Protein AF-A0A940Z340-F1 (afdb_monomer)

Structure (mmCIF, N/CA/C/O backbone):
data_AF-A0A940Z340-F1
#
_entry.id   AF-A0A940Z340-F1
#
loop_
_atom_site.group_PDB
_atom_site.id
_atom_site.type_symbol
_atom_site.label_atom_id
_atom_site.label_alt_id
_atom_site.label_comp_id
_atom_site.label_asym_id
_atom_site.label_entity_id
_atom_site.label_seq_id
_atom_site.pdbx_PDB_ins_code
_atom_site.Cartn_x
_atom_site.Cartn_y
_atom_site.Cartn_z
_atom_site.occupancy
_atom_site.B_iso_or_equiv
_atom_site.auth_seq_id
_atom_site.auth_comp_id
_atom_site.auth_asym_id
_atom_site.auth_atom_id
_atom_site.pdbx_PDB_model_num
ATOM 1 N N . MET A 1 1 ? 5.591 -22.509 18.327 1.00 35.75 1 MET A N 1
ATOM 2 C CA . MET A 1 1 ? 5.868 -21.073 18.083 1.00 35.75 1 MET A CA 1
ATOM 3 C C . MET A 1 1 ? 7.370 -20.723 18.021 1.00 35.75 1 MET A C 1
ATOM 5 O O . MET A 1 1 ? 7.683 -19.551 17.900 1.00 35.75 1 MET A O 1
ATOM 9 N N . LEU A 1 2 ? 8.302 -21.699 18.016 1.00 24.23 2 LEU A N 1
ATOM 10 C CA . LEU A 1 2 ? 9.761 -21.451 17.969 1.00 24.23 2 LEU A CA 1
ATOM 11 C C . LEU A 1 2 ? 10.526 -22.317 16.936 1.00 24.23 2 LEU A C 1
ATOM 13 O O . LEU A 1 2 ? 11.731 -22.485 17.052 1.00 24.23 2 LEU A O 1
ATOM 17 N N . ILE A 1 3 ? 9.847 -22.908 15.943 1.00 24.27 3 ILE A N 1
ATOM 18 C CA . ILE A 1 3 ? 10.468 -23.908 15.041 1.00 24.27 3 ILE A CA 1
ATOM 19 C C . ILE A 1 3 ? 10.824 -23.338 13.650 1.00 24.27 3 ILE A C 1
ATOM 21 O O . ILE A 1 3 ? 11.546 -23.974 12.895 1.00 24.27 3 ILE A O 1
ATOM 25 N N . LEU A 1 4 ? 10.422 -22.107 13.311 1.00 25.41 4 LEU A N 1
ATOM 26 C CA . LEU A 1 4 ? 10.636 -21.546 11.962 1.00 25.41 4 LEU A CA 1
ATOM 27 C C . LEU A 1 4 ? 11.796 -20.542 11.819 1.00 25.41 4 LEU A C 1
ATOM 29 O O . LEU A 1 4 ? 12.017 -20.046 10.720 1.00 25.41 4 LEU A O 1
ATOM 33 N N . PHE A 1 5 ? 12.574 -20.272 12.873 1.00 27.42 5 PHE A N 1
ATOM 34 C CA . PHE A 1 5 ? 13.688 -19.304 12.815 1.00 27.42 5 PHE A CA 1
ATOM 35 C C . PHE A 1 5 ? 15.098 -19.913 12.932 1.00 27.42 5 PHE A C 1
ATOM 37 O O . PHE A 1 5 ? 16.082 -19.179 12.920 1.00 27.42 5 PHE A O 1
ATOM 44 N N . THR A 1 6 ? 15.244 -21.239 12.980 1.00 26.64 6 THR A N 1
ATOM 45 C CA . THR A 1 6 ? 16.551 -21.910 13.147 1.00 26.64 6 THR A CA 1
ATOM 46 C C . THR A 1 6 ? 17.358 -22.113 11.858 1.00 26.64 6 THR A C 1
ATOM 48 O O . THR A 1 6 ? 18.414 -22.739 11.900 1.00 26.64 6 THR A O 1
ATOM 51 N N . SER A 1 7 ? 16.953 -21.541 10.720 1.00 27.89 7 SER A N 1
ATOM 52 C CA . SER A 1 7 ? 17.739 -21.614 9.479 1.00 27.89 7 SER A CA 1
ATOM 53 C C . SER A 1 7 ? 17.978 -20.238 8.858 1.00 27.89 7 SER A C 1
ATOM 55 O O . SER A 1 7 ? 17.396 -19.878 7.841 1.00 27.89 7 SER A O 1
ATOM 57 N N . LEU A 1 8 ? 18.870 -19.462 9.474 1.00 27.69 8 LEU A N 1
ATOM 58 C CA . LEU A 1 8 ? 19.601 -18.385 8.803 1.00 27.69 8 LEU A CA 1
ATOM 59 C C . LEU A 1 8 ? 21.067 -18.449 9.241 1.00 27.69 8 LEU A C 1
ATOM 61 O O . LEU A 1 8 ? 21.537 -17.728 10.118 1.00 27.69 8 LEU A O 1
ATOM 65 N N . ARG A 1 9 ? 21.804 -19.366 8.610 1.00 32.56 9 ARG A N 1
ATOM 66 C CA . ARG A 1 9 ? 23.258 -19.258 8.489 1.00 32.56 9 ARG A CA 1
ATOM 67 C C . ARG A 1 9 ? 23.523 -18.147 7.466 1.00 32.56 9 ARG A C 1
ATOM 69 O O . ARG A 1 9 ? 23.067 -18.258 6.332 1.00 32.56 9 ARG A O 1
ATOM 76 N N . THR A 1 10 ? 24.223 -17.072 7.833 1.00 30.17 10 THR A N 1
ATOM 77 C CA . THR A 1 10 ? 25.655 -16.838 7.527 1.00 30.17 10 THR A CA 1
ATOM 78 C C . THR A 1 10 ? 26.056 -15.343 7.624 1.00 30.17 10 THR A C 1
ATOM 80 O O . THR A 1 10 ? 25.316 -14.466 7.201 1.00 30.17 10 THR A O 1
ATOM 83 N N . PHE A 1 11 ? 27.283 -15.119 8.125 1.00 27.34 11 PHE A N 1
ATOM 84 C CA . PHE A 1 11 ? 28.215 -13.980 7.983 1.00 27.34 11 PHE A CA 1
ATOM 85 C C . PHE A 1 11 ? 27.909 -12.589 8.578 1.00 27.34 11 PHE A C 1
ATOM 87 O O . PHE A 1 11 ? 27.320 -11.721 7.948 1.00 27.34 11 PHE A O 1
ATOM 94 N N . LEU A 1 12 ? 28.569 -12.311 9.709 1.00 25.78 12 LEU A N 1
ATOM 95 C CA . LEU A 1 12 ? 29.185 -11.011 9.998 1.00 25.78 12 LEU A CA 1
ATOM 96 C C . LEU A 1 12 ? 30.611 -11.274 10.491 1.00 25.78 12 LEU A C 1
ATOM 98 O O . LEU A 1 12 ? 30.834 -11.654 11.635 1.00 25.78 12 LEU A O 1
ATOM 102 N N . ASN A 1 13 ? 31.572 -11.130 9.582 1.00 26.86 13 ASN A N 1
ATOM 103 C CA . ASN A 1 13 ? 32.997 -11.161 9.880 1.00 26.86 13 ASN A CA 1
ATOM 104 C C . ASN A 1 13 ? 33.527 -9.758 9.570 1.00 26.86 13 ASN A C 1
ATOM 106 O O . ASN A 1 13 ? 33.877 -9.459 8.432 1.00 26.86 13 ASN A O 1
ATOM 110 N N . ILE A 1 14 ? 33.508 -8.868 10.563 1.00 28.09 14 ILE A N 1
ATOM 111 C CA . ILE A 1 14 ? 34.156 -7.557 10.471 1.00 28.09 14 ILE A CA 1
ATOM 112 C C . ILE A 1 14 ? 35.157 -7.476 11.620 1.00 28.09 14 ILE A C 1
ATOM 114 O O . ILE A 1 14 ? 34.801 -7.249 12.773 1.00 28.09 14 ILE A O 1
ATOM 118 N N . ARG A 1 15 ? 36.433 -7.696 11.288 1.00 28.17 15 ARG A N 1
ATOM 119 C CA . ARG A 1 15 ? 37.571 -7.304 12.123 1.00 28.17 15 ARG A CA 1
ATOM 120 C C . ARG A 1 15 ? 37.857 -5.826 11.857 1.00 28.17 15 ARG A C 1
ATOM 122 O O . ARG A 1 15 ? 38.230 -5.475 10.744 1.00 28.17 15 ARG A O 1
ATOM 129 N N . GLY A 1 16 ? 37.736 -4.984 12.879 1.00 26.97 16 GLY A N 1
ATOM 130 C CA . GLY A 1 16 ? 38.162 -3.584 12.852 1.00 26.97 16 GLY A CA 1
ATOM 131 C C . GLY A 1 16 ? 38.555 -3.124 14.256 1.00 26.97 16 GLY A C 1
ATOM 132 O O . GLY A 1 16 ? 37.766 -3.244 15.185 1.00 26.97 16 GLY A O 1
ATOM 133 N N . ARG A 1 17 ? 39.807 -2.677 14.409 1.00 25.91 17 ARG A N 1
ATOM 134 C CA . ARG A 1 17 ? 40.448 -2.210 15.655 1.00 25.91 17 ARG A CA 1
ATOM 135 C C . ARG A 1 17 ? 39.767 -0.951 16.234 1.00 25.91 17 ARG A C 1
ATOM 137 O O . ARG A 1 17 ? 39.195 -0.187 15.461 1.00 25.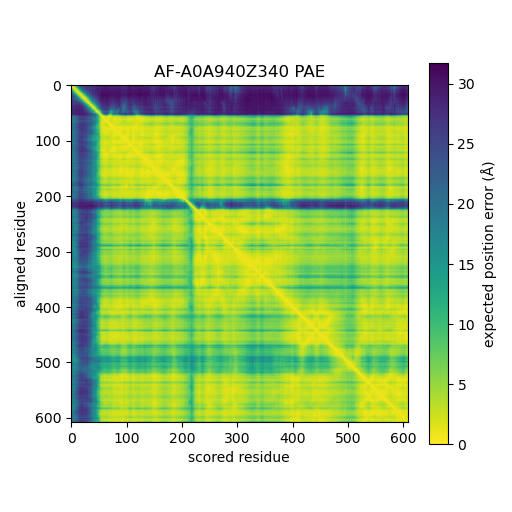91 17 ARG A O 1
ATOM 144 N N . PRO A 1 18 ? 39.876 -0.680 17.551 1.00 29.22 18 PRO A N 1
ATOM 145 C CA . PRO A 1 18 ? 39.253 0.487 18.163 1.00 29.22 18 PRO A CA 1
ATOM 146 C C . PRO A 1 18 ? 40.084 1.750 17.898 1.00 29.22 18 PRO A C 1
ATOM 148 O O . PRO A 1 18 ? 41.259 1.811 18.254 1.00 29.22 18 PRO A O 1
ATOM 151 N N . ALA A 1 19 ? 39.464 2.770 17.305 1.00 28.45 19 ALA A N 1
ATOM 152 C CA . ALA A 1 19 ? 39.954 4.143 17.345 1.00 28.45 19 ALA A CA 1
ATOM 153 C C . ALA A 1 19 ? 39.063 4.926 18.314 1.00 28.45 19 ALA A C 1
ATOM 155 O O . ALA A 1 19 ? 37.859 5.061 18.096 1.00 28.45 19 ALA A O 1
ATOM 156 N N . GLY A 1 20 ? 39.652 5.385 19.418 1.00 27.27 20 GLY A N 1
ATOM 157 C CA . GLY A 1 20 ? 38.981 6.233 20.393 1.00 27.27 20 GLY A CA 1
ATOM 158 C C . GLY A 1 20 ? 38.712 7.614 19.807 1.00 27.27 20 GLY A C 1
ATOM 159 O O . GLY A 1 20 ? 39.642 8.312 19.412 1.00 27.27 20 GLY A O 1
ATOM 160 N N . ILE A 1 21 ? 37.443 8.013 19.781 1.00 27.02 21 ILE A N 1
ATOM 161 C CA . ILE A 1 21 ? 37.022 9.395 19.554 1.00 27.02 21 ILE A CA 1
ATOM 162 C C . ILE A 1 21 ? 36.032 9.727 20.668 1.00 27.02 21 ILE A C 1
ATOM 164 O O . ILE A 1 21 ? 34.953 9.143 20.759 1.00 27.02 21 ILE A O 1
ATOM 168 N N . GLY A 1 22 ? 36.448 10.622 21.563 1.00 24.09 22 GLY A N 1
ATOM 169 C CA . GLY A 1 22 ? 35.632 11.105 22.669 1.00 24.09 22 GLY A CA 1
ATOM 170 C C . GLY A 1 22 ? 34.496 11.989 22.165 1.00 24.09 22 GLY A C 1
ATOM 171 O O . GLY A 1 22 ? 34.738 13.029 21.557 1.00 24.09 22 GLY A O 1
ATOM 172 N N . PHE A 1 23 ? 33.258 11.597 22.456 1.00 24.70 23 PHE A N 1
ATOM 173 C CA . PHE A 1 23 ? 32.094 12.465 22.315 1.00 24.70 23 PHE A CA 1
ATOM 174 C C . PHE A 1 23 ? 31.890 13.252 23.613 1.00 24.70 23 PHE A C 1
ATOM 176 O O . PHE A 1 23 ? 31.587 12.681 24.659 1.00 24.70 23 PHE A O 1
ATOM 183 N N . LYS A 1 24 ? 32.038 14.580 23.542 1.00 23.80 24 LYS A N 1
ATOM 184 C CA . LYS A 1 24 ? 31.494 15.501 24.545 1.00 23.80 24 LYS A CA 1
ATOM 185 C C . LYS A 1 24 ? 29.979 15.562 24.351 1.00 23.80 24 LYS A C 1
ATOM 187 O O . LYS A 1 24 ? 29.507 16.099 23.355 1.00 23.80 24 LYS A O 1
ATOM 192 N N . THR A 1 25 ? 29.218 15.020 25.293 1.00 25.89 25 THR A N 1
ATOM 193 C CA . THR A 1 25 ? 27.763 15.183 25.353 1.00 25.89 25 THR A CA 1
ATOM 194 C C . THR A 1 25 ? 27.422 16.511 26.025 1.00 25.89 25 THR A C 1
ATOM 196 O O . THR A 1 25 ? 27.518 16.635 27.244 1.00 25.89 25 THR A O 1
ATOM 199 N N . SER A 1 26 ? 27.005 17.507 25.245 1.00 23.28 26 SER A N 1
ATOM 200 C CA . SER A 1 26 ? 26.216 18.631 25.751 1.00 23.28 26 SER A CA 1
ATOM 201 C C . SER A 1 26 ? 24.743 18.220 25.740 1.00 23.28 26 SER A C 1
ATOM 203 O O . SER A 1 26 ? 24.106 18.193 24.688 1.00 23.28 26 SER A O 1
ATOM 205 N N . VAL A 1 27 ? 24.204 17.862 26.905 1.00 24.73 27 VAL A N 1
ATOM 206 C CA . VAL A 1 27 ? 22.767 17.621 27.081 1.00 24.73 27 VAL A CA 1
ATOM 207 C C . VAL A 1 27 ? 22.095 18.988 27.194 1.00 24.73 27 VAL A C 1
ATOM 209 O O . VAL A 1 27 ? 22.255 19.679 28.196 1.00 24.73 27 VAL A O 1
ATOM 212 N N . HIS A 1 28 ? 21.380 19.412 26.155 1.00 24.70 28 HIS A N 1
ATOM 213 C CA . HIS A 1 28 ? 20.361 20.449 26.298 1.00 24.70 28 HIS A CA 1
ATOM 214 C C . HIS A 1 28 ? 19.077 19.769 26.765 1.00 24.70 28 HIS A C 1
ATOM 216 O O . HIS A 1 28 ? 18.547 18.885 26.093 1.00 24.70 28 HIS A O 1
ATOM 222 N N . ALA A 1 29 ? 18.623 20.153 27.956 1.00 25.48 29 ALA A N 1
ATOM 223 C CA . ALA A 1 29 ? 17.377 19.699 28.545 1.00 25.48 29 ALA A CA 1
ATOM 224 C C . ALA A 1 29 ? 16.196 20.176 27.682 1.00 25.48 29 ALA A C 1
ATOM 226 O O . ALA A 1 29 ? 15.778 21.331 27.752 1.00 25.48 29 ALA A O 1
ATOM 227 N N . GLY A 1 30 ? 15.674 19.281 26.843 1.00 25.06 30 GLY A N 1
ATOM 228 C CA . GLY A 1 30 ? 14.374 19.454 26.206 1.00 25.06 30 GLY A CA 1
ATOM 229 C C . GLY A 1 30 ? 13.270 19.407 27.262 1.00 25.06 30 GLY A C 1
ATOM 230 O O . GLY A 1 30 ? 13.275 18.542 28.137 1.00 25.06 30 GLY A O 1
ATOM 231 N N . HIS A 1 31 ? 12.343 20.360 27.190 1.00 24.08 31 HIS A N 1
ATOM 232 C CA . HIS A 1 31 ? 11.154 20.417 28.036 1.00 24.08 31 HIS A CA 1
ATOM 233 C C . HIS A 1 31 ? 10.349 19.105 27.953 1.00 24.08 31 HIS A C 1
ATOM 235 O O . HIS A 1 31 ? 10.069 18.635 26.847 1.00 24.08 31 HIS A O 1
ATOM 241 N N . PRO A 1 32 ? 9.928 18.516 29.086 1.00 25.19 32 PRO A N 1
ATOM 242 C CA . PRO A 1 32 ? 9.087 17.330 29.076 1.00 25.19 32 PRO A CA 1
ATOM 243 C C . PRO A 1 32 ? 7.655 17.706 28.674 1.00 25.19 32 PRO A C 1
ATOM 245 O O . PRO A 1 32 ? 6.884 18.215 29.482 1.00 25.19 32 PRO A O 1
ATOM 248 N N . ILE A 1 33 ? 7.266 17.395 27.436 1.00 27.67 33 ILE A N 1
ATOM 249 C CA . ILE A 1 33 ? 5.852 17.271 27.050 1.00 27.67 33 ILE A CA 1
ATOM 250 C C . ILE A 1 33 ? 5.375 15.883 27.502 1.00 27.67 33 ILE A C 1
ATOM 252 O O . ILE A 1 33 ? 5.091 15.003 26.697 1.00 27.67 33 ILE A O 1
ATOM 256 N N . PHE A 1 34 ? 5.341 15.654 28.813 1.00 25.88 34 PHE A N 1
ATOM 257 C CA . PHE A 1 34 ? 4.578 14.553 29.395 1.00 25.88 34 PHE A CA 1
ATOM 258 C C . PHE A 1 34 ? 3.317 15.158 30.000 1.00 25.88 34 PHE A C 1
ATOM 260 O O . PHE A 1 34 ? 3.247 15.462 31.189 1.00 25.88 34 PHE A O 1
ATOM 267 N N . GLY A 1 35 ? 2.322 15.380 29.139 1.00 26.67 35 GLY A N 1
ATOM 268 C CA . GLY A 1 35 ? 0.949 15.542 29.599 1.00 26.67 35 GLY A CA 1
ATOM 269 C C . GLY A 1 35 ? 0.533 14.275 30.345 1.00 26.67 35 GLY A C 1
ATOM 270 O O . GLY A 1 35 ? 0.871 13.168 29.920 1.00 26.67 35 GLY A O 1
ATOM 271 N N . LYS A 1 36 ? -0.150 14.449 31.480 1.00 25.27 36 LYS A N 1
ATOM 272 C CA . LYS A 1 36 ? -0.776 13.374 32.263 1.00 25.27 36 LYS A CA 1
ATOM 273 C C . LYS A 1 36 ? -1.439 12.349 31.335 1.00 25.27 36 LYS A C 1
ATOM 275 O O . LYS A 1 36 ? -2.100 12.743 30.375 1.00 25.27 36 LYS A O 1
ATOM 280 N N . SER A 1 37 ? -1.301 11.055 31.637 1.00 26.89 37 SER A N 1
ATOM 281 C CA . SER A 1 37 ? -2.132 10.034 31.000 1.00 26.89 37 SER A CA 1
ATOM 282 C C . SER A 1 37 ? -3.592 10.350 31.315 1.00 26.89 37 SER A C 1
ATOM 284 O O . SER A 1 37 ? -4.034 10.184 32.452 1.00 26.89 37 SER A O 1
ATOM 286 N N . LEU A 1 38 ? -4.315 10.860 30.326 1.00 26.27 38 LEU A N 1
ATOM 287 C CA . LEU A 1 38 ? -5.767 10.928 30.374 1.00 26.27 38 LEU A CA 1
ATOM 288 C C . LEU A 1 38 ? -6.269 9.481 30.429 1.00 26.27 38 LEU A C 1
ATOM 290 O O . LEU A 1 38 ? -5.801 8.642 29.656 1.00 26.27 38 LEU A O 1
ATOM 294 N N . GLY A 1 39 ? -7.148 9.178 31.383 1.00 25.17 39 GLY A N 1
ATOM 295 C CA . GLY A 1 39 ? -7.778 7.863 31.471 1.00 25.17 39 GLY A CA 1
ATOM 296 C C . GLY A 1 39 ? -8.595 7.577 30.210 1.00 25.17 39 GLY A C 1
ATOM 297 O O . GLY A 1 39 ? -9.113 8.501 29.579 1.00 25.17 39 GLY A O 1
ATOM 298 N N . ASP A 1 40 ? -8.726 6.300 29.845 1.00 31.92 40 ASP A N 1
ATOM 299 C CA . ASP A 1 40 ? -9.453 5.862 28.642 1.00 31.92 40 ASP A CA 1
ATOM 300 C C . ASP A 1 40 ? -10.913 6.363 28.582 1.00 31.92 40 ASP A C 1
ATOM 302 O O . ASP A 1 40 ? -11.477 6.470 27.488 1.00 31.92 40 ASP A O 1
ATOM 306 N N . ASP A 1 41 ? -11.497 6.737 29.726 1.00 29.64 41 ASP A N 1
ATOM 307 C CA . ASP A 1 41 ? -12.854 7.282 29.834 1.00 29.64 41 ASP A CA 1
ATOM 308 C C . ASP A 1 41 ? -12.948 8.794 29.547 1.00 29.64 41 ASP A C 1
ATOM 310 O O . ASP A 1 41 ? -13.956 9.241 29.009 1.00 29.64 41 ASP A O 1
ATOM 314 N N . GLU A 1 42 ? -11.896 9.590 29.781 1.00 27.53 42 GLU A N 1
ATOM 315 C CA . GLU A 1 42 ? -11.900 11.038 29.470 1.00 27.53 42 GLU A CA 1
ATOM 316 C C . GLU A 1 42 ? -11.642 11.328 27.977 1.00 27.53 42 GLU A C 1
ATOM 318 O O . GLU A 1 42 ? -11.940 12.412 27.478 1.00 27.53 42 GLU A O 1
ATOM 323 N N . ILE A 1 43 ? -11.125 10.345 27.230 1.00 34.28 43 ILE A N 1
ATOM 324 C CA . ILE A 1 43 ? -10.874 10.432 25.779 1.00 34.28 43 ILE A CA 1
ATOM 325 C C . ILE A 1 43 ? -12.138 10.088 24.967 1.00 34.28 43 ILE A C 1
ATOM 327 O O . ILE A 1 43 ? -12.233 10.401 23.774 1.00 34.28 43 ILE A O 1
ATOM 331 N N . ARG A 1 44 ? -13.132 9.451 25.593 1.00 35.34 44 ARG A N 1
ATOM 332 C CA . ARG A 1 44 ? -14.413 9.118 24.970 1.00 35.34 44 ARG A CA 1
ATOM 333 C C . ARG A 1 44 ? -15.404 10.234 25.259 1.00 35.34 44 ARG A C 1
ATOM 335 O O . ARG A 1 44 ? -16.232 10.119 26.153 1.00 35.34 44 ARG A O 1
ATOM 342 N N . GLY A 1 45 ? -15.371 11.286 24.445 1.00 26.44 45 GLY A N 1
ATOM 343 C CA . GLY A 1 45 ? -16.533 12.157 24.294 1.00 26.44 45 GLY A CA 1
ATOM 344 C C . GLY A 1 45 ? -17.712 11.322 23.791 1.00 26.44 45 GLY A C 1
ATOM 345 O O . GLY A 1 45 ? -17.898 11.183 22.586 1.00 26.44 45 GLY A O 1
ATOM 346 N N . HIS A 1 46 ? -18.466 10.706 24.704 1.00 32.19 46 HIS A N 1
ATOM 347 C CA . HIS A 1 46 ? -19.756 10.094 24.418 1.00 32.19 46 HIS A CA 1
ATOM 348 C C . HIS A 1 46 ? -20.710 11.226 24.043 1.00 32.19 46 HIS A C 1
ATOM 350 O O . HIS A 1 46 ? -21.413 11.778 24.886 1.00 32.19 46 HIS A O 1
ATOM 356 N N . ARG A 1 47 ? -20.720 11.596 22.761 1.00 37.06 47 ARG A N 1
ATOM 357 C CA . ARG A 1 47 ? -21.910 12.207 22.185 1.00 37.06 47 ARG A CA 1
ATOM 358 C C . ARG A 1 47 ? -22.903 11.054 22.011 1.00 37.06 47 ARG A C 1
ATOM 360 O O . ARG A 1 47 ? -22.531 10.064 21.378 1.00 37.06 47 ARG A O 1
ATOM 367 N N . PRO A 1 48 ? -24.096 11.106 22.625 1.00 36.00 48 PRO A N 1
ATOM 368 C CA . PRO A 1 48 ? -25.088 10.056 22.436 1.00 36.00 48 PRO A CA 1
ATOM 369 C C . PRO A 1 48 ? -25.368 9.874 20.932 1.00 36.00 48 PRO A C 1
ATOM 371 O O . PRO A 1 48 ? -25.313 10.861 20.193 1.00 36.00 48 PRO A O 1
ATOM 374 N N . PRO A 1 49 ? -25.626 8.639 20.464 1.00 41.09 49 PRO A N 1
ATOM 375 C CA . PRO A 1 49 ? -25.999 8.394 19.075 1.00 41.09 49 PRO A CA 1
ATOM 376 C C . PRO A 1 49 ? -27.228 9.244 18.735 1.00 41.09 49 PRO A C 1
ATOM 378 O O . PRO A 1 49 ? -28.233 9.202 19.444 1.00 41.09 49 PRO A O 1
ATOM 381 N N . VAL A 1 50 ? -27.107 10.061 17.690 1.00 43.72 50 VAL A N 1
ATOM 382 C CA . VAL A 1 50 ? -28.172 10.959 17.232 1.00 43.72 50 VAL A CA 1
ATOM 383 C C . VAL A 1 50 ? -29.274 10.105 16.574 1.00 43.72 50 VAL A C 1
ATOM 385 O O . VAL A 1 50 ? -28.945 9.336 15.667 1.00 43.72 50 VAL A O 1
ATOM 388 N N . PRO A 1 51 ? -30.540 10.167 17.040 1.00 41.94 51 PRO A N 1
ATOM 389 C CA . PRO A 1 51 ? -31.668 9.447 16.435 1.00 41.94 51 PRO A CA 1
ATOM 390 C C . PRO A 1 51 ? -32.047 9.960 15.031 1.00 41.94 51 PRO A C 1
ATOM 392 O O . PRO A 1 51 ? -31.642 11.047 14.646 1.00 41.94 51 PRO A O 1
ATOM 395 N N . ASP A 1 52 ? -32.865 9.167 14.327 1.00 44.34 52 ASP A N 1
ATOM 396 C CA . ASP A 1 52 ? -33.337 9.181 12.919 1.00 44.34 52 ASP A CA 1
ATOM 397 C C . ASP A 1 52 ? -33.649 10.504 12.162 1.00 44.34 52 ASP A C 1
ATOM 399 O O . ASP A 1 52 ? -33.951 10.448 10.966 1.00 44.34 52 ASP A O 1
ATOM 403 N N . GLU A 1 53 ? -33.572 11.690 12.762 1.00 49.84 53 GLU A N 1
ATOM 404 C CA . GLU A 1 53 ? -33.806 12.963 12.061 1.00 49.84 53 GLU A CA 1
ATOM 405 C C . GLU A 1 53 ? -32.475 13.555 11.552 1.00 49.84 53 GLU A C 1
ATOM 407 O O . GLU A 1 53 ? -31.472 13.532 12.252 1.00 49.84 53 GLU A O 1
ATOM 412 N N . GLU A 1 54 ? -32.468 14.109 10.332 1.00 65.00 54 GLU A N 1
ATOM 413 C CA . GLU A 1 54 ? -31.338 14.806 9.675 1.00 65.00 54 GLU A CA 1
ATOM 414 C C . GLU A 1 54 ? -30.353 13.958 8.842 1.00 65.00 54 GLU A C 1
ATOM 416 O O . GLU A 1 54 ? -29.140 14.027 9.010 1.00 65.00 54 GLU A O 1
ATOM 421 N N . VAL A 1 55 ? -30.826 13.253 7.809 1.00 74.94 55 VAL A N 1
ATOM 422 C CA . VAL A 1 55 ? -30.019 13.174 6.573 1.00 74.94 55 VAL A CA 1
ATOM 423 C C . VAL A 1 55 ? -30.428 14.360 5.709 1.00 74.94 55 VAL A C 1
ATOM 425 O O . VAL A 1 55 ? -31.571 14.423 5.254 1.00 74.94 55 VAL A O 1
ATOM 428 N N . SER A 1 56 ? -29.525 15.312 5.498 1.00 85.38 56 SER A N 1
ATOM 429 C CA . SER A 1 56 ? -29.806 16.530 4.739 1.00 85.38 56 SER A CA 1
ATOM 430 C C . SER A 1 56 ? -29.077 16.528 3.399 1.00 85.38 56 SER A C 1
ATOM 432 O O . SER A 1 56 ? -28.125 15.776 3.173 1.00 85.38 56 SER A O 1
ATOM 434 N N . MET A 1 57 ? -29.571 17.346 2.470 1.00 92.00 57 MET A N 1
ATOM 435 C CA . MET A 1 57 ? -28.847 17.643 1.240 1.00 92.00 57 MET A CA 1
ATOM 436 C C . MET A 1 57 ? -27.774 18.685 1.545 1.00 92.00 57 MET A C 1
ATOM 438 O O . MET A 1 57 ? -28.090 19.804 1.947 1.00 92.00 57 MET A O 1
ATOM 442 N N . ILE A 1 58 ? -26.516 18.317 1.330 1.00 93.00 58 ILE A N 1
ATOM 443 C CA . ILE A 1 58 ? -25.342 19.140 1.606 1.00 93.00 58 ILE A CA 1
ATOM 444 C C . ILE A 1 58 ? -24.674 19.498 0.283 1.00 93.00 58 ILE A C 1
ATOM 446 O O . ILE A 1 58 ? -24.356 18.626 -0.528 1.00 93.00 58 ILE A O 1
ATOM 450 N N . LEU A 1 59 ? -24.463 20.797 0.075 1.00 95.94 59 LEU A N 1
ATOM 451 C CA . LEU A 1 59 ? -23.802 21.342 -1.107 1.00 95.94 59 LEU A CA 1
ATOM 452 C C . LEU A 1 59 ? -22.326 21.602 -0.809 1.00 95.94 59 LEU A C 1
ATOM 454 O O . LEU A 1 59 ? -21.995 22.440 0.032 1.00 95.94 59 LEU A O 1
ATOM 458 N N . LEU A 1 60 ? -21.439 20.911 -1.519 1.00 97.56 60 LEU A N 1
ATOM 459 C CA . LEU A 1 60 ? -19.991 21.037 -1.349 1.00 97.56 60 LEU A CA 1
ATOM 460 C C . LEU A 1 60 ? -19.328 21.523 -2.634 1.00 97.56 60 LEU A C 1
ATOM 462 O O . LEU A 1 60 ? -19.691 21.083 -3.722 1.00 97.56 60 LEU A O 1
ATOM 466 N N . GLU A 1 61 ? -18.313 22.376 -2.511 1.00 98.19 61 GLU A N 1
ATOM 467 C CA . GLU A 1 61 ? -17.387 22.699 -3.598 1.00 98.19 61 GLU A CA 1
ATOM 468 C C . GLU A 1 61 ? -16.040 22.026 -3.313 1.00 98.19 61 GLU A C 1
ATOM 470 O O . GLU A 1 61 ? -15.297 22.457 -2.433 1.00 98.19 61 GLU A O 1
ATOM 475 N N . VAL A 1 62 ? -15.730 20.952 -4.042 1.00 98.62 62 VAL A N 1
ATOM 476 C CA . VAL A 1 62 ? -14.504 20.161 -3.866 1.00 98.62 62 VAL A CA 1
ATOM 477 C C . VAL A 1 62 ? -13.728 20.127 -5.177 1.00 98.62 62 VAL A C 1
ATOM 479 O O . VAL A 1 62 ? -14.259 19.714 -6.209 1.00 98.62 62 VAL A O 1
ATOM 482 N N . ASN A 1 63 ? -12.463 20.550 -5.151 1.00 98.06 63 ASN A N 1
ATOM 483 C CA . ASN A 1 63 ? -11.577 20.605 -6.321 1.00 98.06 63 ASN A CA 1
ATOM 484 C C . ASN A 1 63 ? -12.205 21.374 -7.504 1.00 98.06 63 ASN A C 1
ATOM 486 O O . ASN A 1 63 ? -12.125 20.945 -8.655 1.00 98.06 63 ASN A O 1
ATOM 490 N N . GLY A 1 64 ? -12.902 22.479 -7.208 1.00 97.12 64 GLY A N 1
ATOM 491 C CA . GLY A 1 64 ? -13.598 23.316 -8.195 1.00 97.12 64 GLY A CA 1
ATOM 492 C C . GLY A 1 64 ? -14.885 22.713 -8.776 1.00 97.12 64 GLY A C 1
ATOM 493 O O . GLY A 1 64 ? -15.492 23.315 -9.660 1.00 97.12 64 GLY A O 1
ATOM 494 N N . LYS A 1 65 ? -15.324 21.540 -8.300 1.00 97.94 65 LYS A N 1
ATOM 495 C CA . LYS A 1 65 ? -16.586 20.899 -8.696 1.00 97.94 65 LYS A CA 1
ATOM 496 C C . LYS A 1 65 ? -17.615 21.007 -7.576 1.00 97.94 65 LYS A C 1
ATOM 498 O O . LYS A 1 65 ? -17.282 20.831 -6.407 1.00 97.94 65 LYS A O 1
ATOM 503 N N . LYS A 1 66 ? -18.872 21.263 -7.942 1.00 97.69 66 LYS A N 1
ATOM 504 C CA . LYS A 1 66 ? -20.000 21.266 -7.004 1.00 97.69 66 LYS A CA 1
ATOM 505 C C . LYS A 1 66 ? -20.592 19.866 -6.889 1.00 97.69 66 LYS A C 1
ATOM 507 O O . LYS A 1 66 ? -20.807 19.212 -7.907 1.00 97.69 66 LYS A O 1
ATOM 512 N N . TYR A 1 67 ? -20.866 19.440 -5.665 1.00 97.12 67 TYR A N 1
ATOM 513 C CA . TYR A 1 67 ? -21.471 18.155 -5.346 1.00 97.12 67 TYR A CA 1
ATOM 514 C C . TYR A 1 67 ? -22.708 18.352 -4.482 1.00 97.12 67 TYR A C 1
ATOM 516 O O . TYR A 1 67 ? -22.709 19.160 -3.554 1.00 97.12 67 TYR A O 1
ATOM 524 N N . GLU A 1 68 ? -23.727 17.555 -4.776 1.00 95.62 68 GLU A N 1
ATOM 525 C CA . GLU A 1 68 ? -24.908 17.363 -3.946 1.00 95.62 68 GLU A CA 1
ATOM 526 C C . GLU A 1 68 ? -24.767 16.029 -3.220 1.00 95.62 68 GLU A C 1
ATOM 528 O O . GLU A 1 68 ? -24.711 14.972 -3.850 1.00 95.62 68 GLU A O 1
ATOM 533 N N . VAL A 1 69 ? -24.671 16.074 -1.893 1.00 92.50 69 VAL A N 1
ATOM 534 C CA . VAL A 1 69 ? -24.470 14.884 -1.065 1.00 92.50 69 VAL A CA 1
ATOM 535 C C . VAL A 1 69 ? -25.612 14.768 -0.073 1.00 92.50 69 VAL A C 1
ATOM 537 O O . VAL A 1 69 ? -25.840 15.671 0.724 1.00 92.50 69 VAL A O 1
ATOM 540 N N . LYS A 1 70 ? -26.311 13.633 -0.090 1.00 90.38 70 LYS A N 1
ATOM 541 C CA . LYS A 1 70 ? -27.291 13.291 0.939 1.00 90.38 70 LYS A CA 1
ATOM 542 C C . LYS A 1 70 ? -26.580 12.560 2.078 1.00 90.38 70 LYS A C 1
ATOM 544 O O . LYS A 1 70 ? -26.275 11.381 1.926 1.00 90.38 70 LYS A O 1
ATOM 549 N N . ALA A 1 71 ? -26.290 13.251 3.178 1.00 89.00 71 ALA A N 1
ATOM 550 C CA . ALA A 1 71 ? -25.542 12.699 4.311 1.00 89.00 71 ALA A CA 1
ATOM 551 C C . ALA A 1 71 ? -26.026 13.269 5.654 1.00 89.00 71 ALA A C 1
ATOM 553 O O . ALA A 1 71 ? -26.706 14.292 5.701 1.00 89.00 71 ALA A O 1
ATOM 554 N N . ASN A 1 72 ? -25.675 12.599 6.753 1.00 88.12 72 ASN A N 1
ATOM 555 C CA . ASN A 1 72 ? -25.868 13.141 8.098 1.00 88.12 72 ASN A CA 1
ATOM 556 C C . ASN A 1 72 ? -24.955 14.380 8.291 1.00 88.12 72 ASN A C 1
ATOM 558 O O . ASN A 1 72 ? -23.756 14.245 8.065 1.00 88.12 72 ASN A O 1
ATOM 562 N N . PRO A 1 73 ? -25.451 15.558 8.721 1.00 91.06 73 PRO A N 1
ATOM 563 C CA . PRO A 1 73 ? -24.662 16.782 8.924 1.00 91.06 73 PRO A CA 1
ATOM 564 C C . PRO A 1 73 ? -23.389 16.619 9.766 1.00 91.06 73 PRO A C 1
ATOM 566 O O . PRO A 1 73 ? -22.407 17.331 9.541 1.00 91.06 73 PRO A O 1
ATOM 569 N N . ASP A 1 74 ? -23.404 15.689 10.722 1.00 90.69 74 ASP A N 1
ATOM 570 C CA . ASP A 1 74 ? -22.311 15.424 11.656 1.00 90.69 74 ASP A CA 1
ATOM 571 C C . ASP A 1 74 ? -21.263 14.440 11.111 1.00 90.69 74 ASP A C 1
ATOM 573 O O . ASP A 1 74 ? -20.216 14.260 11.743 1.00 90.69 74 ASP A O 1
ATOM 577 N N . VAL A 1 75 ? -21.487 13.807 9.947 1.00 93.00 75 VAL A N 1
ATOM 578 C CA . VAL A 1 75 ? -20.466 12.925 9.365 1.00 93.00 75 VAL A CA 1
ATOM 579 C C . VAL A 1 75 ? -19.179 13.724 9.122 1.00 93.00 75 VAL A C 1
ATOM 581 O O . VAL A 1 75 ? -19.226 14.814 8.544 1.00 93.00 75 VAL A O 1
ATOM 584 N N . PRO A 1 76 ? -18.004 13.221 9.539 1.00 97.06 76 PRO A N 1
ATOM 585 C CA . PRO A 1 76 ? -16.755 13.897 9.237 1.00 97.06 76 PRO A CA 1
ATOM 586 C C . PRO A 1 76 ? -16.546 14.034 7.728 1.00 97.06 76 PRO A C 1
ATOM 588 O O . PRO A 1 76 ? -16.711 13.064 6.983 1.00 97.06 76 PRO A O 1
ATOM 591 N N . LEU A 1 77 ? -16.088 15.209 7.290 1.00 98.50 77 LEU A N 1
ATOM 592 C CA . LEU A 1 77 ? -15.795 15.534 5.893 1.00 98.50 77 LEU A CA 1
ATOM 593 C C . LEU A 1 77 ? -14.928 14.457 5.228 1.00 98.50 77 LEU A C 1
ATOM 595 O O . LEU A 1 77 ? -15.153 14.117 4.070 1.00 98.50 77 LEU A O 1
ATOM 599 N N . LEU A 1 78 ? -13.982 13.871 5.970 1.00 98.50 78 LEU A N 1
ATOM 600 C CA . LEU A 1 78 ? -13.160 12.752 5.503 1.00 98.50 78 LEU A CA 1
ATOM 601 C C . LEU A 1 78 ? -13.985 11.619 4.870 1.00 98.50 78 LEU A C 1
ATOM 603 O O . LEU A 1 78 ? -13.617 11.113 3.812 1.00 98.50 78 LEU A O 1
ATOM 607 N N . TRP A 1 79 ? -15.066 11.194 5.522 1.00 96.81 79 TRP A N 1
ATOM 608 C CA . TRP A 1 79 ? -15.868 10.061 5.059 1.00 96.81 79 TRP A CA 1
ATOM 609 C C . TRP A 1 79 ? -16.752 10.444 3.877 1.00 96.81 79 TRP A C 1
ATOM 611 O O . TRP A 1 79 ? -16.905 9.643 2.962 1.00 96.81 79 TRP A O 1
ATOM 621 N N . VAL A 1 80 ? -17.215 11.695 3.805 1.00 97.19 80 VAL A N 1
ATOM 622 C CA . VAL A 1 80 ? -17.919 12.209 2.618 1.00 97.19 80 VAL A CA 1
ATOM 623 C C . VAL A 1 80 ? -17.004 12.226 1.399 1.00 97.19 80 VAL A C 1
ATOM 625 O O . VAL A 1 80 ? -17.358 11.675 0.358 1.00 97.19 80 VAL A O 1
ATOM 628 N N . LEU A 1 81 ? -15.789 12.766 1.532 1.00 98.31 81 LEU A N 1
ATOM 629 C CA . LEU A 1 81 ? -14.807 12.770 0.444 1.00 98.31 81 LEU A CA 1
ATOM 630 C C . LEU A 1 81 ? -14.540 11.347 -0.072 1.00 98.31 81 LEU A C 1
ATOM 632 O O . LEU A 1 81 ? -14.583 11.100 -1.275 1.00 98.31 81 LEU A O 1
ATOM 636 N N . ARG A 1 82 ? -14.324 10.395 0.840 1.00 96.88 82 ARG A N 1
ATOM 637 C CA . ARG A 1 82 ? -13.909 9.032 0.489 1.00 96.88 82 ARG A CA 1
ATOM 638 C C . ARG A 1 82 ? -15.055 8.139 0.021 1.00 96.88 82 ARG A C 1
ATOM 640 O O . ARG A 1 82 ? -14.934 7.483 -1.008 1.00 96.88 82 ARG A O 1
ATOM 647 N N . GLU A 1 83 ? -16.140 8.060 0.784 1.00 93.81 83 GLU A N 1
ATOM 648 C CA . GLU A 1 83 ? -17.193 7.057 0.579 1.00 93.81 83 GLU A CA 1
ATOM 649 C C . GLU A 1 83 ? -18.321 7.556 -0.328 1.00 93.81 83 GLU A C 1
ATOM 651 O O . GLU A 1 83 ? -18.909 6.737 -1.042 1.00 93.81 83 GLU A O 1
ATOM 656 N N . TYR A 1 84 ? -18.563 8.872 -0.373 1.00 93.38 84 TYR A N 1
ATOM 657 C CA . TYR A 1 84 ? -19.617 9.481 -1.190 1.00 93.38 84 TYR A CA 1
ATOM 658 C C . TYR A 1 84 ? -19.057 10.009 -2.514 1.00 93.38 84 TYR A C 1
ATOM 660 O O . TYR A 1 84 ? -19.624 9.723 -3.566 1.00 93.38 84 TYR A O 1
ATOM 668 N N . LEU A 1 85 ? -17.925 10.726 -2.484 1.00 95.94 85 LEU A N 1
ATOM 669 C CA . LEU A 1 85 ? -17.336 11.335 -3.688 1.00 95.94 85 LEU A CA 1
ATOM 670 C C . LEU A 1 85 ? -16.271 10.466 -4.376 1.00 95.94 85 LEU A C 1
ATOM 672 O O . LEU A 1 85 ? -15.883 10.761 -5.504 1.00 95.94 85 LEU A O 1
ATOM 676 N N . GLY A 1 86 ? -15.784 9.410 -3.717 1.00 94.75 86 GLY A N 1
ATOM 677 C CA . GLY A 1 86 ? -14.733 8.539 -4.259 1.00 94.75 86 GLY A CA 1
ATOM 678 C C . GLY A 1 86 ? -13.338 9.176 -4.300 1.00 94.75 86 GLY A C 1
ATOM 679 O O . GLY A 1 86 ? -12.443 8.638 -4.946 1.00 94.75 86 GLY A O 1
ATOM 680 N N . LEU A 1 87 ? -13.132 10.300 -3.607 1.00 97.75 87 LEU A N 1
ATOM 681 C CA . LEU A 1 87 ? -11.844 10.985 -3.479 1.00 97.75 87 LEU A CA 1
ATOM 682 C C . LEU A 1 87 ? -11.049 10.352 -2.332 1.00 97.75 87 LEU A C 1
ATOM 684 O O . LEU A 1 87 ? -11.116 10.765 -1.170 1.00 97.75 87 LEU A O 1
ATOM 688 N N . THR A 1 88 ? -10.355 9.260 -2.648 1.00 97.62 88 THR A N 1
ATOM 689 C CA . THR A 1 88 ? -9.674 8.415 -1.660 1.00 97.62 88 THR A CA 1
ATOM 690 C C . THR A 1 88 ? -8.247 8.845 -1.337 1.00 97.62 88 THR A C 1
ATOM 692 O O . THR A 1 88 ? -7.607 8.211 -0.497 1.00 97.62 88 THR A O 1
ATOM 695 N N . GLY A 1 89 ? -7.711 9.885 -1.974 1.00 97.69 89 GLY A N 1
ATOM 696 C CA . GLY A 1 89 ? -6.358 10.385 -1.742 1.00 97.69 89 GLY A CA 1
ATOM 697 C C . GLY A 1 89 ? -6.162 10.908 -0.317 1.00 97.69 89 GLY A C 1
ATOM 698 O O . GLY A 1 89 ? -5.136 10.633 0.304 1.00 97.69 89 GLY A O 1
ATOM 699 N N . THR A 1 90 ? -7.172 11.568 0.253 1.00 98.25 90 THR A N 1
ATOM 700 C CA . THR A 1 90 ? -7.211 11.918 1.681 1.00 98.25 90 THR A CA 1
ATOM 701 C C . THR A 1 90 ? -7.426 10.655 2.526 1.00 98.25 90 THR A C 1
ATOM 703 O O . THR A 1 90 ? -8.380 9.903 2.306 1.00 98.25 90 THR A O 1
ATOM 706 N N . LYS A 1 91 ? -6.547 10.386 3.503 1.00 98.06 91 LYS A N 1
ATOM 707 C CA . LYS A 1 91 ? -6.489 9.080 4.185 1.00 98.06 91 LYS A CA 1
ATOM 708 C C . LYS A 1 91 ? -7.018 9.106 5.625 1.00 98.06 91 LYS A C 1
ATOM 710 O O . LYS A 1 91 ? -6.805 10.057 6.377 1.00 98.06 91 LYS A O 1
ATOM 715 N N . TYR A 1 92 ? -7.651 8.007 6.042 1.00 97.75 92 TYR A N 1
ATOM 716 C CA . TYR A 1 92 ? -7.991 7.741 7.445 1.00 97.75 92 TYR A CA 1
ATOM 717 C C . TYR A 1 92 ? -6.816 7.062 8.160 1.00 97.75 92 TYR A C 1
ATOM 719 O O . TYR A 1 92 ? -6.368 6.008 7.725 1.00 97.75 92 TYR A O 1
ATOM 727 N N . GLY A 1 93 ? -6.320 7.644 9.254 1.00 96.50 93 GLY A N 1
ATOM 728 C CA . GLY A 1 93 ? -5.253 7.043 10.069 1.00 96.50 93 GLY A CA 1
ATOM 729 C C . GLY A 1 93 ? -5.674 6.835 11.520 1.00 96.50 93 GLY A C 1
ATOM 730 O O . GLY A 1 93 ? -5.865 5.712 11.962 1.00 96.50 93 GLY A O 1
ATOM 731 N N . CYS A 1 94 ? -5.836 7.932 12.267 1.00 96.12 94 CYS A N 1
ATOM 732 C CA . CYS A 1 94 ? -6.204 7.881 13.690 1.00 96.12 94 CYS A CA 1
ATOM 733 C C . CYS A 1 94 ? -7.653 8.288 13.994 1.00 96.12 94 CYS A C 1
ATOM 735 O O . CYS A 1 94 ? -8.148 7.981 15.071 1.00 96.12 94 CYS A O 1
ATOM 737 N N . GLY A 1 95 ? -8.310 9.044 13.105 1.00 94.81 95 GLY A N 1
ATOM 738 C CA . GLY A 1 95 ? -9.646 9.599 13.359 1.00 94.81 95 GLY A CA 1
ATOM 739 C C . GLY A 1 95 ? -9.737 10.590 14.527 1.00 94.81 95 GLY A C 1
ATOM 740 O O . GLY A 1 95 ? -10.834 10.820 15.013 1.00 94.81 95 GLY A O 1
ATOM 741 N N . LYS A 1 96 ? -8.605 11.133 14.999 1.00 95.12 96 LYS A N 1
ATOM 742 C CA . LYS A 1 96 ? -8.502 12.024 16.173 1.00 95.12 96 LYS A CA 1
ATOM 743 C C . LYS A 1 96 ? -7.643 13.270 15.909 1.00 95.12 96 LYS A C 1
ATOM 745 O O . LYS A 1 96 ? -7.067 13.834 16.828 1.00 95.12 96 LYS A O 1
ATOM 750 N N . SER A 1 97 ? -7.443 13.639 14.642 1.00 95.69 97 SER A N 1
ATOM 751 C CA . SER A 1 97 ? -6.554 14.736 14.203 1.00 95.69 97 SER A CA 1
ATOM 752 C C . SER A 1 97 ? -5.061 14.624 14.560 1.00 95.69 97 SER A C 1
ATOM 754 O O . SER A 1 97 ? -4.290 15.496 14.175 1.00 95.69 97 SER A O 1
ATOM 756 N N . LEU A 1 98 ? -4.613 13.536 15.193 1.00 95.88 98 LEU A N 1
ATOM 757 C CA . LEU A 1 98 ? -3.222 13.371 15.641 1.00 95.88 98 LEU A CA 1
ATOM 758 C C . LEU A 1 98 ? -2.226 13.084 14.510 1.00 95.88 98 LEU A C 1
ATOM 760 O O . LEU A 1 98 ? -1.066 13.464 14.589 1.00 95.88 98 LEU A O 1
ATOM 764 N N . CYS A 1 99 ? -2.648 12.350 13.477 1.00 97.31 99 CYS A N 1
ATOM 765 C CA . CYS A 1 99 ? -1.714 11.804 12.487 1.00 97.31 99 CYS A CA 1
ATOM 766 C C . CYS A 1 99 ? -1.529 12.659 11.228 1.00 97.31 99 CYS A C 1
ATOM 768 O O . CYS A 1 99 ? -0.631 12.368 10.445 1.00 97.31 99 CYS A O 1
ATOM 770 N N . GLY A 1 100 ? -2.430 13.611 10.967 1.00 98.00 100 GLY A N 1
ATOM 771 C CA . GLY A 1 100 ? -2.401 14.474 9.778 1.00 98.00 100 GLY A CA 1
ATOM 772 C C . GLY A 1 100 ? -2.667 13.814 8.410 1.00 98.00 100 GLY A C 1
ATOM 773 O O . GLY A 1 100 ? -2.905 14.509 7.432 1.00 98.00 100 GLY A O 1
ATOM 774 N N . ALA A 1 101 ? -2.775 12.485 8.309 1.00 98.19 101 ALA A N 1
ATOM 775 C CA . ALA A 1 101 ? -3.045 11.805 7.028 1.00 98.19 101 ALA A CA 1
ATOM 776 C C . ALA A 1 101 ? -4.351 12.248 6.313 1.00 98.19 101 ALA A C 1
ATOM 778 O O . ALA A 1 101 ? -4.492 12.070 5.104 1.00 98.19 101 ALA A O 1
ATOM 779 N N . CYS A 1 102 ? -5.288 12.847 7.058 1.00 98.62 102 CYS A N 1
ATOM 780 C CA . CYS A 1 102 ? -6.582 13.333 6.573 1.00 98.62 102 CYS A CA 1
ATOM 781 C C . CYS A 1 102 ? -6.590 14.810 6.134 1.00 98.62 102 CYS A C 1
ATOM 783 O O . CYS A 1 102 ? -7.662 15.396 5.981 1.00 98.62 102 CYS A O 1
ATOM 785 N N . THR A 1 103 ? -5.428 15.445 6.010 1.00 98.75 103 THR A N 1
ATOM 786 C CA . THR A 1 103 ? -5.356 16.884 5.730 1.00 98.75 103 THR A CA 1
ATOM 787 C C . THR A 1 103 ? -5.909 17.228 4.353 1.00 98.75 103 THR A C 1
ATOM 789 O O . THR A 1 103 ? -5.617 16.549 3.370 1.00 98.75 103 THR A O 1
ATOM 792 N N . VAL A 1 104 ? -6.703 18.293 4.307 1.00 98.81 104 VAL A N 1
ATOM 793 C CA . VAL A 1 104 ? -7.246 18.938 3.103 1.00 98.81 104 VAL A CA 1
ATOM 794 C C . VAL A 1 104 ? -7.102 20.448 3.258 1.00 98.81 104 VAL A C 1
ATOM 796 O O . VAL A 1 104 ? -6.852 20.917 4.368 1.00 98.81 104 VAL A O 1
ATOM 799 N N . HIS A 1 105 ? -7.280 21.220 2.190 1.00 98.75 105 HIS A N 1
ATOM 800 C CA . HIS A 1 105 ? -7.450 22.666 2.325 1.00 98.75 105 HIS A CA 1
ATOM 801 C C . HIS A 1 105 ? -8.925 23.032 2.383 1.00 98.75 105 HIS A C 1
ATOM 803 O O . HIS A 1 105 ? -9.708 22.541 1.577 1.00 98.75 105 HIS A O 1
ATOM 809 N N . ILE A 1 106 ? -9.288 23.918 3.304 1.00 98.44 106 ILE A N 1
ATOM 810 C CA . ILE A 1 106 ? -10.603 24.551 3.389 1.00 98.44 106 ILE A CA 1
ATOM 811 C C . ILE A 1 106 ? -10.370 26.060 3.384 1.00 98.44 106 ILE A C 1
ATOM 813 O O . ILE A 1 106 ? -9.692 26.586 4.266 1.00 98.44 106 ILE A O 1
ATOM 817 N N . ASP A 1 107 ? -10.865 26.746 2.355 1.00 96.56 107 ASP A N 1
ATOM 818 C CA . ASP A 1 107 ? -10.629 28.176 2.108 1.00 96.56 107 ASP A CA 1
ATOM 819 C C . ASP A 1 107 ? -9.134 28.561 2.174 1.00 96.56 107 ASP A C 1
ATOM 821 O O . ASP A 1 107 ? -8.749 29.582 2.745 1.00 96.56 107 ASP A O 1
ATOM 825 N N . GLY A 1 108 ? -8.274 27.705 1.608 1.00 94.00 108 GLY A N 1
ATOM 826 C CA . GLY A 1 108 ? -6.815 27.893 1.571 1.00 94.00 108 GLY A CA 1
ATOM 827 C C . GLY A 1 108 ? -6.082 27.571 2.881 1.00 94.00 108 GLY A C 1
ATOM 828 O O . GLY A 1 108 ? -4.881 27.804 2.993 1.00 94.00 108 GLY A O 1
ATOM 829 N N . LYS A 1 109 ? -6.768 27.045 3.904 1.00 95.81 109 LYS A N 1
ATOM 830 C CA . LYS A 1 109 ? -6.142 26.613 5.165 1.00 95.81 109 LYS A CA 1
ATOM 831 C C . LYS A 1 109 ? -6.068 25.099 5.238 1.00 95.81 109 LYS A C 1
ATOM 833 O O . LYS A 1 109 ? -7.057 24.431 4.960 1.00 95.81 109 LYS A O 1
ATOM 838 N N . ALA A 1 110 ? -4.918 24.563 5.639 1.00 97.38 110 ALA A N 1
ATOM 839 C CA . ALA A 1 110 ? -4.775 23.136 5.881 1.00 97.38 110 ALA A CA 1
ATOM 840 C C . ALA A 1 110 ? -5.493 22.720 7.170 1.00 97.38 110 ALA A C 1
ATOM 842 O O . ALA A 1 110 ? -5.234 23.260 8.242 1.00 97.38 110 ALA A O 1
ATOM 843 N N . GLU A 1 111 ? -6.412 21.768 7.040 1.00 98.06 111 GLU A N 1
ATOM 844 C CA . GLU A 1 111 ? -7.389 21.403 8.062 1.00 98.06 111 GLU A CA 1
ATOM 845 C C . GLU A 1 111 ? -7.550 19.879 8.152 1.00 98.06 111 GLU A C 1
ATOM 847 O O . GLU A 1 111 ? -7.379 19.142 7.174 1.00 98.06 111 GLU A O 1
ATOM 852 N N . ARG A 1 112 ? -7.896 19.371 9.342 1.00 98.12 112 ARG A N 1
ATOM 853 C CA . ARG A 1 112 ? -8.018 17.926 9.603 1.00 98.12 112 ARG A CA 1
ATOM 854 C C . ARG A 1 112 ? -9.445 17.436 9.338 1.00 98.12 112 ARG A C 1
ATOM 856 O O . ARG A 1 112 ? -10.282 17.403 10.238 1.00 98.12 112 ARG A O 1
ATOM 863 N N . SER A 1 113 ? -9.704 16.972 8.114 1.00 98.50 113 SER A N 1
ATOM 864 C CA . SER A 1 113 ? -11.049 16.553 7.666 1.00 98.50 113 SER A CA 1
ATOM 865 C C . SER A 1 113 ? -11.711 15.460 8.519 1.00 98.50 113 SER A C 1
ATOM 867 O O . SER A 1 113 ? -12.933 15.332 8.513 1.00 98.50 113 SER A O 1
ATOM 869 N N . CYS A 1 114 ? -10.938 14.672 9.279 1.00 97.44 114 CYS A N 1
ATOM 870 C CA . CYS A 1 114 ? -11.481 13.606 10.125 1.00 97.44 114 CYS A CA 1
ATOM 871 C C . CYS A 1 114 ? -12.243 14.094 11.366 1.00 97.44 114 CYS A C 1
ATOM 873 O O . CYS A 1 114 ? -12.880 13.272 12.018 1.00 97.44 114 CYS A O 1
ATOM 875 N N . GLN A 1 115 ? -12.160 15.383 11.712 1.00 95.94 115 GLN A N 1
ATOM 876 C CA . GLN A 1 115 ? -12.855 15.982 12.862 1.00 95.94 115 GLN A CA 1
ATOM 877 C C . GLN A 1 115 ? -13.780 17.139 12.473 1.00 95.94 115 GLN A C 1
ATOM 879 O O . GLN A 1 115 ? -14.343 17.783 13.350 1.00 95.94 115 GLN A O 1
ATOM 884 N N . ILE A 1 116 ? -13.930 17.425 11.180 1.00 97.38 116 ILE A N 1
ATOM 885 C CA . ILE A 1 116 ? -14.778 18.516 10.697 1.00 97.38 116 ILE A CA 1
ATOM 886 C C . ILE A 1 116 ? -16.096 17.904 10.233 1.00 97.38 116 ILE A C 1
ATOM 888 O O . ILE A 1 116 ? -16.069 17.198 9.226 1.00 97.38 116 ILE A O 1
ATOM 892 N N . PRO A 1 117 ? -17.225 18.153 10.921 1.00 96.62 117 PRO A N 1
ATOM 893 C CA . PRO A 1 117 ? -18.547 17.824 10.401 1.00 96.62 117 PRO A CA 1
ATOM 894 C C . PRO A 1 117 ? -18.731 18.393 8.999 1.00 96.62 117 PRO A C 1
ATOM 896 O O . PRO A 1 117 ? -18.346 19.534 8.733 1.00 96.62 117 PRO A O 1
ATOM 899 N N . VAL A 1 118 ? -19.315 17.619 8.092 1.00 95.69 118 VAL A N 1
ATOM 900 C CA . VAL A 1 118 ? -19.519 18.050 6.706 1.00 95.69 118 VAL A CA 1
ATOM 901 C C . VAL A 1 118 ? -20.417 19.295 6.620 1.00 95.69 118 VAL A C 1
ATOM 903 O O . VAL A 1 118 ? -20.191 20.148 5.763 1.00 95.69 118 VAL A O 1
ATOM 906 N N . SER A 1 119 ? -21.352 19.472 7.557 1.00 95.25 119 SER A N 1
ATOM 907 C CA . SER A 1 119 ? -22.166 20.688 7.688 1.00 95.25 119 SER A CA 1
ATOM 908 C C . SER A 1 119 ? -21.324 21.956 7.857 1.00 95.25 119 SER A C 1
ATOM 910 O O . SER A 1 119 ? -21.610 22.981 7.243 1.00 95.25 119 SER A O 1
ATOM 912 N N . ASN A 1 120 ? -20.213 21.873 8.593 1.00 96.25 120 ASN A N 1
ATOM 913 C CA . ASN A 1 120 ? -19.278 22.986 8.792 1.00 96.25 120 ASN A CA 1
ATOM 914 C C . ASN A 1 120 ? -18.396 23.268 7.563 1.00 96.25 120 ASN A C 1
ATOM 916 O O . ASN A 1 120 ? -17.691 24.284 7.529 1.00 96.25 120 ASN A O 1
ATOM 920 N N . ALA A 1 121 ? -18.387 22.361 6.584 1.00 96.06 121 ALA A N 1
ATOM 921 C CA . ALA A 1 121 ? -17.664 22.501 5.325 1.00 96.06 121 ALA A CA 1
ATOM 922 C C . ALA A 1 121 ? -18.553 23.046 4.190 1.00 96.06 121 ALA A C 1
ATOM 924 O O . ALA A 1 121 ? -18.035 23.439 3.144 1.00 96.06 121 ALA A O 1
ATOM 925 N N . GLN A 1 122 ? -19.874 23.106 4.390 1.00 94.44 122 GLN A N 1
ATOM 926 C CA . GLN A 1 122 ? -20.814 23.649 3.414 1.00 94.44 122 GLN A CA 1
ATOM 927 C C . GLN A 1 122 ? -20.509 25.121 3.097 1.00 94.44 122 GLN A C 1
ATOM 929 O O . GLN A 1 122 ? -20.229 25.927 3.984 1.00 94.44 122 GLN A O 1
ATOM 934 N N . GLY A 1 123 ? -20.558 25.467 1.808 1.00 93.25 123 GLY A N 1
ATOM 935 C CA . GLY A 1 123 ? -20.269 26.820 1.315 1.00 93.25 123 GLY A CA 1
ATOM 936 C C . GLY A 1 123 ? -18.785 27.212 1.309 1.00 93.25 123 GLY A C 1
ATOM 937 O O . GLY A 1 123 ? -18.466 28.317 0.876 1.00 93.25 123 GLY A O 1
ATOM 938 N N . LYS A 1 124 ? -17.884 26.329 1.753 1.00 97.69 124 LYS A N 1
ATOM 939 C CA . LYS A 1 124 ? -16.432 26.550 1.729 1.00 97.69 124 LYS A CA 1
ATOM 940 C C . LYS A 1 124 ? -15.799 25.908 0.502 1.00 97.69 124 LYS A C 1
ATOM 942 O O . LYS A 1 124 ? -16.312 24.916 -0.019 1.00 97.69 124 LYS A O 1
ATOM 947 N N . ARG A 1 125 ? -14.650 26.433 0.072 1.00 98.19 125 ARG A N 1
ATOM 948 C CA . ARG A 1 125 ? -13.853 25.820 -1.000 1.00 98.19 125 ARG A CA 1
ATOM 949 C C . ARG A 1 125 ? -12.932 24.758 -0.428 1.00 98.19 125 ARG A C 1
ATOM 951 O O . ARG A 1 125 ? -12.045 25.074 0.364 1.00 98.19 125 ARG A O 1
ATOM 958 N N . ILE A 1 126 ? -13.116 23.516 -0.857 1.00 98.81 126 ILE A N 1
ATOM 959 C CA . ILE A 1 126 ? -12.336 22.371 -0.391 1.00 98.81 126 ILE A CA 1
ATOM 960 C C . ILE A 1 126 ? -11.382 21.928 -1.502 1.00 98.81 126 ILE A C 1
ATOM 962 O O . ILE A 1 126 ? -11.802 21.720 -2.641 1.00 98.81 126 ILE A O 1
ATOM 966 N N . ILE A 1 127 ? -10.103 21.751 -1.176 1.00 98.75 127 ILE A N 1
ATOM 967 C CA . ILE A 1 127 ? -9.104 21.169 -2.083 1.00 98.75 127 ILE A CA 1
ATOM 968 C C . ILE A 1 127 ? -8.501 19.936 -1.413 1.00 98.75 127 ILE A C 1
ATOM 970 O O . ILE A 1 127 ? -8.024 19.999 -0.279 1.00 98.75 127 ILE A O 1
ATOM 974 N N . THR A 1 128 ? -8.537 18.802 -2.106 1.00 98.75 128 THR A N 1
ATOM 975 C CA . THR A 1 128 ? -7.888 17.547 -1.700 1.00 98.75 128 THR A CA 1
ATOM 976 C C . THR A 1 128 ? -6.577 17.351 -2.467 1.00 98.75 128 THR A C 1
ATOM 978 O O . THR A 1 128 ? -6.218 18.164 -3.319 1.00 98.75 128 THR A O 1
ATOM 981 N N . ILE A 1 129 ? -5.848 16.261 -2.201 1.00 98.50 129 ILE A N 1
ATOM 982 C CA . ILE A 1 129 ? -4.596 15.960 -2.918 1.00 98.50 129 ILE A CA 1
ATOM 983 C C . ILE A 1 129 ? -4.807 15.798 -4.434 1.00 98.50 129 ILE A C 1
ATOM 985 O O . ILE A 1 129 ? -3.950 16.187 -5.228 1.00 98.50 129 ILE A O 1
ATOM 989 N N . GLU A 1 130 ? -5.973 15.292 -4.833 1.00 98.06 130 GLU A N 1
ATOM 990 C CA . GLU A 1 130 ? -6.408 15.154 -6.224 1.00 98.06 130 GLU A CA 1
ATOM 991 C C . GLU A 1 130 ? -6.666 16.516 -6.891 1.00 98.06 130 GLU A C 1
ATOM 993 O O . GLU A 1 130 ? -6.613 16.625 -8.112 1.00 98.06 130 GLU A O 1
ATOM 998 N N . GLY A 1 131 ? -6.940 17.562 -6.102 1.00 97.81 131 GLY A N 1
ATOM 999 C CA . GLY A 1 131 ? -7.114 18.932 -6.587 1.00 97.81 131 GLY A CA 1
ATOM 1000 C C . GLY A 1 131 ? -5.804 19.690 -6.801 1.00 97.81 131 GLY A C 1
ATOM 1001 O O . GLY A 1 131 ? -5.802 20.714 -7.481 1.00 97.81 131 GLY A O 1
ATOM 1002 N N . ILE A 1 132 ? -4.686 19.198 -6.255 1.00 97.50 132 ILE A N 1
ATOM 1003 C CA . ILE A 1 132 ? -3.360 19.778 -6.489 1.00 97.50 132 ILE A CA 1
ATOM 1004 C C . ILE A 1 132 ? -2.857 19.324 -7.871 1.00 97.50 132 ILE A C 1
ATOM 1006 O O . ILE A 1 132 ? -2.738 18.115 -8.087 1.00 97.50 132 ILE A O 1
ATOM 1010 N N . PRO A 1 133 ? -2.507 20.232 -8.802 1.00 93.94 133 PRO A N 1
ATOM 1011 C CA . PRO A 1 133 ? -2.043 19.850 -10.137 1.00 93.94 133 PRO A CA 1
ATOM 1012 C C . PRO A 1 133 ? -0.811 18.933 -10.118 1.00 93.94 133 PRO A C 1
ATOM 1014 O O . PRO A 1 133 ? 0.099 19.116 -9.311 1.00 93.94 133 PRO A O 1
ATOM 1017 N N . GLU A 1 134 ? -0.726 17.971 -11.039 1.00 89.88 134 GLU A N 1
ATOM 1018 C CA . GLU A 1 134 ? 0.428 17.055 -11.141 1.00 89.88 134 GLU A CA 1
ATOM 1019 C C . GLU A 1 134 ? 1.746 17.761 -11.494 1.00 89.88 134 GLU A C 1
ATOM 1021 O O . GLU A 1 134 ? 2.841 17.249 -11.238 1.00 89.88 134 GLU A O 1
ATOM 1026 N N . ASP A 1 135 ? 1.668 18.947 -12.097 1.00 89.06 135 ASP A N 1
ATOM 1027 C CA . ASP A 1 135 ? 2.803 19.825 -12.358 1.00 89.06 135 ASP A CA 1
ATOM 1028 C C . ASP A 1 135 ? 3.148 20.779 -11.208 1.00 89.06 135 ASP A C 1
ATOM 1030 O O . ASP A 1 135 ? 4.161 21.476 -11.293 1.00 89.06 135 ASP A O 1
ATOM 1034 N N . HIS A 1 136 ? 2.404 20.730 -10.097 1.00 93.94 136 HIS A N 1
ATOM 1035 C CA . HIS A 1 136 ? 2.665 21.550 -8.922 1.00 93.94 136 HIS A CA 1
ATOM 1036 C C . HIS A 1 136 ? 4.088 21.303 -8.370 1.00 93.94 136 HIS A C 1
ATOM 1038 O O . HIS A 1 136 ? 4.471 20.143 -8.153 1.00 93.94 136 HIS A O 1
ATOM 1044 N N . PRO A 1 137 ? 4.878 22.358 -8.072 1.00 94.44 137 PRO A N 1
ATOM 1045 C CA . PRO A 1 137 ? 6.270 22.229 -7.627 1.00 94.44 137 PRO A CA 1
ATOM 1046 C C . PRO A 1 137 ? 6.468 21.305 -6.421 1.00 94.44 137 PRO A C 1
ATOM 1048 O O . PRO A 1 137 ? 7.431 20.544 -6.390 1.00 94.44 137 PRO A O 1
ATOM 1051 N N . VAL A 1 138 ? 5.530 21.299 -5.467 1.00 96.38 138 VAL A N 1
ATOM 1052 C CA . VAL A 1 138 ? 5.559 20.385 -4.308 1.00 96.38 138 VAL A CA 1
ATOM 1053 C C . VAL A 1 138 ? 5.482 18.916 -4.737 1.00 96.38 138 VAL A C 1
ATOM 1055 O O . VAL A 1 138 ? 6.351 18.137 -4.350 1.00 96.38 138 VAL A O 1
ATOM 1058 N N . LYS A 1 139 ? 4.518 18.523 -5.588 1.00 94.88 139 LYS A N 1
ATOM 1059 C CA . LYS A 1 139 ? 4.419 17.140 -6.095 1.00 94.88 139 LYS A CA 1
ATOM 1060 C C . LYS A 1 139 ? 5.680 16.750 -6.871 1.00 94.88 139 LYS A C 1
ATOM 1062 O O . LYS A 1 139 ? 6.239 15.674 -6.657 1.00 94.88 139 LYS A O 1
ATOM 1067 N N . LYS A 1 140 ? 6.200 17.655 -7.710 1.00 92.88 140 LYS A N 1
ATOM 1068 C CA . LYS A 1 140 ? 7.456 17.433 -8.449 1.00 92.88 140 LYS A CA 1
ATOM 1069 C C . LYS A 1 140 ? 8.654 17.235 -7.537 1.00 92.88 140 LYS A C 1
ATOM 1071 O O . LYS A 1 140 ? 9.448 16.333 -7.788 1.00 92.88 140 LYS A O 1
ATOM 1076 N N . ALA A 1 141 ? 8.784 18.048 -6.495 1.00 94.88 141 ALA A N 1
ATOM 1077 C CA . ALA A 1 141 ? 9.875 17.931 -5.544 1.00 94.88 141 ALA A CA 1
ATOM 1078 C C . ALA A 1 141 ? 9.793 16.622 -4.752 1.00 94.88 141 ALA A C 1
ATOM 1080 O O . ALA A 1 141 ? 10.806 15.943 -4.603 1.00 94.88 141 ALA A O 1
ATOM 1081 N N . TRP A 1 142 ? 8.590 16.228 -4.320 1.00 95.81 142 TRP A N 1
ATOM 1082 C CA . TRP A 1 142 ? 8.341 14.937 -3.672 1.00 95.81 142 TRP A CA 1
ATOM 1083 C C . TRP A 1 142 ? 8.784 13.764 -4.546 1.00 95.81 142 TRP A C 1
ATOM 1085 O O . TRP A 1 142 ? 9.477 12.863 -4.065 1.00 95.81 142 TRP A O 1
ATOM 1095 N N . ASN A 1 143 ? 8.422 13.812 -5.831 1.00 92.31 143 ASN A N 1
ATOM 1096 C CA . ASN A 1 143 ? 8.785 12.792 -6.808 1.00 92.31 143 ASN A CA 1
ATOM 1097 C C . ASN A 1 143 ? 10.296 12.782 -7.081 1.00 92.31 143 ASN A C 1
ATOM 1099 O O . ASN A 1 143 ? 10.910 11.722 -7.128 1.00 92.31 143 ASN A O 1
ATOM 1103 N N . ALA A 1 144 ? 10.919 13.956 -7.197 1.00 90.19 144 ALA A N 1
ATOM 1104 C CA . ALA A 1 144 ? 12.346 14.088 -7.481 1.00 90.19 144 ALA A CA 1
ATOM 1105 C C . ALA A 1 144 ? 13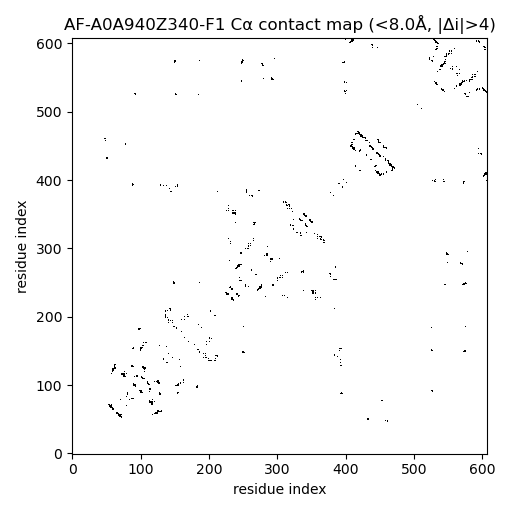.253 13.553 -6.360 1.00 90.19 144 ALA A C 1
ATOM 1107 O O . ALA A 1 144 ? 14.392 13.173 -6.630 1.00 90.19 144 ALA A O 1
ATOM 1108 N N . VAL A 1 145 ? 12.778 13.531 -5.111 1.00 93.19 145 VAL A N 1
ATOM 1109 C CA . VAL A 1 145 ? 13.562 13.040 -3.963 1.00 93.19 145 VAL A CA 1
ATOM 1110 C C . VAL A 1 145 ? 13.091 11.687 -3.427 1.00 93.19 145 VAL A C 1
ATOM 1112 O O . VAL A 1 145 ? 13.588 11.259 -2.382 1.00 93.19 145 VAL A O 1
ATOM 1115 N N . ASP A 1 146 ? 12.136 11.034 -4.101 1.00 92.94 146 ASP A N 1
ATOM 1116 C CA . ASP A 1 146 ? 11.488 9.796 -3.645 1.00 92.94 146 ASP A CA 1
ATOM 1117 C C . ASP A 1 146 ? 11.102 9.872 -2.156 1.00 92.94 146 ASP A C 1
ATOM 1119 O O . ASP A 1 146 ? 11.496 9.045 -1.317 1.00 92.94 146 ASP A O 1
ATOM 1123 N N . ALA A 1 147 ? 10.376 10.939 -1.802 1.00 95.56 147 ALA A N 1
ATOM 1124 C CA . ALA A 1 147 ? 9.943 11.177 -0.429 1.00 95.56 147 ALA A CA 1
ATOM 1125 C C . ALA A 1 147 ? 9.056 10.046 0.133 1.00 95.56 147 ALA A C 1
ATOM 1127 O O . ALA A 1 147 ? 9.270 9.665 1.293 1.00 95.56 147 ALA A O 1
ATOM 1128 N N . PRO A 1 148 ? 8.108 9.463 -0.632 1.00 95.94 148 PRO A N 1
ATOM 1129 C CA . PRO A 1 148 ? 7.306 8.340 -0.162 1.00 95.94 148 PRO A CA 1
ATOM 1130 C C . PRO A 1 148 ? 8.114 7.061 0.105 1.00 95.94 148 PRO A C 1
ATOM 1132 O O . PRO A 1 148 ? 8.922 6.614 -0.704 1.00 95.94 148 PRO A O 1
ATOM 1135 N N . GLN A 1 149 ? 7.809 6.412 1.231 1.00 95.94 149 GLN A N 1
ATOM 1136 C CA . GLN A 1 149 ? 8.028 4.976 1.424 1.00 95.94 149 GLN A CA 1
ATOM 1137 C C . GLN A 1 149 ? 6.700 4.233 1.210 1.00 95.94 149 GLN A C 1
ATOM 1139 O O . GLN A 1 149 ? 6.330 3.968 0.069 1.00 95.94 149 GLN A O 1
ATOM 1144 N N . CYS A 1 150 ? 5.936 3.921 2.269 1.00 97.00 150 CYS A N 1
ATOM 1145 C CA . CYS A 1 150 ? 4.625 3.275 2.107 1.00 97.00 150 CYS A CA 1
ATOM 1146 C C . CYS A 1 150 ? 3.622 4.171 1.363 1.00 97.00 150 CYS A C 1
ATOM 1148 O O . CYS A 1 150 ? 2.711 3.664 0.726 1.00 97.00 150 CYS A O 1
ATOM 1150 N N . GLY A 1 151 ? 3.805 5.496 1.418 1.00 97.06 151 GLY A N 1
ATOM 1151 C CA . GLY A 1 151 ? 2.984 6.486 0.713 1.00 97.06 151 GLY A CA 1
ATOM 1152 C C . GLY A 1 151 ? 1.770 6.990 1.488 1.00 97.06 151 GLY A C 1
ATOM 1153 O O . GLY A 1 151 ? 1.318 8.096 1.238 1.00 97.06 151 GLY A O 1
ATOM 1154 N N . TYR A 1 152 ? 1.294 6.255 2.492 1.00 98.31 152 TYR A N 1
ATOM 1155 C CA . TYR A 1 152 ? -0.010 6.523 3.109 1.00 98.31 152 TYR A CA 1
ATOM 1156 C C . TYR A 1 152 ? -0.154 7.912 3.755 1.00 98.31 152 TYR A C 1
ATOM 1158 O O . TYR A 1 152 ? -1.201 8.540 3.660 1.00 98.31 152 TYR A O 1
ATOM 1166 N N . CYS A 1 153 ? 0.895 8.423 4.407 1.00 97.81 153 CYS A N 1
ATOM 1167 C CA . CYS A 1 153 ? 0.862 9.749 5.037 1.00 97.81 153 CYS A CA 1
ATOM 1168 C C . CYS A 1 153 ? 1.171 10.903 4.069 1.00 97.81 153 CYS A C 1
ATOM 1170 O O . CYS A 1 153 ? 1.069 12.062 4.457 1.00 97.81 153 CYS A O 1
ATOM 1172 N N . GLN A 1 154 ? 1.624 10.606 2.847 1.00 97.88 154 GLN A N 1
ATOM 1173 C CA . GLN A 1 154 ? 2.211 11.602 1.947 1.00 97.88 154 GLN A CA 1
ATOM 1174 C C . GLN A 1 154 ? 1.197 12.616 1.411 1.00 97.88 154 GLN A C 1
ATOM 1176 O O . GLN A 1 154 ? 1.562 13.788 1.375 1.00 97.88 154 GLN A O 1
ATOM 1181 N N . PRO A 1 155 ? -0.064 12.251 1.101 1.00 98.38 155 PRO A N 1
ATOM 1182 C CA . PRO A 1 155 ? -1.090 13.236 0.768 1.00 98.38 155 PRO A CA 1
ATOM 1183 C C . PRO A 1 155 ? -1.210 14.347 1.816 1.00 98.38 155 PRO A C 1
ATOM 1185 O O . PRO A 1 155 ? -1.079 15.517 1.477 1.00 98.38 155 PRO A O 1
ATOM 1188 N N . GLY A 1 156 ? -1.345 13.999 3.102 1.00 98.31 156 GLY A N 1
ATOM 1189 C CA . GLY A 1 156 ? -1.459 14.995 4.174 1.00 98.31 156 GLY A CA 1
ATOM 1190 C C . GLY A 1 156 ? -0.217 15.883 4.327 1.00 98.31 156 GLY A C 1
ATOM 1191 O O . GLY A 1 156 ? -0.345 17.092 4.507 1.00 98.31 156 GLY A O 1
ATOM 1192 N N . GLN A 1 157 ? 0.975 15.299 4.162 1.00 98.19 157 GLN A N 1
ATOM 1193 C CA . GLN A 1 157 ? 2.249 16.030 4.167 1.00 98.19 157 GLN A CA 1
ATOM 1194 C C . GLN A 1 157 ? 2.346 17.032 3.009 1.00 98.19 157 GLN A C 1
ATOM 1196 O O . GLN A 1 157 ? 2.796 18.157 3.205 1.00 98.19 157 GLN A O 1
ATOM 1201 N N . ILE A 1 158 ? 1.911 16.635 1.808 1.00 98.44 158 ILE A N 1
ATOM 1202 C CA . ILE A 1 158 ? 1.883 17.508 0.630 1.00 98.44 158 ILE A CA 1
ATOM 1203 C C . ILE A 1 158 ? 0.901 18.657 0.856 1.00 98.44 158 ILE A C 1
ATOM 1205 O O . ILE A 1 158 ? 1.255 19.799 0.583 1.00 98.44 158 ILE A O 1
ATOM 1209 N N . MET A 1 159 ? -0.292 18.390 1.397 1.00 98.62 159 MET A N 1
ATOM 1210 C CA . MET A 1 159 ? -1.268 19.448 1.679 1.00 98.62 159 MET A CA 1
ATOM 1211 C C . MET A 1 159 ? -0.716 20.484 2.671 1.00 98.62 159 MET A C 1
ATOM 1213 O O . MET A 1 159 ? -0.803 21.681 2.398 1.00 98.62 159 MET A O 1
ATOM 1217 N N . ASP A 1 160 ? -0.089 20.061 3.775 1.00 98.19 160 ASP A N 1
ATOM 1218 C CA . ASP A 1 160 ? 0.537 21.003 4.719 1.00 98.19 160 ASP A CA 1
ATOM 1219 C C . ASP A 1 160 ? 1.714 21.763 4.069 1.00 98.19 160 ASP A C 1
ATOM 1221 O O . ASP A 1 160 ? 1.855 22.970 4.265 1.00 98.19 160 ASP A O 1
ATOM 1225 N N . ALA A 1 161 ? 2.516 21.105 3.223 1.00 98.19 161 ALA A N 1
ATOM 1226 C CA . ALA A 1 161 ? 3.615 21.747 2.496 1.00 98.19 161 ALA A CA 1
ATOM 1227 C C . ALA A 1 161 ? 3.144 22.802 1.481 1.00 98.19 161 ALA A C 1
ATOM 1229 O O . ALA A 1 161 ? 3.758 23.863 1.379 1.00 98.19 161 ALA A O 1
ATOM 1230 N N . VAL A 1 162 ? 2.061 22.538 0.744 1.00 98.06 162 VAL A N 1
ATOM 1231 C CA . VAL A 1 162 ? 1.466 23.523 -0.176 1.00 98.06 162 VAL A CA 1
ATOM 1232 C C . VAL A 1 162 ? 0.986 24.744 0.610 1.00 98.06 162 VAL A C 1
ATOM 1234 O O . VAL A 1 162 ? 1.381 25.861 0.289 1.00 98.06 162 VAL A O 1
ATOM 1237 N N . ALA A 1 163 ? 0.235 24.537 1.698 1.00 97.31 163 ALA A N 1
ATOM 1238 C CA . ALA A 1 163 ? -0.264 25.634 2.530 1.00 97.31 163 ALA A CA 1
ATOM 1239 C C . ALA A 1 163 ? 0.862 26.444 3.202 1.00 97.31 163 ALA A C 1
ATOM 1241 O O . ALA A 1 163 ? 0.717 27.649 3.416 1.00 97.31 163 ALA A O 1
ATOM 1242 N N . LEU A 1 164 ? 1.983 25.798 3.547 1.00 97.62 164 LEU A N 1
ATOM 1243 C CA . LEU A 1 164 ? 3.179 26.483 4.035 1.00 97.62 164 LEU A CA 1
ATOM 1244 C C . LEU A 1 164 ? 3.770 27.387 2.951 1.00 97.62 164 LEU A C 1
ATOM 1246 O O . LEU A 1 164 ? 3.979 28.567 3.212 1.00 97.62 164 LEU A O 1
ATOM 1250 N N . LEU A 1 165 ? 4.038 26.853 1.756 1.00 97.44 165 LEU A N 1
ATOM 1251 C CA . LEU A 1 165 ? 4.747 27.586 0.701 1.00 97.44 165 LEU A CA 1
ATOM 1252 C C . LEU A 1 165 ? 3.924 28.719 0.084 1.00 97.44 165 LEU A C 1
ATOM 1254 O O . LEU A 1 165 ? 4.500 29.698 -0.382 1.00 97.44 165 LEU A O 1
ATOM 1258 N N . GLU A 1 166 ? 2.595 28.630 0.131 1.00 95.56 166 GLU A N 1
ATOM 1259 C CA . GLU A 1 166 ? 1.715 29.753 -0.211 1.00 95.56 166 GLU A CA 1
ATOM 1260 C C . GLU A 1 166 ? 1.879 30.939 0.752 1.00 95.56 166 GLU A C 1
ATOM 1262 O O . GLU A 1 166 ? 1.780 32.092 0.337 1.00 95.56 166 GLU A O 1
ATOM 1267 N N . LYS A 1 167 ? 2.149 30.674 2.037 1.00 95.69 167 LYS A N 1
ATOM 1268 C CA . LYS A 1 167 ? 2.312 31.711 3.073 1.00 95.69 167 LYS A CA 1
ATOM 1269 C C . LYS A 1 167 ? 3.756 32.172 3.235 1.00 95.69 167 LYS A C 1
ATOM 1271 O O . LYS A 1 167 ? 4.001 33.343 3.507 1.00 95.69 167 LYS A O 1
ATOM 1276 N N . ASN A 1 168 ? 4.699 31.247 3.115 1.00 97.19 168 ASN A N 1
ATOM 1277 C CA . ASN A 1 168 ? 6.124 31.471 3.278 1.00 97.19 168 ASN A CA 1
ATOM 1278 C C . ASN A 1 168 ? 6.873 30.785 2.123 1.00 97.19 168 ASN A C 1
ATOM 1280 O O . ASN A 1 168 ? 7.218 29.607 2.235 1.00 97.19 168 ASN A O 1
ATOM 1284 N N . PRO A 1 169 ? 7.142 31.502 1.017 1.00 95.62 169 PRO A N 1
ATOM 1285 C CA . PRO A 1 169 ? 7.789 30.930 -0.163 1.00 95.62 169 PRO A CA 1
ATOM 1286 C C . PRO A 1 169 ? 9.280 30.610 0.038 1.00 95.62 169 PRO A C 1
ATOM 1288 O O . PRO A 1 169 ? 9.892 30.029 -0.853 1.00 95.62 169 PRO A O 1
ATOM 1291 N N . ASN A 1 170 ? 9.879 30.981 1.176 1.00 97.00 170 ASN A N 1
ATOM 1292 C CA . ASN A 1 170 ? 11.273 30.685 1.515 1.00 97.00 170 ASN A CA 1
ATOM 1293 C C . ASN A 1 170 ? 11.389 30.223 2.982 1.00 97.00 170 ASN A C 1
ATOM 1295 O O . ASN A 1 170 ? 11.954 30.942 3.813 1.00 97.00 170 ASN A O 1
ATOM 1299 N N . PRO A 1 171 ? 10.812 29.058 3.328 1.00 97.88 171 PRO A N 1
ATOM 1300 C CA . PRO A 1 171 ? 10.716 28.622 4.711 1.00 97.88 171 PRO A CA 1
ATOM 1301 C C . PRO A 1 171 ? 12.068 28.162 5.255 1.00 97.88 171 PRO A C 1
ATOM 1303 O O . PRO A 1 171 ? 12.854 27.505 4.574 1.00 97.88 171 PRO A O 1
ATOM 1306 N N . THR A 1 172 ? 12.321 28.462 6.524 1.00 98.06 172 THR A N 1
ATOM 1307 C CA . THR A 1 172 ? 13.425 27.867 7.276 1.00 98.06 172 THR A CA 1
ATOM 1308 C C . THR A 1 172 ? 13.085 26.445 7.715 1.00 98.06 172 THR A C 1
ATOM 1310 O O . THR A 1 172 ? 11.939 25.995 7.670 1.00 98.06 172 THR A O 1
ATOM 1313 N N . ASP A 1 173 ? 14.084 25.731 8.223 1.00 97.56 173 ASP A N 1
ATOM 1314 C CA . ASP A 1 173 ? 13.880 24.415 8.822 1.00 97.56 173 ASP A CA 1
ATOM 1315 C C . ASP A 1 173 ? 12.908 24.426 10.011 1.00 97.56 173 ASP A C 1
ATOM 1317 O O . ASP A 1 173 ? 12.150 23.469 10.177 1.00 97.56 173 ASP A O 1
ATOM 1321 N N . ALA A 1 174 ? 12.894 25.507 10.794 1.00 97.50 174 ALA A N 1
ATOM 1322 C CA . ALA A 1 174 ? 11.963 25.681 11.903 1.00 97.50 174 ALA A CA 1
ATOM 1323 C C . ALA A 1 174 ? 10.529 25.939 11.411 1.00 97.50 174 ALA A C 1
ATOM 1325 O O . ALA A 1 174 ? 9.586 25.390 11.980 1.00 97.50 174 ALA A O 1
ATOM 1326 N N . ASP A 1 175 ? 10.364 26.711 10.330 1.00 97.75 175 ASP A N 1
ATOM 1327 C CA . ASP A 1 175 ? 9.052 26.940 9.707 1.00 97.75 175 ASP A CA 1
ATOM 1328 C C . ASP A 1 175 ? 8.463 25.630 9.175 1.00 97.75 175 ASP A C 1
ATOM 1330 O O . ASP A 1 175 ? 7.284 25.336 9.384 1.00 97.75 175 ASP A O 1
ATOM 1334 N N . ILE A 1 176 ? 9.304 24.814 8.528 1.00 97.69 176 ILE A N 1
ATOM 1335 C CA . ILE A 1 176 ? 8.923 23.484 8.048 1.00 97.69 176 ILE A CA 1
ATOM 1336 C C . ILE A 1 176 ? 8.474 22.613 9.222 1.00 97.69 176 ILE A C 1
ATOM 1338 O O . ILE A 1 176 ? 7.373 22.066 9.184 1.00 97.69 176 ILE A O 1
ATOM 1342 N N . ASP A 1 177 ? 9.283 22.507 10.277 1.00 94.44 177 ASP A N 1
ATOM 1343 C CA . ASP A 1 177 ? 8.945 21.682 11.441 1.00 94.44 177 ASP A CA 1
ATOM 1344 C C . ASP A 1 177 ? 7.647 22.141 12.115 1.00 94.44 177 ASP A C 1
ATOM 1346 O O . ASP A 1 177 ? 6.804 21.311 12.463 1.00 94.44 177 ASP A O 1
ATOM 1350 N N . GLY A 1 178 ? 7.430 23.452 12.229 1.00 94.12 178 GLY A N 1
ATOM 1351 C CA . GLY A 1 178 ? 6.184 24.013 12.744 1.00 94.12 178 GLY A CA 1
ATOM 1352 C C . GLY A 1 178 ? 4.962 23.635 11.901 1.00 94.12 178 GLY A C 1
ATOM 1353 O O . GLY A 1 178 ? 3.927 23.276 12.457 1.00 94.12 178 GLY A O 1
ATOM 1354 N N . ALA A 1 179 ? 5.081 23.660 10.572 1.00 93.19 179 ALA A N 1
ATOM 1355 C CA . ALA A 1 179 ? 3.962 23.405 9.668 1.00 93.19 179 ALA A CA 1
ATOM 1356 C C . ALA A 1 179 ? 3.639 21.915 9.475 1.00 93.19 179 ALA A C 1
ATOM 1358 O O . ALA A 1 179 ? 2.468 21.558 9.368 1.00 93.19 179 ALA A O 1
ATOM 1359 N N . VAL A 1 180 ? 4.650 21.037 9.425 1.00 91.38 180 VAL A N 1
ATOM 1360 C CA . VAL A 1 180 ? 4.440 19.617 9.080 1.00 91.38 180 VAL A CA 1
ATOM 1361 C C . VAL A 1 180 ? 4.524 18.648 10.260 1.00 91.38 180 VAL A C 1
ATOM 1363 O O . VAL A 1 180 ? 4.177 17.477 10.098 1.00 91.38 180 VAL A O 1
ATOM 1366 N N . SER A 1 181 ? 4.925 19.092 11.458 1.00 87.62 181 SER A N 1
ATOM 1367 C CA . SER A 1 181 ? 5.004 18.230 12.658 1.00 87.62 181 SER A CA 1
ATOM 1368 C C . SER A 1 181 ? 3.672 17.576 13.039 1.00 87.62 181 SER A C 1
ATOM 1370 O O . SER A 1 181 ? 3.661 16.484 13.608 1.00 87.62 181 SER A O 1
ATOM 1372 N N . GLY A 1 182 ? 2.544 18.187 12.663 1.00 89.62 182 GLY A N 1
ATOM 1373 C CA . GLY A 1 182 ? 1.208 17.614 12.819 1.00 89.62 182 GLY A CA 1
ATOM 1374 C C . GLY A 1 182 ? 0.890 16.444 11.873 1.00 89.62 182 GLY A C 1
ATOM 1375 O O . GLY A 1 182 ? -0.232 15.933 11.921 1.00 89.62 182 GLY A O 1
ATOM 1376 N N . ASN A 1 183 ? 1.815 16.037 10.994 1.00 95.38 183 ASN A N 1
ATOM 1377 C CA . ASN A 1 183 ? 1.705 14.837 10.166 1.00 95.38 183 ASN A CA 1
ATOM 1378 C C . ASN A 1 183 ? 2.716 13.774 10.601 1.00 95.38 183 ASN A C 1
ATOM 1380 O O . ASN A 1 183 ? 3.930 13.925 10.448 1.00 95.38 183 ASN A O 1
ATOM 1384 N N . LEU A 1 184 ? 2.205 12.625 11.029 1.00 97.19 184 LEU A N 1
ATOM 1385 C CA . LEU A 1 184 ? 3.033 11.489 11.410 1.00 97.19 184 LEU A CA 1
ATOM 1386 C C . LEU A 1 184 ? 3.425 10.660 10.181 1.00 97.19 184 LEU A C 1
ATOM 1388 O O . LEU A 1 184 ? 2.613 10.369 9.305 1.00 97.19 184 LEU A O 1
ATOM 1392 N N . CYS A 1 185 ? 4.682 10.223 10.148 1.00 97.12 185 CYS A N 1
ATOM 1393 C CA . CYS A 1 185 ? 5.218 9.277 9.178 1.00 97.12 185 CYS A CA 1
ATOM 1394 C C . CYS A 1 185 ? 5.895 8.116 9.913 1.00 97.12 185 CYS A C 1
ATOM 1396 O O . CYS A 1 185 ? 7.025 8.238 10.392 1.00 97.12 185 CYS A O 1
ATOM 1398 N N . ARG A 1 186 ? 5.231 6.953 9.972 1.00 97.12 186 ARG A N 1
ATOM 1399 C CA . ARG A 1 186 ? 5.801 5.765 10.636 1.00 97.12 186 ARG A CA 1
ATOM 1400 C C . ARG A 1 186 ? 7.025 5.191 9.914 1.00 97.12 186 ARG A C 1
ATOM 1402 O O . ARG A 1 186 ? 7.874 4.578 10.545 1.00 97.12 186 ARG A O 1
ATOM 1409 N N . CYS A 1 187 ? 7.143 5.434 8.610 1.00 96.62 187 CYS A N 1
ATOM 1410 C CA . CYS A 1 187 ? 8.322 5.084 7.815 1.00 96.62 187 CYS A CA 1
ATOM 1411 C C . CYS A 1 187 ? 9.536 6.000 8.071 1.00 96.62 187 CYS A C 1
ATOM 1413 O O . CYS A 1 187 ? 10.635 5.686 7.622 1.00 96.62 187 CYS A O 1
ATOM 1415 N N . GLY A 1 188 ? 9.353 7.139 8.751 1.00 95.12 188 GLY A N 1
ATOM 1416 C CA . GLY A 1 188 ? 10.447 8.035 9.133 1.00 95.12 188 GLY A CA 1
ATOM 1417 C C . GLY A 1 188 ? 11.049 8.865 7.992 1.00 95.12 188 GLY A C 1
ATOM 1418 O O . GLY A 1 188 ? 12.219 9.229 8.054 1.00 95.12 188 GLY A O 1
ATOM 1419 N N . THR A 1 189 ? 10.288 9.196 6.943 1.00 95.62 189 THR A N 1
ATOM 1420 C CA . THR A 1 189 ? 10.807 9.904 5.749 1.00 95.62 189 THR A CA 1
ATOM 1421 C C . THR A 1 189 ? 10.950 11.426 5.906 1.00 95.62 189 THR A C 1
ATOM 1423 O O . THR A 1 189 ? 11.092 12.135 4.909 1.00 95.62 189 THR A O 1
ATOM 1426 N N . TYR A 1 190 ? 10.949 11.946 7.137 1.00 96.44 190 TYR A N 1
ATOM 1427 C CA . TYR A 1 190 ? 10.903 13.384 7.438 1.00 96.44 190 TYR A CA 1
ATOM 1428 C C . TYR A 1 190 ? 12.021 14.196 6.772 1.00 96.44 190 TYR A C 1
ATOM 1430 O O . TYR A 1 190 ? 11.768 15.270 6.239 1.00 96.44 190 TYR A O 1
ATOM 1438 N N . GLN A 1 191 ? 13.245 13.661 6.707 1.00 96.25 191 GLN A N 1
ATOM 1439 C CA . GLN A 1 191 ? 14.361 14.362 6.056 1.00 96.25 191 GLN A CA 1
ATOM 1440 C C . GLN A 1 191 ? 14.173 14.497 4.536 1.00 96.25 191 GLN A C 1
ATOM 1442 O O . GLN A 1 191 ? 14.564 15.503 3.947 1.00 96.25 191 GLN A O 1
ATOM 1447 N N . ARG A 1 192 ? 13.523 13.519 3.885 1.00 95.81 192 ARG A N 1
ATOM 1448 C CA . ARG A 1 192 ? 13.177 13.623 2.457 1.00 95.81 192 ARG A CA 1
ATOM 1449 C C . ARG A 1 192 ? 12.049 14.625 2.233 1.00 95.81 192 ARG A C 1
ATOM 1451 O O . ARG A 1 192 ? 12.111 15.377 1.272 1.00 95.81 192 ARG A O 1
ATOM 1458 N N . ILE A 1 193 ? 11.069 14.664 3.139 1.00 97.25 193 ILE A N 1
ATOM 1459 C CA . ILE A 1 193 ? 9.975 15.648 3.130 1.00 97.25 193 ILE A CA 1
ATOM 1460 C C . ILE A 1 193 ? 10.537 17.070 3.252 1.00 97.25 193 ILE A C 1
ATOM 1462 O O . ILE A 1 193 ? 10.275 17.900 2.388 1.00 97.25 193 ILE A O 1
ATOM 1466 N N . ARG A 1 194 ? 11.397 17.331 4.244 1.00 97.38 194 ARG A N 1
ATOM 1467 C CA . ARG A 1 194 ? 12.081 18.625 4.416 1.00 97.38 194 ARG A CA 1
ATOM 1468 C C . ARG A 1 194 ? 12.845 19.034 3.155 1.00 97.38 194 ARG A C 1
ATOM 1470 O O . ARG A 1 194 ? 12.680 20.144 2.660 1.00 97.38 194 ARG A O 1
ATOM 1477 N N . ARG A 1 195 ? 13.632 18.111 2.586 1.00 96.75 195 ARG A N 1
ATOM 1478 C CA . ARG A 1 195 ? 14.358 18.342 1.328 1.00 96.75 195 ARG A CA 1
ATOM 1479 C C . ARG A 1 195 ? 13.416 18.677 0.167 1.00 96.75 195 ARG A C 1
ATOM 1481 O O . ARG A 1 195 ? 13.746 19.544 -0.636 1.00 96.75 195 ARG A O 1
ATOM 1488 N N . ALA A 1 196 ? 12.276 17.998 0.063 1.00 96.81 196 ALA A N 1
ATOM 1489 C CA . ALA A 1 196 ? 11.293 18.260 -0.981 1.00 96.81 196 ALA A CA 1
ATOM 1490 C C . ALA A 1 196 ? 10.661 19.654 -0.837 1.00 96.81 196 ALA A C 1
ATOM 1492 O O . ALA A 1 196 ? 10.492 20.341 -1.838 1.00 96.81 196 ALA A O 1
ATOM 1493 N N . ILE A 1 197 ? 10.373 20.105 0.387 1.00 97.88 197 ILE A N 1
ATOM 1494 C CA . ILE A 1 197 ? 9.828 21.450 0.631 1.00 97.88 197 ILE A CA 1
ATOM 1495 C C . ILE A 1 197 ? 10.827 22.528 0.200 1.00 97.88 197 ILE A C 1
ATOM 1497 O O . ILE A 1 197 ? 10.459 23.415 -0.566 1.00 97.88 197 ILE A O 1
ATOM 1501 N N . HIS A 1 198 ? 12.098 22.406 0.600 1.00 97.62 198 HIS A N 1
ATOM 1502 C CA . HIS A 1 198 ? 13.159 23.325 0.158 1.00 97.62 198 HIS A CA 1
ATOM 1503 C C . HIS A 1 198 ? 13.320 23.341 -1.365 1.00 97.62 198 HIS A C 1
ATOM 1505 O O . HIS A 1 198 ? 13.412 24.404 -1.974 1.00 97.62 198 HIS A O 1
ATOM 1511 N N . LEU A 1 199 ? 13.301 22.166 -2.000 1.00 94.81 199 LEU A N 1
ATOM 1512 C CA . LEU A 1 199 ? 13.405 22.055 -3.455 1.00 94.81 199 LEU A CA 1
ATOM 1513 C C . LEU A 1 199 ? 12.201 22.692 -4.173 1.00 94.81 199 LEU A C 1
ATOM 1515 O O . LEU A 1 199 ? 12.373 23.336 -5.208 1.00 94.81 199 LEU A O 1
ATOM 1519 N N . ALA A 1 200 ? 10.990 22.531 -3.636 1.00 95.81 200 ALA A N 1
ATOM 1520 C CA . ALA A 1 200 ? 9.788 23.161 -4.173 1.00 95.81 200 ALA A CA 1
ATOM 1521 C C . ALA A 1 200 ? 9.836 24.691 -4.032 1.00 95.81 200 ALA A C 1
ATOM 1523 O O . ALA A 1 200 ? 9.557 25.389 -5.006 1.00 95.81 200 ALA A O 1
ATOM 1524 N N . ALA A 1 201 ? 10.253 25.200 -2.867 1.00 96.62 201 ALA A N 1
ATOM 1525 C CA . ALA A 1 201 ? 10.450 26.628 -2.613 1.00 96.62 201 ALA A CA 1
ATOM 1526 C C . ALA A 1 201 ? 11.440 27.249 -3.614 1.00 96.62 201 ALA A C 1
ATOM 1528 O O . ALA A 1 201 ? 11.144 28.255 -4.262 1.00 96.62 201 ALA A O 1
ATOM 1529 N N . GLU A 1 202 ? 12.588 26.596 -3.824 1.00 93.50 202 GLU A N 1
ATOM 1530 C CA . GLU A 1 202 ? 13.594 27.042 -4.791 1.00 93.50 202 GLU A CA 1
ATOM 1531 C C . GLU A 1 202 ? 13.048 27.063 -6.229 1.00 93.50 202 GLU A C 1
ATOM 1533 O O . GLU A 1 202 ? 13.293 28.013 -6.981 1.00 93.50 202 GLU A O 1
ATOM 1538 N N . ALA A 1 203 ? 12.304 26.026 -6.622 1.00 89.69 203 ALA A N 1
ATOM 1539 C CA . ALA A 1 203 ? 11.707 25.925 -7.949 1.00 89.69 203 ALA A CA 1
ATOM 1540 C C . ALA A 1 203 ? 10.671 27.029 -8.206 1.00 89.69 203 ALA A C 1
ATOM 1542 O O . ALA A 1 203 ? 10.704 27.662 -9.265 1.00 89.69 203 ALA A O 1
ATOM 1543 N N . MET A 1 204 ? 9.808 27.297 -7.219 1.00 91.62 204 MET A N 1
ATOM 1544 C CA . MET A 1 204 ? 8.816 28.375 -7.254 1.00 91.62 204 MET A CA 1
ATOM 1545 C C . MET A 1 204 ? 9.486 29.748 -7.371 1.00 91.62 204 MET A C 1
ATOM 1547 O O . MET A 1 204 ? 9.109 30.534 -8.237 1.00 91.62 204 MET A O 1
ATOM 1551 N N . ALA A 1 205 ? 10.530 30.016 -6.579 1.00 88.75 205 ALA A N 1
ATOM 1552 C CA . ALA A 1 205 ? 11.244 31.294 -6.599 1.00 88.75 205 ALA A CA 1
ATOM 1553 C C . ALA A 1 205 ? 11.976 31.562 -7.925 1.00 88.75 205 ALA A C 1
ATOM 1555 O O . ALA A 1 205 ? 12.050 32.700 -8.383 1.00 88.75 205 ALA A O 1
ATOM 1556 N N . LYS A 1 206 ? 12.536 30.520 -8.553 1.00 83.38 206 LYS A N 1
ATOM 1557 C CA . LYS A 1 206 ? 13.333 30.653 -9.786 1.00 83.38 206 LYS A CA 1
ATOM 1558 C C . LYS A 1 206 ? 12.511 30.509 -11.070 1.00 83.38 206 LYS A C 1
ATOM 1560 O O . LYS A 1 206 ? 13.100 30.576 -12.148 1.00 83.38 206 LYS A O 1
ATOM 1565 N N . GLY A 1 207 ? 11.202 30.246 -10.979 1.00 74.31 207 GLY A N 1
ATOM 1566 C CA . GLY A 1 207 ? 10.366 29.901 -12.138 1.00 74.31 207 GLY A CA 1
ATOM 1567 C C . GLY A 1 207 ? 10.889 28.678 -12.903 1.00 74.31 207 GLY A C 1
ATOM 1568 O O . GLY A 1 207 ? 10.695 28.564 -14.112 1.00 74.31 207 GLY A O 1
ATOM 1569 N N . LYS A 1 208 ? 11.629 27.792 -12.220 1.00 69.62 208 LYS A N 1
ATOM 1570 C CA . LYS A 1 208 ? 12.291 26.639 -12.834 1.00 69.62 208 LYS A CA 1
ATOM 1571 C C . LYS A 1 208 ? 11.432 25.405 -12.659 1.00 69.62 208 LYS A C 1
ATOM 1573 O O . LYS A 1 208 ? 11.016 25.069 -11.555 1.00 69.62 208 LYS A O 1
ATOM 1578 N N . GLN A 1 209 ? 11.246 24.672 -13.746 1.00 65.31 209 GLN A N 1
ATOM 1579 C CA . GLN A 1 209 ? 10.645 23.353 -13.673 1.00 65.31 209 GLN A CA 1
ATOM 1580 C C . GLN A 1 209 ? 11.648 22.377 -13.044 1.00 65.31 209 GLN A C 1
ATOM 1582 O O . GLN A 1 209 ? 12.789 22.262 -13.497 1.00 65.31 209 GLN A O 1
ATOM 1587 N N . ILE A 1 210 ? 11.232 21.655 -12.003 1.00 63.59 210 ILE A N 1
ATOM 1588 C CA . ILE A 1 210 ? 12.009 20.529 -11.475 1.00 63.59 210 ILE A CA 1
ATOM 1589 C C . ILE A 1 210 ? 11.966 19.419 -12.533 1.00 63.59 210 ILE A C 1
ATOM 1591 O O . ILE A 1 210 ? 10.914 18.821 -12.770 1.00 63.59 210 ILE A O 1
ATOM 1595 N N . VAL A 1 211 ? 13.104 19.149 -13.180 1.00 53.97 211 VAL A N 1
ATOM 1596 C CA . VAL A 1 211 ? 13.246 18.087 -14.188 1.00 53.97 211 VAL A CA 1
ATOM 1597 C C . VAL A 1 211 ? 14.385 17.154 -13.781 1.00 53.97 211 VAL A C 1
ATOM 1599 O O . VAL A 1 211 ? 15.554 17.520 -13.847 1.00 53.97 211 VAL A O 1
ATOM 1602 N N . GLY A 1 212 ? 14.036 15.938 -13.349 1.00 51.78 212 GLY A N 1
ATOM 1603 C CA . GLY A 1 212 ? 15.016 14.947 -12.883 1.00 51.78 212 GLY A CA 1
ATOM 1604 C C . GLY A 1 212 ? 14.452 13.620 -12.362 1.00 51.78 212 GLY A C 1
ATOM 1605 O O . GLY A 1 212 ? 15.122 12.955 -11.586 1.00 51.78 212 GLY A O 1
ATOM 1606 N N . GLY A 1 213 ? 13.245 13.234 -12.788 1.00 53.75 213 GLY A N 1
ATOM 1607 C CA . GLY A 1 213 ? 12.604 11.935 -12.531 1.00 53.75 213 GLY A CA 1
ATOM 1608 C C . GLY A 1 213 ? 11.381 11.819 -13.444 1.00 53.75 213 GLY A C 1
ATOM 1609 O O . GLY A 1 213 ? 10.318 12.329 -13.106 1.00 53.75 213 GLY A O 1
ATOM 1610 N N . ARG A 1 214 ? 11.580 11.329 -14.678 1.00 46.66 214 ARG A N 1
ATOM 1611 C CA . ARG A 1 214 ? 10.679 11.552 -15.830 1.00 46.66 214 ARG A CA 1
ATOM 1612 C C . ARG A 1 214 ? 9.222 11.155 -15.559 1.00 46.66 214 ARG A C 1
ATOM 1614 O O . ARG A 1 214 ? 8.939 10.043 -15.138 1.00 46.66 214 ARG A O 1
ATOM 1621 N N . ILE A 1 215 ? 8.313 12.044 -15.958 1.00 41.00 215 ILE A N 1
ATOM 1622 C CA . ILE A 1 215 ? 6.915 11.723 -16.252 1.00 41.00 215 ILE A CA 1
ATOM 1623 C C . ILE A 1 215 ? 6.832 11.338 -17.725 1.00 41.00 215 ILE A C 1
ATOM 1625 O O . ILE A 1 215 ? 7.145 12.157 -18.591 1.00 41.00 215 ILE A O 1
ATOM 1629 N N . LEU A 1 216 ? 6.377 10.124 -18.019 1.00 36.78 216 LEU A N 1
ATOM 1630 C CA . LEU A 1 216 ? 5.669 9.889 -19.269 1.00 36.78 216 LEU A CA 1
ATOM 1631 C C . LEU A 1 216 ? 4.206 10.232 -18.996 1.00 36.78 216 LEU A C 1
ATOM 1633 O O . LEU A 1 216 ? 3.586 9.623 -18.127 1.00 36.78 216 LEU A O 1
ATOM 1637 N N . LYS A 1 217 ? 3.638 11.185 -19.744 1.00 32.69 217 LYS A N 1
ATOM 1638 C CA . LYS A 1 217 ? 2.204 11.102 -20.025 1.00 32.69 217 LYS A CA 1
ATOM 1639 C C . LYS A 1 217 ? 2.059 9.803 -20.804 1.00 32.69 217 LYS A C 1
ATOM 1641 O O . LYS A 1 217 ? 2.409 9.757 -21.982 1.00 32.69 217 LYS A O 1
ATOM 1646 N N . GLY A 1 218 ? 1.625 8.737 -20.141 1.00 32.41 218 GLY A N 1
ATOM 1647 C CA . GLY A 1 218 ? 0.982 7.672 -20.883 1.00 32.41 218 GLY A CA 1
ATOM 1648 C C . GLY A 1 218 ? -0.153 8.339 -21.646 1.00 32.41 218 GLY A C 1
ATOM 1649 O O . GLY A 1 218 ? -0.955 9.054 -21.044 1.00 32.41 218 GLY A O 1
ATOM 1650 N N . ALA A 1 219 ? -0.209 8.146 -22.963 1.00 34.28 219 ALA A N 1
ATOM 1651 C CA . ALA A 1 219 ? -1.515 8.144 -23.599 1.00 34.28 219 ALA A CA 1
ATOM 1652 C C . ALA A 1 219 ? -2.423 7.267 -22.722 1.00 34.28 219 ALA A C 1
ATOM 1654 O O . ALA A 1 219 ? -1.931 6.270 -22.171 1.00 34.28 219 ALA A O 1
ATOM 1655 N N . GLU A 1 220 ? -3.687 7.663 -22.540 1.00 39.34 220 GLU A N 1
ATOM 1656 C CA . GLU A 1 220 ? -4.663 6.805 -21.863 1.00 39.34 220 GLU A CA 1
ATOM 1657 C C . GLU A 1 220 ? -4.438 5.366 -22.328 1.00 39.34 220 GLU A C 1
ATOM 1659 O O . GLU A 1 220 ? -4.255 5.172 -23.538 1.00 39.34 220 GLU A O 1
ATOM 1664 N N . PRO A 1 221 ? -4.335 4.387 -21.410 1.00 47.00 221 PRO A N 1
ATOM 1665 C CA . PRO A 1 221 ? -4.074 3.014 -21.786 1.00 47.00 221 PRO A CA 1
ATOM 1666 C C . PRO A 1 221 ? -5.192 2.566 -22.720 1.00 47.00 221 PRO A C 1
ATOM 1668 O O . PRO A 1 221 ? -6.262 2.152 -22.288 1.00 47.00 221 PRO A O 1
ATOM 1671 N N . GLN A 1 222 ? -4.928 2.652 -24.019 1.00 48.53 222 GLN A N 1
ATOM 1672 C CA . GLN A 1 222 ? -5.709 1.947 -25.004 1.00 48.53 222 GLN A CA 1
ATOM 1673 C C . GLN A 1 222 ? -5.541 0.467 -24.657 1.00 48.53 222 GLN A C 1
ATOM 1675 O O . GLN A 1 222 ? -4.421 0.059 -24.313 1.00 48.53 222 GLN A O 1
ATOM 1680 N N . PRO A 1 223 ? -6.617 -0.330 -24.665 1.00 59.69 223 PRO A N 1
ATOM 1681 C CA . PRO A 1 223 ? -6.526 -1.758 -24.418 1.00 59.69 223 PRO A CA 1
ATOM 1682 C C . PRO A 1 223 ? -5.652 -2.386 -25.507 1.00 59.69 223 PRO A C 1
ATOM 1684 O O . PRO A 1 223 ? -6.107 -2.711 -26.599 1.00 59.69 223 PRO A O 1
ATOM 1687 N N . VAL A 1 224 ? -4.361 -2.505 -25.212 1.00 76.56 224 VAL A N 1
ATOM 1688 C CA . VAL A 1 224 ? -3.382 -3.187 -26.047 1.00 76.56 224 VAL A CA 1
ATOM 1689 C C . VAL A 1 224 ? -3.224 -4.613 -25.529 1.00 76.56 224 VAL A C 1
ATOM 1691 O O . VAL A 1 224 ? -3.174 -4.818 -24.311 1.00 76.56 224 VAL A O 1
ATOM 1694 N N . PRO A 1 225 ? -3.146 -5.619 -26.412 1.00 86.94 225 PRO A N 1
ATOM 1695 C CA . PRO A 1 225 ? -2.846 -6.979 -25.995 1.00 86.94 225 PRO A CA 1
ATOM 1696 C C . PRO A 1 225 ? -1.492 -7.046 -25.276 1.00 86.94 225 PRO A C 1
ATOM 1698 O O . PRO A 1 225 ? -0.488 -6.538 -25.779 1.00 86.94 225 PRO A O 1
ATOM 1701 N N . PHE A 1 226 ? -1.468 -7.690 -24.107 1.00 91.12 226 PHE A N 1
ATOM 1702 C CA . PHE A 1 226 ? -0.246 -8.052 -23.390 1.00 91.12 226 PHE A CA 1
ATOM 1703 C C . PHE A 1 226 ? 0.013 -9.546 -23.537 1.00 91.12 226 PHE A C 1
ATOM 1705 O O . PHE A 1 226 ? -0.864 -10.365 -23.267 1.00 91.12 226 PHE A O 1
ATOM 1712 N N . PHE A 1 227 ? 1.245 -9.899 -23.888 1.00 95.69 227 PHE A N 1
ATOM 1713 C CA . PHE A 1 227 ? 1.676 -11.279 -24.045 1.00 95.69 227 PHE A CA 1
ATOM 1714 C C . PHE A 1 227 ? 2.607 -11.679 -22.901 1.00 95.69 227 PHE A C 1
ATOM 1716 O O . PHE A 1 227 ? 3.595 -10.997 -22.616 1.00 95.69 227 PHE A O 1
ATOM 1723 N N . ALA A 1 228 ? 2.292 -12.783 -22.224 1.00 95.12 228 ALA A N 1
ATOM 1724 C CA . ALA A 1 228 ? 3.126 -13.310 -21.151 1.00 95.12 228 ALA A CA 1
ATOM 1725 C C . ALA A 1 228 ? 4.401 -13.938 -21.730 1.00 95.12 228 ALA A C 1
ATOM 1727 O O . ALA A 1 228 ? 4.331 -14.838 -22.559 1.00 95.12 228 ALA A O 1
ATOM 1728 N N . MET A 1 229 ? 5.568 -13.472 -21.281 1.00 95.94 229 MET A N 1
ATOM 1729 C CA . MET A 1 229 ? 6.853 -14.100 -21.617 1.00 95.94 229 MET A CA 1
ATOM 1730 C C . MET A 1 229 ? 7.158 -15.247 -20.652 1.00 95.94 229 MET A C 1
ATOM 1732 O O . MET A 1 229 ? 7.742 -16.261 -21.017 1.00 95.94 229 MET A O 1
ATOM 1736 N N . ASN A 1 230 ? 6.791 -15.046 -19.388 1.00 95.25 230 ASN A N 1
ATOM 1737 C CA . ASN A 1 230 ? 6.874 -15.990 -18.279 1.00 95.25 230 ASN A CA 1
ATOM 1738 C C . ASN A 1 230 ? 6.007 -15.441 -17.117 1.00 95.25 230 ASN A C 1
ATOM 1740 O O . ASN A 1 230 ? 5.477 -14.332 -17.237 1.00 95.25 230 ASN A O 1
ATOM 1744 N N . PRO A 1 231 ? 5.861 -16.151 -15.980 1.00 95.00 231 PRO A N 1
ATOM 1745 C CA . PRO A 1 231 ? 5.017 -15.686 -14.873 1.00 95.00 231 PRO A CA 1
ATOM 1746 C C . PRO A 1 231 ? 5.376 -14.314 -14.274 1.00 95.00 231 PRO A C 1
ATOM 1748 O O . PRO A 1 231 ? 4.539 -13.712 -13.605 1.00 95.00 231 PRO A O 1
ATOM 1751 N N . TYR A 1 232 ? 6.593 -13.807 -14.496 1.00 96.25 232 TYR A N 1
ATOM 1752 C CA . TYR A 1 232 ? 7.090 -12.560 -13.903 1.00 96.25 232 TYR A CA 1
ATOM 1753 C C . TYR A 1 232 ? 7.078 -11.361 -14.855 1.00 96.25 232 TYR A C 1
ATOM 1755 O O . TYR A 1 232 ? 7.400 -10.249 -14.437 1.00 96.25 232 TYR A O 1
ATOM 1763 N N . LEU A 1 233 ? 6.741 -11.568 -16.129 1.00 95.31 233 LEU A N 1
ATOM 1764 C CA . LEU A 1 233 ? 6.939 -10.569 -17.174 1.00 95.31 233 LEU A CA 1
ATOM 1765 C C . LEU A 1 233 ? 5.920 -10.728 -18.305 1.00 95.31 233 LEU A C 1
ATOM 1767 O O . LEU A 1 233 ? 5.831 -11.785 -18.935 1.00 95.31 233 LEU A O 1
ATOM 1771 N N . ARG A 1 234 ? 5.221 -9.635 -18.622 1.00 96.38 234 ARG A N 1
ATOM 1772 C CA . ARG A 1 234 ? 4.373 -9.500 -19.815 1.00 96.38 234 ARG A CA 1
ATOM 1773 C C . ARG A 1 234 ? 4.810 -8.289 -20.642 1.00 96.38 234 ARG A C 1
ATOM 1775 O O . ARG A 1 234 ? 5.289 -7.303 -20.082 1.00 96.38 234 ARG A O 1
ATOM 1782 N N . ILE A 1 235 ? 4.636 -8.355 -21.959 1.00 96.38 235 ILE A N 1
ATOM 1783 C CA . ILE A 1 235 ? 4.989 -7.274 -22.891 1.00 96.38 235 ILE A CA 1
ATOM 1784 C C . ILE A 1 235 ? 3.767 -6.924 -23.741 1.00 96.38 235 ILE A C 1
ATOM 1786 O O . ILE A 1 235 ? 3.144 -7.814 -24.317 1.00 96.38 235 ILE A O 1
ATOM 1790 N N . GLY A 1 236 ? 3.413 -5.640 -23.783 1.00 93.94 236 GLY A N 1
ATOM 1791 C CA . GLY A 1 236 ? 2.331 -5.108 -24.612 1.00 93.94 236 GLY A CA 1
ATOM 1792 C C . GLY A 1 236 ? 2.771 -4.879 -26.055 1.00 93.94 236 GLY A C 1
ATOM 1793 O O . GLY A 1 236 ? 3.956 -4.665 -26.313 1.00 93.94 236 GLY A O 1
ATOM 1794 N N . THR A 1 237 ? 1.829 -4.858 -27.001 1.00 93.56 237 THR A N 1
ATOM 1795 C CA . THR A 1 237 ? 2.119 -4.511 -28.412 1.00 93.56 237 THR A CA 1
ATOM 1796 C C . THR A 1 237 ? 2.642 -3.083 -28.598 1.00 93.56 237 THR A C 1
ATOM 1798 O O . THR A 1 237 ? 3.272 -2.781 -29.604 1.00 93.56 237 THR A O 1
ATOM 1801 N N . ASP A 1 238 ? 2.461 -2.209 -27.608 1.00 89.19 238 ASP A N 1
ATOM 1802 C CA . ASP A 1 238 ? 3.056 -0.868 -27.544 1.00 89.19 238 ASP A CA 1
ATOM 1803 C C . ASP A 1 238 ? 4.489 -0.854 -26.965 1.00 89.19 238 ASP A C 1
ATOM 1805 O O . ASP A 1 238 ? 5.114 0.200 -26.805 1.00 89.19 238 ASP A O 1
ATOM 1809 N N . GLY A 1 239 ? 5.028 -2.028 -26.629 1.00 91.06 239 GLY A N 1
ATOM 1810 C CA . GLY A 1 239 ? 6.356 -2.208 -26.057 1.00 91.06 239 GLY A CA 1
ATOM 1811 C C . GLY A 1 239 ? 6.469 -1.853 -24.573 1.00 91.06 239 GLY A C 1
ATOM 1812 O O . GLY A 1 239 ? 7.596 -1.821 -24.066 1.00 91.06 239 GLY A O 1
ATOM 1813 N N . ARG A 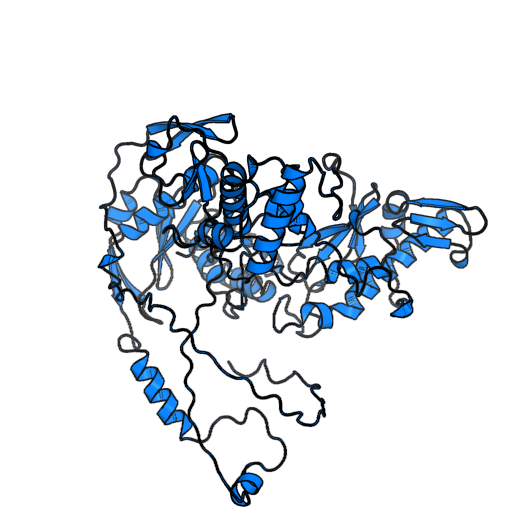1 240 ? 5.358 -1.586 -23.865 1.00 91.94 240 ARG A N 1
ATOM 1814 C CA . ARG A 1 240 ? 5.371 -1.506 -22.396 1.00 91.94 240 ARG A CA 1
ATOM 1815 C C . ARG A 1 240 ? 5.629 -2.879 -21.795 1.00 91.94 240 ARG A C 1
ATOM 1817 O O . ARG A 1 240 ? 5.169 -3.904 -22.295 1.00 91.94 240 ARG A O 1
ATOM 1824 N N . VAL A 1 241 ? 6.356 -2.880 -20.688 1.00 94.12 241 VAL A N 1
ATOM 1825 C CA . VAL A 1 241 ? 6.736 -4.078 -19.950 1.00 94.12 241 VAL A CA 1
ATOM 1826 C C . VAL A 1 241 ? 6.057 -4.046 -18.592 1.00 94.12 241 VAL A C 1
ATOM 1828 O O . VAL A 1 241 ? 6.264 -3.109 -17.834 1.00 94.12 241 VAL A O 1
ATOM 1831 N N . VAL A 1 242 ? 5.273 -5.068 -18.258 1.00 94.75 242 VAL A N 1
ATOM 1832 C CA . VAL A 1 242 ? 4.687 -5.217 -16.920 1.00 94.75 242 VAL A CA 1
ATOM 1833 C C . VAL A 1 242 ? 5.442 -6.307 -16.176 1.00 94.75 242 VAL A C 1
ATOM 1835 O O . VAL A 1 242 ? 5.520 -7.447 -16.643 1.00 94.75 242 VAL A O 1
ATOM 1838 N N . ILE A 1 243 ? 6.001 -5.946 -15.022 1.00 96.25 243 ILE A N 1
ATOM 1839 C CA . ILE A 1 243 ? 6.715 -6.864 -14.137 1.00 96.25 243 ILE A CA 1
ATOM 1840 C C . ILE A 1 243 ? 5.791 -7.266 -12.995 1.00 96.25 243 ILE A C 1
ATOM 1842 O O . ILE A 1 243 ? 5.264 -6.420 -12.272 1.00 96.25 243 ILE A O 1
ATOM 1846 N N . ILE A 1 244 ? 5.627 -8.574 -12.827 1.00 96.44 244 ILE A N 1
ATOM 1847 C CA . ILE A 1 244 ? 4.790 -9.150 -11.780 1.00 96.44 244 ILE A CA 1
ATOM 1848 C C . ILE A 1 244 ? 5.646 -9.352 -10.532 1.00 96.44 244 ILE A C 1
ATOM 1850 O O . ILE A 1 244 ? 6.638 -10.083 -10.560 1.00 96.44 244 ILE A O 1
ATOM 1854 N N . VAL A 1 245 ? 5.286 -8.696 -9.430 1.00 96.50 245 VAL A N 1
ATOM 1855 C CA . VAL A 1 245 ? 6.075 -8.698 -8.194 1.00 96.50 245 VAL A CA 1
ATOM 1856 C C . VAL A 1 245 ? 5.383 -9.531 -7.121 1.00 96.50 245 VAL A C 1
ATOM 1858 O O . VAL A 1 245 ? 4.287 -9.215 -6.668 1.00 96.50 245 VAL A O 1
ATOM 1861 N N . ASN A 1 246 ? 6.049 -10.591 -6.660 1.00 95.56 246 ASN A N 1
ATOM 1862 C CA . ASN A 1 246 ? 5.526 -11.525 -5.655 1.00 95.56 246 ASN A CA 1
ATOM 1863 C C . ASN A 1 246 ? 5.758 -11.095 -4.195 1.00 95.56 246 ASN A C 1
ATOM 1865 O O . ASN A 1 246 ? 5.566 -11.896 -3.278 1.00 95.56 246 ASN A O 1
ATOM 1869 N N . LYS A 1 247 ? 6.202 -9.856 -3.968 1.00 96.31 247 LYS A N 1
ATOM 1870 C CA . LYS A 1 247 ? 6.429 -9.268 -2.640 1.00 96.31 247 LYS A CA 1
ATOM 1871 C C . LYS A 1 247 ? 5.536 -8.051 -2.453 1.00 96.31 247 LYS A C 1
ATOM 1873 O O . LYS A 1 247 ? 5.269 -7.335 -3.407 1.00 96.31 247 LYS A O 1
ATOM 1878 N N . SER A 1 248 ? 5.145 -7.771 -1.221 1.00 95.81 248 SER A N 1
ATOM 1879 C CA . SER A 1 248 ? 4.247 -6.661 -0.899 1.00 95.81 248 SER A CA 1
ATOM 1880 C C . SER A 1 248 ? 5.027 -5.374 -0.671 1.00 95.81 248 SER A C 1
ATOM 1882 O O . SER A 1 248 ? 5.916 -5.342 0.180 1.00 95.81 248 SER A O 1
ATOM 1884 N N . GLU A 1 249 ? 4.693 -4.297 -1.377 1.00 94.38 249 GLU A N 1
ATOM 1885 C CA . GLU A 1 249 ? 5.318 -2.988 -1.175 1.00 94.38 249 GLU A CA 1
ATOM 1886 C C . GLU A 1 249 ? 4.747 -2.276 0.055 1.00 94.38 249 GLU A C 1
ATOM 1888 O O . GLU A 1 249 ? 3.574 -1.913 0.102 1.00 94.38 249 GLU A O 1
ATOM 1893 N N . MET A 1 250 ? 5.603 -2.049 1.052 1.00 93.56 250 MET A N 1
ATOM 1894 C CA . MET A 1 250 ? 5.248 -1.389 2.312 1.00 93.56 250 MET A CA 1
ATOM 1895 C C . MET A 1 250 ? 6.218 -0.270 2.697 1.00 93.56 250 MET A C 1
ATOM 1897 O O . MET A 1 250 ? 6.206 0.199 3.835 1.00 93.56 250 MET A O 1
ATOM 1901 N N . GLY A 1 251 ? 7.047 0.173 1.748 1.00 90.94 251 GLY A N 1
ATOM 1902 C CA . GLY A 1 251 ? 8.013 1.254 1.904 1.00 90.94 251 GLY A CA 1
ATOM 1903 C C . GLY A 1 251 ? 9.467 0.876 1.649 1.00 90.94 251 GLY A C 1
ATOM 1904 O O . GLY A 1 251 ? 10.310 1.754 1.489 1.00 90.94 251 GLY A O 1
ATOM 1905 N N . GLN A 1 252 ? 9.769 -0.412 1.550 1.00 91.00 252 GLN A N 1
ATOM 1906 C CA . GLN A 1 252 ? 11.116 -0.940 1.357 1.00 91.00 252 GLN A CA 1
ATOM 1907 C C . GLN A 1 252 ? 11.599 -0.905 -0.104 1.00 91.00 252 GLN A C 1
ATOM 1909 O O . GLN A 1 252 ? 12.768 -1.184 -0.349 1.00 91.00 252 GLN A O 1
ATOM 1914 N N . GLY A 1 253 ? 10.734 -0.586 -1.077 1.00 93.25 253 GLY A N 1
ATOM 1915 C CA . GLY A 1 253 ? 11.137 -0.460 -2.485 1.00 93.25 253 GLY A CA 1
ATOM 1916 C C . GLY A 1 253 ? 11.317 -1.778 -3.228 1.00 93.25 253 GLY A C 1
ATOM 1917 O O . GLY A 1 253 ? 12.156 -1.867 -4.125 1.00 93.25 253 GLY A O 1
ATOM 1918 N N . VAL A 1 254 ? 10.536 -2.807 -2.891 1.00 94.94 254 VAL A N 1
ATOM 1919 C CA . VAL A 1 254 ? 10.478 -4.048 -3.690 1.00 94.94 254 VAL A CA 1
ATOM 1920 C C . VAL A 1 254 ? 9.860 -3.803 -5.060 1.00 94.94 254 VAL A C 1
ATOM 1922 O O . VAL A 1 254 ? 10.295 -4.418 -6.026 1.00 94.94 254 VAL A O 1
ATOM 1925 N N . TYR A 1 255 ? 8.949 -2.834 -5.175 1.00 95.06 255 TYR A N 1
ATOM 1926 C CA . TYR A 1 255 ? 8.394 -2.357 -6.449 1.00 95.06 255 TYR A CA 1
ATOM 1927 C C . TYR A 1 255 ? 9.394 -1.502 -7.247 1.00 95.06 255 TYR A C 1
ATOM 1929 O O . TYR A 1 255 ? 9.067 -0.867 -8.232 1.00 95.06 255 TYR A O 1
ATOM 1937 N N . THR A 1 256 ? 10.657 -1.449 -6.847 1.00 94.38 256 THR A N 1
ATOM 1938 C CA . THR A 1 256 ? 11.726 -0.808 -7.626 1.00 94.38 256 THR A CA 1
ATOM 1939 C C . THR A 1 256 ? 12.873 -1.791 -7.780 1.00 94.38 256 THR A C 1
ATOM 1941 O O . THR A 1 256 ? 13.226 -2.177 -8.888 1.00 94.38 256 THR A O 1
ATOM 1944 N N . SER A 1 257 ? 13.385 -2.303 -6.663 1.00 96.44 257 SER A N 1
ATOM 1945 C CA . SER A 1 257 ? 14.527 -3.219 -6.653 1.00 96.44 257 SER A CA 1
ATOM 1946 C C . SER A 1 257 ? 14.285 -4.533 -7.401 1.00 96.44 257 SER A C 1
ATOM 1948 O O . SER A 1 257 ? 15.187 -4.985 -8.098 1.00 96.44 257 SER A O 1
ATOM 1950 N N . LEU A 1 258 ? 13.093 -5.138 -7.317 1.00 97.75 258 LEU A N 1
ATOM 1951 C CA . LEU A 1 258 ? 12.796 -6.381 -8.040 1.00 97.75 258 LEU A CA 1
ATOM 1952 C C . LEU A 1 258 ? 12.606 -6.142 -9.548 1.00 97.75 258 LEU A C 1
ATOM 1954 O O . LEU A 1 258 ? 13.229 -6.859 -10.334 1.00 97.75 258 LEU A O 1
ATOM 1958 N N . PRO A 1 259 ? 11.870 -5.098 -9.983 1.00 97.56 259 PRO A N 1
ATOM 1959 C CA . PRO A 1 259 ? 11.871 -4.676 -11.378 1.00 97.56 259 PRO A CA 1
ATOM 1960 C C . PRO A 1 259 ? 13.256 -4.396 -11.970 1.00 97.56 259 PRO A C 1
ATOM 1962 O O . PRO A 1 259 ? 13.498 -4.764 -13.116 1.00 97.56 259 PRO A O 1
ATOM 1965 N N . MET A 1 260 ? 14.192 -3.816 -11.207 1.00 98.00 260 MET A N 1
ATOM 1966 C CA . MET A 1 260 ? 15.567 -3.579 -11.681 1.00 98.00 260 MET A CA 1
ATOM 1967 C C . MET A 1 260 ? 16.280 -4.874 -12.089 1.00 98.00 260 MET A C 1
ATOM 1969 O O . MET A 1 260 ? 17.037 -4.860 -13.057 1.00 98.00 260 MET A O 1
ATOM 1973 N N . LEU A 1 261 ? 16.023 -5.991 -11.397 1.00 98.38 261 LEU A N 1
ATOM 1974 C CA . LEU A 1 261 ? 16.616 -7.294 -11.720 1.00 98.38 261 LEU A CA 1
ATOM 1975 C C . LEU A 1 261 ? 16.170 -7.800 -13.094 1.00 98.38 261 LEU A C 1
ATOM 1977 O O . LEU A 1 261 ? 16.993 -8.257 -13.886 1.00 98.38 261 LEU A O 1
ATOM 1981 N N . VAL A 1 262 ? 14.870 -7.693 -13.377 1.00 98.31 262 VAL A N 1
ATOM 1982 C CA . VAL A 1 262 ? 14.304 -8.080 -14.674 1.00 98.31 262 VAL A CA 1
ATOM 1983 C C . VAL A 1 262 ? 14.756 -7.098 -15.748 1.00 98.31 262 VAL A C 1
ATOM 1985 O O . VAL A 1 262 ? 15.199 -7.529 -16.804 1.00 98.31 262 VAL A O 1
ATOM 1988 N N . ALA A 1 263 ? 14.684 -5.791 -15.483 1.00 97.56 263 ALA A N 1
ATOM 1989 C CA . ALA A 1 263 ? 14.994 -4.738 -16.446 1.00 97.56 263 ALA A CA 1
ATOM 1990 C C . ALA A 1 263 ? 16.440 -4.789 -16.946 1.00 97.56 263 ALA A C 1
ATOM 1992 O O . ALA A 1 263 ? 16.689 -4.637 -18.143 1.00 97.56 263 ALA A O 1
ATOM 1993 N N . GLU A 1 264 ? 17.380 -5.036 -16.029 1.00 98.06 264 GLU A N 1
ATOM 1994 C CA . GLU A 1 264 ? 18.795 -5.196 -16.345 1.00 98.06 264 GLU A CA 1
ATOM 1995 C C . GLU A 1 264 ? 19.006 -6.300 -17.373 1.00 98.06 264 GLU A C 1
ATOM 1997 O O . GLU A 1 264 ? 19.661 -6.098 -18.394 1.00 98.06 264 GLU A O 1
ATOM 2002 N N . GLU A 1 265 ? 18.423 -7.468 -17.125 1.00 98.44 265 GLU A N 1
ATOM 2003 C CA . GLU A 1 265 ? 18.569 -8.606 -18.019 1.00 98.44 265 GLU A CA 1
ATOM 2004 C C . GLU A 1 265 ? 17.695 -8.479 -19.266 1.00 98.44 265 GLU A C 1
ATOM 2006 O O . GLU A 1 265 ? 18.062 -8.960 -20.329 1.00 98.44 265 GLU A O 1
ATOM 2011 N N . LEU A 1 266 ? 16.566 -7.791 -19.196 1.00 98.31 266 LEU A N 1
ATOM 2012 C CA . LEU A 1 266 ? 15.674 -7.625 -20.334 1.00 98.31 266 LEU A CA 1
ATOM 2013 C C . LEU A 1 266 ? 16.168 -6.565 -21.333 1.00 98.31 266 LEU A C 1
ATOM 2015 O O . LEU A 1 266 ? 15.670 -6.534 -22.452 1.00 98.31 266 LEU A O 1
ATOM 2019 N N . GLU A 1 267 ? 17.137 -5.714 -20.975 1.00 97.94 267 GLU A N 1
ATOM 2020 C CA . GLU A 1 267 ? 17.601 -4.591 -21.814 1.00 97.94 267 GLU A CA 1
ATOM 2021 C C . GLU A 1 267 ? 16.458 -3.629 -22.190 1.00 97.94 267 GLU A C 1
ATOM 2023 O O . GLU A 1 267 ? 16.312 -3.216 -23.341 1.00 97.94 267 GLU A O 1
ATOM 2028 N N . VAL A 1 268 ? 15.615 -3.274 -21.215 1.00 95.56 268 VAL A N 1
ATOM 2029 C CA . VAL A 1 268 ? 14.486 -2.345 -21.398 1.00 95.56 268 VAL A CA 1
ATOM 2030 C C . VAL A 1 268 ? 14.762 -0.986 -20.752 1.00 95.56 268 VAL A C 1
ATOM 2032 O O . VAL A 1 268 ? 15.457 -0.888 -19.743 1.00 95.56 268 VAL A O 1
ATOM 2035 N N . ASP A 1 269 ? 14.214 0.078 -21.342 1.00 91.31 269 ASP A N 1
ATOM 2036 C CA . ASP A 1 269 ? 14.202 1.398 -20.708 1.00 91.31 269 ASP A CA 1
ATOM 2037 C C . ASP A 1 269 ? 13.347 1.360 -19.430 1.00 91.31 269 ASP A C 1
ATOM 2039 O O . ASP A 1 269 ? 12.204 0.901 -19.455 1.00 91.31 269 ASP A O 1
ATOM 2043 N N . TRP A 1 270 ? 13.900 1.872 -18.329 1.00 90.00 270 TRP A N 1
ATOM 2044 C CA . TRP A 1 270 ? 13.263 1.928 -17.012 1.00 90.00 270 TRP A CA 1
ATOM 2045 C C . TRP A 1 270 ? 11.849 2.510 -17.063 1.00 90.00 270 TRP A C 1
ATOM 2047 O O . TRP A 1 270 ? 10.943 2.015 -16.402 1.00 90.00 270 TRP A O 1
ATOM 2057 N N . TRP A 1 271 ? 11.635 3.524 -17.901 1.00 87.62 271 TRP A N 1
ATOM 2058 C CA . TRP A 1 271 ? 10.361 4.243 -17.969 1.00 87.62 271 TRP A CA 1
ATOM 2059 C C . TRP A 1 271 ? 9.287 3.535 -18.800 1.00 87.62 271 TRP A C 1
ATOM 2061 O O . TRP A 1 271 ? 8.159 4.010 -18.862 1.00 87.62 271 TRP A O 1
ATOM 2071 N N . LYS A 1 272 ? 9.606 2.399 -19.430 1.00 89.25 272 LYS A N 1
ATOM 2072 C CA . LYS A 1 272 ? 8.610 1.529 -20.077 1.00 89.25 272 LYS A CA 1
ATOM 2073 C C . LYS A 1 272 ? 8.058 0.457 -19.135 1.00 89.25 272 LYS A C 1
ATOM 2075 O O . LYS A 1 272 ? 7.267 -0.375 -19.578 1.00 89.25 272 LYS A O 1
ATOM 2080 N N . ILE A 1 273 ? 8.490 0.452 -17.875 1.00 91.06 273 ILE A N 1
ATOM 2081 C CA . ILE A 1 273 ? 8.129 -0.565 -16.892 1.00 91.06 273 ILE A CA 1
ATOM 2082 C C . ILE A 1 273 ? 6.897 -0.128 -16.098 1.00 91.06 273 ILE A C 1
ATOM 2084 O O . ILE A 1 273 ? 6.881 0.944 -15.500 1.00 91.06 273 ILE A O 1
ATOM 2088 N N . GLY A 1 274 ? 5.899 -1.003 -16.053 1.00 90.38 274 GLY A N 1
ATOM 2089 C CA . GLY A 1 274 ? 4.815 -1.010 -15.077 1.00 90.38 274 GLY A CA 1
ATOM 2090 C C . GLY A 1 274 ? 4.949 -2.191 -14.116 1.00 90.38 274 GLY A C 1
ATOM 2091 O O . GLY A 1 274 ? 5.720 -3.127 -14.354 1.00 90.38 274 GLY A O 1
ATOM 2092 N N . ILE A 1 275 ? 4.194 -2.150 -13.021 1.00 91.69 275 ILE A N 1
ATOM 2093 C CA . ILE A 1 275 ? 4.237 -3.163 -11.964 1.00 91.69 275 ILE A CA 1
ATOM 2094 C C . ILE A 1 275 ? 2.832 -3.658 -11.682 1.00 91.69 275 ILE A C 1
ATOM 2096 O O . ILE A 1 275 ? 1.887 -2.877 -11.628 1.00 91.69 275 ILE A O 1
ATOM 2100 N N . GLU A 1 276 ? 2.722 -4.957 -11.448 1.00 91.94 276 GLU A N 1
ATOM 2101 C CA . GLU A 1 276 ? 1.507 -5.594 -10.960 1.00 91.94 276 GLU A CA 1
ATOM 2102 C C . GLU A 1 276 ? 1.878 -6.494 -9.779 1.00 91.94 276 GLU A C 1
ATOM 2104 O O . GLU A 1 276 ? 2.907 -7.177 -9.795 1.00 91.94 276 GLU A O 1
ATOM 2109 N N . ALA A 1 277 ? 1.056 -6.497 -8.732 1.00 93.44 277 ALA A N 1
ATOM 2110 C CA . ALA A 1 277 ? 1.219 -7.457 -7.650 1.00 93.44 277 ALA A CA 1
ATOM 2111 C C . ALA A 1 277 ? 0.906 -8.866 -8.170 1.00 93.44 277 ALA A C 1
ATOM 2113 O O . ALA A 1 277 ? -0.088 -9.070 -8.866 1.00 93.44 277 ALA A O 1
ATOM 2114 N N . ALA A 1 278 ? 1.730 -9.849 -7.815 1.00 94.94 278 ALA A N 1
ATOM 2115 C CA . ALA A 1 278 ? 1.461 -11.225 -8.201 1.00 94.94 278 ALA A CA 1
ATOM 2116 C C . ALA A 1 278 ? 0.164 -11.745 -7.558 1.00 94.94 278 ALA A C 1
ATOM 2118 O O . ALA A 1 278 ? -0.074 -11.471 -6.372 1.00 94.94 278 ALA A O 1
ATOM 2119 N N . PRO A 1 279 ? -0.639 -12.553 -8.276 1.00 94.31 279 PRO A N 1
ATOM 2120 C CA . PRO A 1 279 ? -1.675 -13.345 -7.633 1.00 94.31 279 PRO A CA 1
ATOM 2121 C C . PRO A 1 279 ? -1.043 -14.380 -6.686 1.00 94.31 279 PRO A C 1
ATOM 2123 O O . PRO A 1 279 ? 0.180 -14.531 -6.608 1.00 94.31 279 PRO A O 1
ATOM 2126 N N . VAL A 1 280 ? -1.881 -15.087 -5.928 1.00 95.31 280 VAL A N 1
ATOM 2127 C CA . VAL A 1 280 ? -1.409 -16.143 -5.024 1.00 95.31 280 VAL A CA 1
ATOM 2128 C C . VAL A 1 280 ? -1.278 -17.449 -5.792 1.00 95.31 280 VAL A C 1
ATOM 2130 O O . VAL A 1 280 ? -2.293 -18.017 -6.193 1.00 95.31 280 VAL A O 1
ATOM 2133 N N . GLY A 1 281 ? -0.055 -17.945 -5.969 1.00 94.12 281 GLY A N 1
ATOM 2134 C CA . GLY A 1 281 ? 0.188 -19.130 -6.793 1.00 94.12 281 GLY A CA 1
ATOM 2135 C C . GLY A 1 281 ? 1.545 -19.792 -6.546 1.00 94.12 281 GLY A C 1
ATOM 2136 O O . GLY A 1 281 ? 2.461 -19.143 -6.028 1.00 94.12 281 GLY A O 1
ATOM 2137 N N . PRO A 1 282 ? 1.689 -21.089 -6.881 1.00 94.25 282 PRO A N 1
ATOM 2138 C CA . PRO A 1 282 ? 2.932 -21.837 -6.692 1.00 94.25 282 PRO A CA 1
ATOM 2139 C C . PRO A 1 282 ? 4.135 -21.231 -7.421 1.00 94.25 282 PRO A C 1
ATOM 2141 O O . PRO A 1 282 ? 5.259 -21.273 -6.923 1.00 94.25 282 PRO A O 1
ATOM 2144 N N . GLU A 1 283 ? 3.901 -20.600 -8.566 1.00 93.75 283 GLU A N 1
ATOM 2145 C CA . GLU A 1 283 ? 4.893 -19.861 -9.335 1.00 93.75 283 GLU A CA 1
ATOM 2146 C C . GLU A 1 283 ? 5.490 -18.683 -8.550 1.00 93.75 283 GLU A C 1
ATOM 2148 O O . GLU A 1 283 ? 6.634 -18.312 -8.791 1.00 93.75 283 GLU A O 1
ATOM 2153 N N . TYR A 1 284 ? 4.768 -18.144 -7.563 1.00 96.19 284 TYR A N 1
ATOM 2154 C CA . TYR A 1 284 ? 5.145 -16.956 -6.794 1.00 96.19 284 TYR A CA 1
ATOM 2155 C C . TYR A 1 284 ? 5.629 -17.255 -5.374 1.00 96.19 284 TYR A C 1
ATOM 2157 O O . TYR A 1 284 ? 5.981 -16.325 -4.634 1.00 96.19 284 TYR A O 1
ATOM 2165 N N . TYR A 1 285 ? 5.723 -18.532 -5.004 1.00 95.88 285 TYR A N 1
ATOM 2166 C CA . TYR A 1 285 ? 6.283 -18.952 -3.727 1.00 95.88 285 TYR A CA 1
ATOM 2167 C C . TYR A 1 285 ? 7.677 -18.374 -3.488 1.00 95.88 285 TYR A C 1
ATOM 2169 O O . TYR A 1 285 ? 8.485 -18.181 -4.402 1.00 95.88 285 TYR A O 1
ATOM 2177 N N . HIS A 1 286 ? 7.951 -18.054 -2.230 1.00 94.25 286 HIS A N 1
ATOM 2178 C CA . HIS A 1 286 ? 9.208 -17.489 -1.783 1.00 94.25 286 HIS A CA 1
ATOM 2179 C C . HIS A 1 286 ? 10.330 -18.503 -2.017 1.00 94.25 286 HIS A C 1
ATOM 2181 O O . HIS A 1 286 ? 10.311 -19.593 -1.448 1.00 94.25 286 HIS A O 1
ATOM 2187 N N . ALA A 1 287 ? 11.352 -18.119 -2.786 1.00 90.00 287 ALA A N 1
ATOM 2188 C CA . ALA A 1 287 ? 12.406 -19.035 -3.236 1.00 90.00 287 ALA A CA 1
ATOM 2189 C C . ALA A 1 287 ? 13.174 -19.749 -2.101 1.00 90.00 287 ALA A C 1
ATOM 2191 O O . ALA A 1 287 ? 13.812 -20.768 -2.330 1.00 90.00 287 ALA A O 1
ATOM 2192 N N . GLN A 1 288 ? 13.112 -19.220 -0.874 1.00 90.88 288 GLN A N 1
ATOM 2193 C CA . GLN A 1 288 ? 13.764 -19.789 0.314 1.00 90.88 288 GLN A CA 1
ATOM 2194 C C . GLN A 1 288 ? 12.799 -20.334 1.383 1.00 90.88 288 GLN A C 1
ATOM 2196 O O . GLN A 1 288 ? 13.272 -20.894 2.366 1.00 90.88 288 GLN A O 1
ATOM 2201 N N . TRP A 1 289 ? 11.476 -20.145 1.258 1.00 89.75 289 TRP A N 1
ATOM 2202 C CA . TRP A 1 289 ? 10.514 -20.531 2.316 1.00 89.75 289 TRP A CA 1
ATOM 2203 C C . TRP A 1 289 ? 9.588 -21.683 1.906 1.00 89.75 289 TRP A C 1
ATOM 2205 O O . TRP A 1 289 ? 8.551 -21.901 2.529 1.00 89.75 289 TRP A O 1
ATOM 2215 N N . GLY A 1 290 ? 9.944 -22.430 0.859 1.00 88.75 290 GLY A N 1
ATOM 2216 C CA . GLY A 1 290 ? 9.121 -23.531 0.366 1.00 88.75 290 GLY A CA 1
ATOM 2217 C C . GLY A 1 290 ? 7.808 -23.023 -0.226 1.00 88.75 290 GLY A C 1
ATOM 2218 O O . GLY A 1 290 ? 7.824 -22.153 -1.086 1.00 88.75 290 GLY A O 1
ATOM 2219 N N . VAL A 1 291 ? 6.674 -23.557 0.232 1.00 90.94 291 VAL A N 1
ATOM 2220 C CA . VAL A 1 291 ? 5.342 -23.360 -0.379 1.00 90.94 291 VAL A CA 1
ATOM 2221 C C . VAL A 1 291 ? 4.597 -22.094 0.073 1.00 90.94 291 VAL A C 1
ATOM 2223 O O . VAL A 1 291 ? 3.370 -22.043 0.061 1.00 90.94 291 VAL A O 1
ATOM 2226 N N . ILE A 1 292 ? 5.329 -21.068 0.511 1.00 92.88 292 ILE A N 1
ATOM 2227 C CA . ILE A 1 292 ? 4.753 -19.834 1.058 1.00 92.88 292 ILE A CA 1
ATOM 2228 C C . ILE A 1 292 ? 5.085 -18.654 0.158 1.00 92.88 292 ILE A C 1
ATOM 2230 O O . ILE A 1 292 ? 6.252 -18.340 -0.058 1.00 92.88 292 ILE A O 1
ATOM 2234 N N . GLN A 1 293 ? 4.068 -17.935 -0.302 1.00 96.00 293 GLN A N 1
ATOM 2235 C CA . GLN A 1 293 ? 4.200 -16.583 -0.830 1.00 96.00 293 GLN A CA 1
ATOM 2236 C C . GLN A 1 293 ? 4.034 -15.579 0.311 1.00 96.00 293 GLN A C 1
ATOM 2238 O O . GLN A 1 293 ? 3.014 -15.558 1.005 1.00 96.00 293 GLN A O 1
ATOM 2243 N N . GLY A 1 294 ? 5.059 -14.751 0.505 1.00 95.56 294 GLY A N 1
ATOM 2244 C CA . GLY A 1 294 ? 5.046 -13.718 1.525 1.00 95.56 294 GLY A CA 1
ATOM 2245 C C . GLY A 1 294 ? 6.287 -12.828 1.529 1.00 95.56 294 GLY A C 1
ATOM 2246 O O . GLY A 1 294 ? 7.242 -13.038 0.775 1.00 95.56 294 GLY A O 1
ATOM 2247 N N . THR A 1 295 ? 6.255 -11.816 2.396 1.00 96.00 295 THR A N 1
ATOM 2248 C CA . THR A 1 295 ? 7.285 -10.779 2.540 1.00 96.00 295 THR A CA 1
ATOM 2249 C C . THR A 1 295 ? 7.668 -10.579 4.005 1.00 96.00 295 THR A C 1
ATOM 2251 O O . THR A 1 295 ? 6.848 -10.155 4.820 1.00 96.00 295 THR A O 1
ATOM 2254 N N . GLY A 1 296 ? 8.935 -10.818 4.344 1.00 93.69 296 GLY A N 1
ATOM 2255 C CA . GLY A 1 296 ? 9.475 -10.627 5.692 1.00 93.69 296 GLY A CA 1
ATOM 2256 C C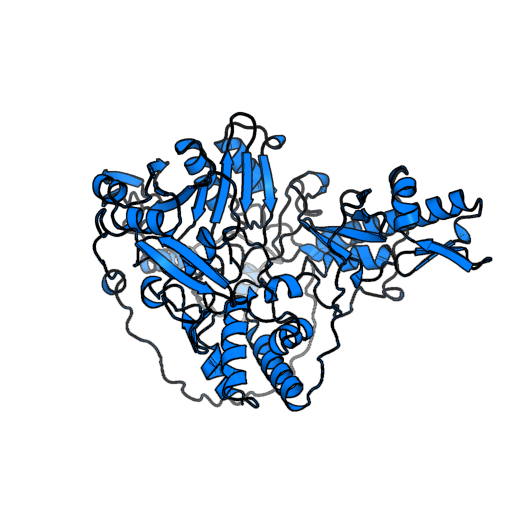 . GLY A 1 296 ? 10.959 -10.989 5.766 1.00 93.69 296 GLY A C 1
ATOM 2257 O O . GLY A 1 296 ? 11.550 -11.380 4.766 1.00 93.69 296 GLY A O 1
ATOM 2258 N N . GLY A 1 297 ? 11.582 -10.811 6.933 1.00 90.19 297 GLY A N 1
ATOM 2259 C CA . GLY A 1 297 ? 12.971 -11.230 7.181 1.00 90.19 297 GLY A CA 1
ATOM 2260 C C . GLY A 1 297 ? 14.043 -10.541 6.325 1.00 90.19 297 GLY A C 1
ATOM 2261 O O . GLY A 1 297 ? 15.168 -11.022 6.272 1.00 90.19 297 GLY A O 1
ATOM 2262 N N . SER A 1 298 ? 13.707 -9.440 5.641 1.00 90.94 298 SER A N 1
ATOM 2263 C CA . SER A 1 298 ? 14.606 -8.730 4.716 1.00 90.94 298 SER A CA 1
ATOM 2264 C C . SER A 1 298 ? 15.144 -9.605 3.571 1.00 90.94 298 SER A C 1
ATOM 2266 O O . SER A 1 298 ? 16.213 -9.339 3.028 1.00 90.94 298 SER A O 1
ATOM 2268 N N . THR A 1 299 ? 14.398 -10.635 3.163 1.00 94.44 299 THR A N 1
ATOM 2269 C CA . THR A 1 299 ? 14.847 -11.624 2.168 1.00 94.44 299 THR A CA 1
ATOM 2270 C C . THR A 1 299 ? 14.419 -11.314 0.733 1.00 94.44 299 THR A C 1
ATOM 2272 O O . THR A 1 299 ? 14.809 -12.046 -0.172 1.00 94.44 299 THR A O 1
ATOM 2275 N N . SER A 1 300 ? 13.639 -10.256 0.471 1.00 95.62 300 SER A N 1
ATOM 2276 C CA . SER A 1 300 ? 13.017 -10.027 -0.847 1.00 95.62 300 SER A CA 1
ATOM 2277 C C . SER A 1 300 ? 14.010 -9.989 -2.010 1.00 95.62 300 SER A C 1
ATOM 2279 O O . SER A 1 300 ? 13.870 -10.778 -2.930 1.00 95.62 300 SER A O 1
ATOM 2281 N N . VAL A 1 301 ? 15.030 -9.126 -1.984 1.00 96.12 301 VAL A N 1
ATOM 2282 C CA . VAL A 1 301 ? 16.007 -9.061 -3.091 1.00 96.12 301 VAL A CA 1
ATOM 2283 C C . VAL A 1 301 ? 16.895 -10.302 -3.110 1.00 96.12 301 VAL A C 1
ATOM 2285 O O . VAL A 1 301 ? 17.110 -10.879 -4.168 1.00 96.12 301 VAL A O 1
ATOM 2288 N N . LEU A 1 302 ? 17.368 -10.741 -1.939 1.00 94.94 302 LEU A N 1
ATOM 2289 C CA . LEU A 1 302 ? 18.261 -11.894 -1.806 1.00 94.94 302 LEU A CA 1
ATOM 2290 C C . LEU A 1 302 ? 17.642 -13.174 -2.385 1.00 94.94 302 LEU A C 1
ATOM 2292 O O . LEU A 1 302 ? 18.293 -13.891 -3.135 1.00 94.94 302 LEU A O 1
ATOM 2296 N N . SER A 1 303 ? 16.389 -13.457 -2.030 1.00 94.94 303 SER A N 1
ATOM 2297 C CA . SER A 1 303 ? 15.687 -14.670 -2.457 1.00 94.94 303 SER A CA 1
ATOM 2298 C C . SER A 1 303 ? 15.300 -14.642 -3.935 1.00 94.94 303 SER A C 1
ATOM 2300 O O . SER A 1 303 ? 15.242 -15.690 -4.567 1.00 94.94 303 SER A O 1
ATOM 2302 N N . GLU A 1 304 ? 15.060 -13.458 -4.496 1.00 95.94 304 GLU A N 1
ATOM 2303 C CA . GLU A 1 304 ? 14.587 -13.297 -5.874 1.00 95.94 304 GLU A CA 1
ATOM 2304 C C . GLU A 1 304 ? 15.703 -12.981 -6.879 1.00 95.94 304 GLU A C 1
ATOM 2306 O O . GLU A 1 304 ? 15.443 -12.936 -8.083 1.00 95.94 304 GLU A O 1
ATOM 2311 N N . TRP A 1 305 ? 16.937 -12.790 -6.395 1.00 96.69 305 TRP A N 1
ATOM 2312 C CA . TRP A 1 305 ? 18.084 -12.311 -7.168 1.00 96.69 305 TRP A CA 1
ATOM 2313 C C . TRP A 1 305 ? 18.273 -13.064 -8.486 1.00 96.69 305 TRP A C 1
ATOM 2315 O O . TRP A 1 305 ? 18.192 -12.468 -9.558 1.00 96.69 305 TRP A O 1
ATOM 2325 N N . ASP A 1 306 ? 18.472 -14.379 -8.425 1.00 95.38 306 ASP A N 1
ATOM 2326 C CA . ASP A 1 306 ? 18.711 -15.174 -9.630 1.00 95.38 306 ASP A CA 1
ATOM 2327 C C . ASP A 1 306 ? 17.427 -15.429 -10.417 1.00 95.38 306 ASP A C 1
ATOM 2329 O O . ASP A 1 306 ? 17.447 -15.413 -11.647 1.00 95.38 306 ASP A O 1
ATOM 2333 N N . ARG A 1 307 ? 16.298 -15.651 -9.731 1.00 95.19 307 ARG A N 1
ATOM 2334 C CA . ARG A 1 307 ? 15.026 -16.005 -10.376 1.00 95.19 307 ARG A CA 1
ATOM 2335 C C . ARG A 1 307 ? 14.545 -14.901 -11.314 1.00 95.19 307 ARG A C 1
ATOM 2337 O O . ARG A 1 307 ? 14.246 -15.178 -12.475 1.00 95.19 307 ARG A O 1
ATOM 2344 N N . LEU A 1 308 ? 14.512 -13.656 -10.844 1.00 97.19 308 LEU A N 1
ATOM 2345 C CA . LEU A 1 308 ? 14.025 -12.533 -11.647 1.00 97.19 308 LEU A CA 1
ATOM 2346 C C . LEU A 1 308 ? 15.008 -12.129 -12.748 1.00 97.19 308 LEU A C 1
ATOM 2348 O O . LEU A 1 308 ? 14.588 -11.787 -13.853 1.00 97.19 308 LEU A O 1
ATOM 2352 N N . ARG A 1 309 ? 16.315 -12.247 -12.496 1.00 98.00 309 ARG A N 1
ATOM 2353 C CA . ARG A 1 309 ? 17.329 -12.044 -13.537 1.00 98.00 309 ARG A CA 1
ATOM 2354 C C . ARG A 1 309 ? 17.201 -13.081 -14.653 1.00 98.00 309 ARG A C 1
ATOM 2356 O O . ARG A 1 309 ? 17.167 -12.721 -15.828 1.00 98.00 309 ARG A O 1
ATOM 2363 N N . LYS A 1 310 ? 17.034 -14.361 -14.307 1.00 97.62 310 LYS A N 1
ATOM 2364 C CA . LYS A 1 310 ? 16.777 -15.427 -15.290 1.00 97.62 310 LYS A CA 1
ATOM 2365 C C . LYS A 1 310 ? 15.492 -15.180 -16.075 1.00 97.62 310 LYS A C 1
ATOM 2367 O O . LYS A 1 310 ? 15.503 -15.351 -17.289 1.00 97.62 310 LYS A O 1
ATOM 2372 N N . ALA A 1 311 ? 14.425 -14.711 -15.424 1.00 97.38 311 ALA A N 1
ATOM 2373 C CA . ALA A 1 311 ? 13.180 -14.353 -16.104 1.00 97.38 311 ALA A CA 1
ATOM 2374 C C . ALA A 1 311 ? 13.383 -13.246 -17.159 1.00 97.38 311 ALA A C 1
ATOM 2376 O O . ALA A 1 311 ? 12.888 -13.374 -18.281 1.00 97.38 311 ALA A O 1
ATOM 2377 N N . GLY A 1 312 ? 14.142 -12.192 -16.834 1.00 98.12 312 GLY A N 1
ATOM 2378 C CA . GLY A 1 312 ? 14.486 -11.130 -17.788 1.00 98.12 312 GLY A CA 1
ATOM 2379 C C . GLY A 1 312 ? 15.373 -11.624 -18.937 1.00 98.12 312 GLY A C 1
ATOM 2380 O O . GLY A 1 312 ? 15.090 -11.347 -20.102 1.00 98.12 312 GLY A O 1
ATOM 2381 N N . ALA A 1 313 ? 16.403 -12.418 -18.630 1.00 98.44 313 ALA A N 1
ATOM 2382 C CA . ALA A 1 313 ? 17.335 -12.947 -19.626 1.00 98.44 313 ALA A CA 1
ATOM 2383 C C . ALA A 1 313 ? 16.658 -13.939 -20.586 1.00 98.44 313 ALA A C 1
ATOM 2385 O O . ALA A 1 313 ? 16.911 -13.897 -21.789 1.00 98.44 313 ALA A O 1
ATOM 2386 N N . ALA A 1 314 ? 15.767 -14.797 -20.080 1.00 98.12 314 ALA A N 1
ATOM 2387 C CA . ALA A 1 314 ? 15.003 -15.737 -20.896 1.00 98.12 314 ALA A CA 1
ATOM 2388 C C . ALA A 1 314 ? 14.101 -15.012 -21.898 1.00 98.12 314 ALA A C 1
ATOM 2390 O O . ALA A 1 314 ? 14.117 -15.338 -23.084 1.00 98.12 314 ALA A O 1
ATOM 2391 N N . ALA A 1 315 ? 13.388 -13.975 -21.450 1.00 98.19 315 ALA A N 1
ATOM 2392 C CA . ALA A 1 315 ? 12.560 -13.167 -22.337 1.00 98.19 315 ALA A CA 1
ATOM 2393 C C . ALA A 1 315 ? 13.390 -12.402 -23.379 1.00 98.19 315 ALA A C 1
ATOM 2395 O O . ALA A 1 315 ? 13.024 -12.391 -24.552 1.00 98.19 315 ALA A O 1
ATOM 2396 N N . ARG A 1 316 ? 14.546 -11.837 -22.996 1.00 98.31 316 ARG A N 1
ATOM 2397 C CA . ARG A 1 316 ? 15.496 -11.229 -23.947 1.00 98.31 316 ARG A CA 1
ATOM 2398 C C . ARG A 1 316 ? 15.902 -12.221 -25.042 1.00 98.31 316 ARG A C 1
ATOM 2400 O O . ARG A 1 316 ? 15.894 -11.864 -26.218 1.00 98.31 316 ARG A O 1
ATOM 2407 N N . THR A 1 317 ? 16.223 -13.461 -24.674 1.00 98.00 317 THR A N 1
ATOM 2408 C CA . THR A 1 317 ? 16.579 -14.522 -25.631 1.00 98.00 317 THR A CA 1
ATOM 2409 C C . THR A 1 317 ? 15.422 -14.846 -26.577 1.00 98.00 317 THR A C 1
ATOM 2411 O O . THR A 1 317 ? 15.637 -14.920 -27.785 1.00 98.00 317 THR A O 1
ATOM 2414 N N . MET A 1 318 ? 14.194 -14.974 -26.062 1.00 98.12 318 MET A N 1
ATOM 2415 C CA . MET A 1 318 ? 12.997 -15.217 -26.883 1.00 98.12 318 MET A CA 1
ATOM 2416 C C . MET A 1 318 ? 12.743 -14.076 -27.877 1.00 98.12 318 MET A C 1
ATOM 2418 O O . MET A 1 318 ? 12.456 -14.325 -29.043 1.00 98.12 318 MET A O 1
ATOM 2422 N N . LEU A 1 319 ? 12.903 -12.819 -27.452 1.00 98.56 319 LEU A N 1
ATOM 2423 C CA . LEU A 1 319 ? 12.736 -11.645 -28.317 1.00 98.56 319 LEU A CA 1
ATOM 2424 C C . LEU A 1 319 ? 13.796 -11.598 -29.427 1.00 98.56 319 LEU A C 1
ATOM 2426 O O . LEU A 1 319 ? 13.469 -11.329 -30.584 1.00 98.56 319 LEU A O 1
ATOM 2430 N N . ILE A 1 320 ? 15.057 -11.901 -29.099 1.00 98.31 320 ILE A N 1
ATOM 2431 C CA . ILE A 1 320 ? 16.143 -12.002 -30.084 1.00 98.31 320 ILE A CA 1
ATOM 2432 C C . ILE A 1 320 ? 15.849 -13.108 -31.103 1.00 98.31 320 ILE A C 1
ATOM 2434 O O . ILE A 1 320 ? 15.973 -12.876 -32.306 1.00 98.31 320 ILE A O 1
ATOM 2438 N N . GLN A 1 321 ? 15.411 -14.279 -30.637 1.00 97.88 321 GLN A N 1
ATOM 2439 C CA . GLN A 1 321 ? 15.040 -15.399 -31.499 1.00 97.88 321 GLN A CA 1
ATOM 2440 C C . GLN A 1 321 ? 13.857 -15.040 -32.409 1.00 97.88 321 GLN A C 1
ATOM 2442 O O . GLN A 1 321 ? 13.894 -15.296 -33.613 1.00 97.88 321 GLN A O 1
ATOM 2447 N N . ALA A 1 322 ? 12.831 -14.381 -31.863 1.00 98.38 322 ALA A N 1
ATOM 2448 C CA . ALA A 1 322 ? 11.666 -13.945 -32.622 1.00 98.38 322 ALA A CA 1
ATOM 2449 C C . ALA A 1 322 ? 12.052 -13.003 -33.769 1.00 98.38 322 ALA A C 1
ATOM 2451 O O . ALA A 1 322 ? 11.623 -13.241 -34.903 1.00 98.38 322 ALA A O 1
ATOM 2452 N N . ALA A 1 323 ? 12.900 -12.007 -33.491 1.00 98.31 323 ALA A N 1
ATOM 2453 C CA . ALA A 1 323 ? 13.399 -11.059 -34.483 1.00 98.31 323 ALA A CA 1
ATOM 2454 C C . ALA A 1 323 ? 14.274 -11.739 -35.546 1.00 98.31 323 ALA A C 1
ATOM 2456 O O . ALA A 1 323 ? 14.095 -11.501 -36.741 1.00 98.31 323 ALA A O 1
ATOM 2457 N N . ALA A 1 324 ? 15.186 -12.618 -35.122 1.00 98.19 324 ALA A N 1
ATOM 2458 C CA . ALA A 1 324 ? 16.074 -13.352 -36.017 1.00 98.19 324 ALA A CA 1
ATOM 2459 C C . ALA A 1 324 ? 15.291 -14.218 -37.014 1.00 98.19 324 ALA A C 1
ATOM 2461 O O . ALA A 1 324 ? 15.562 -14.185 -38.213 1.00 98.19 324 ALA A O 1
ATOM 2462 N N . GLU A 1 325 ? 14.257 -14.917 -36.544 1.00 97.94 325 GLU A N 1
ATOM 2463 C CA . GLU A 1 325 ? 13.356 -15.697 -37.395 1.00 97.94 325 GLU A CA 1
ATOM 2464 C C . GLU A 1 325 ? 12.531 -14.821 -38.349 1.00 97.94 325 GLU A C 1
ATOM 2466 O O . GLU A 1 325 ? 12.384 -15.175 -39.518 1.00 97.94 325 GLU A O 1
ATOM 2471 N N . MET A 1 326 ? 12.027 -13.663 -37.897 1.00 97.50 326 MET A N 1
ATOM 2472 C CA . MET A 1 326 ? 11.305 -12.723 -38.772 1.00 97.50 326 MET A CA 1
ATOM 2473 C C . MET A 1 326 ? 12.198 -12.189 -39.893 1.00 97.50 326 MET A C 1
ATOM 2475 O O . MET A 1 326 ? 11.763 -12.040 -41.034 1.00 97.50 326 MET A O 1
ATOM 2479 N N . TRP A 1 327 ? 13.463 -11.916 -39.581 1.00 97.94 327 TRP A N 1
ATOM 2480 C CA . TRP A 1 327 ? 14.439 -11.422 -40.545 1.00 97.94 327 TRP A CA 1
ATOM 2481 C C . TRP A 1 327 ? 15.145 -12.515 -41.344 1.00 97.94 327 TRP A C 1
ATOM 2483 O O . TRP A 1 327 ? 15.834 -12.170 -42.306 1.00 97.94 327 TRP A O 1
ATOM 2493 N N . LYS A 1 328 ? 14.978 -13.789 -40.966 1.00 97.38 328 LYS A N 1
ATOM 2494 C CA . LYS A 1 328 ? 15.707 -14.949 -41.504 1.00 97.38 328 LYS A CA 1
ATOM 2495 C C . LYS A 1 328 ? 17.230 -14.777 -41.406 1.00 97.38 328 LYS A C 1
ATOM 2497 O O . LYS A 1 328 ? 17.950 -14.972 -42.381 1.00 97.38 328 LYS A O 1
ATOM 2502 N N . VAL A 1 329 ? 17.714 -14.374 -40.231 1.00 97.94 329 VAL A N 1
ATOM 2503 C CA . VAL A 1 329 ? 19.141 -14.148 -39.933 1.00 97.94 329 VAL A CA 1
ATOM 2504 C C . VAL A 1 329 ? 19.596 -14.986 -38.740 1.00 97.94 329 VAL A C 1
ATOM 2506 O O . VAL A 1 329 ? 18.780 -15.519 -37.994 1.00 97.94 329 VAL A O 1
ATOM 2509 N N . ASP A 1 330 ? 20.909 -15.077 -38.536 1.00 97.44 330 ASP A N 1
ATOM 2510 C CA . ASP A 1 330 ? 21.479 -15.711 -37.347 1.00 97.44 330 ASP A CA 1
ATOM 2511 C C . ASP A 1 330 ? 21.196 -14.864 -36.081 1.00 97.44 330 ASP A C 1
ATOM 2513 O O . ASP A 1 330 ? 21.547 -13.676 -36.058 1.00 97.44 330 ASP A O 1
ATOM 2517 N N . PRO A 1 331 ? 20.616 -15.439 -35.007 1.00 96.12 331 PRO A N 1
ATOM 2518 C CA . PRO A 1 331 ? 20.395 -14.742 -33.737 1.00 96.12 331 PRO A CA 1
ATOM 2519 C C . PRO A 1 331 ? 21.659 -14.116 -33.131 1.00 96.12 331 PRO A C 1
ATOM 2521 O O . PRO A 1 331 ? 21.571 -13.102 -32.438 1.00 96.12 331 PRO A O 1
ATOM 2524 N N . ARG A 1 332 ? 22.851 -14.660 -33.417 1.00 96.38 332 ARG A N 1
ATOM 2525 C CA . ARG A 1 332 ? 24.140 -14.122 -32.942 1.00 96.38 332 ARG A CA 1
ATOM 2526 C C . ARG A 1 332 ? 24.454 -12.734 -33.498 1.00 96.38 332 ARG A C 1
ATOM 2528 O O . ARG A 1 332 ? 25.205 -11.998 -32.858 1.00 96.38 332 ARG A O 1
ATOM 2535 N N . ASN A 1 333 ? 23.839 -12.362 -34.620 1.00 97.31 333 ASN A N 1
ATOM 2536 C CA . ASN A 1 333 ? 23.947 -11.037 -35.237 1.00 97.31 333 ASN A CA 1
ATOM 2537 C C . ASN A 1 333 ? 22.879 -10.055 -34.725 1.00 97.31 333 ASN A C 1
ATOM 2539 O O . ASN A 1 333 ? 22.748 -8.950 -35.253 1.00 97.31 333 ASN A O 1
ATOM 2543 N N . CYS A 1 334 ? 22.082 -10.452 -33.731 1.00 98.12 334 CYS A N 1
ATOM 2544 C CA . CYS A 1 334 ? 21.039 -9.628 -33.137 1.00 98.12 334 CYS A CA 1
ATOM 2545 C C . CYS A 1 334 ? 21.412 -9.207 -31.704 1.00 98.12 334 CYS A C 1
ATOM 2547 O O . CYS A 1 334 ? 22.013 -9.969 -30.939 1.00 98.12 334 CYS A O 1
ATOM 2549 N N . ARG A 1 335 ? 21.038 -7.983 -31.318 1.00 97.50 335 ARG A N 1
ATOM 2550 C CA . ARG A 1 335 ? 21.232 -7.437 -29.964 1.00 97.50 335 ARG A CA 1
ATOM 2551 C C . ARG A 1 335 ? 19.979 -6.759 -29.455 1.00 97.50 335 ARG A C 1
ATOM 2553 O O . ARG A 1 335 ? 19.339 -6.011 -30.188 1.00 97.50 335 ARG A O 1
ATOM 2560 N N . ALA A 1 336 ? 19.680 -6.977 -28.184 1.00 97.56 336 ALA A N 1
ATOM 2561 C CA . ALA A 1 336 ? 18.657 -6.241 -27.464 1.00 97.56 336 ALA A CA 1
ATOM 2562 C C . ALA A 1 336 ? 19.241 -4.959 -26.849 1.00 97.56 336 ALA A C 1
ATOM 2564 O O . ALA A 1 336 ? 20.294 -5.008 -26.216 1.00 97.56 336 ALA A O 1
ATOM 2565 N N . ASP A 1 337 ? 18.559 -3.828 -27.020 1.00 95.44 337 ASP A N 1
ATOM 2566 C CA . ASP A 1 337 ? 18.878 -2.570 -26.336 1.00 95.44 337 ASP A CA 1
ATOM 2567 C C . ASP A 1 337 ? 17.642 -1.660 -26.268 1.00 95.44 337 ASP A C 1
ATOM 2569 O O . ASP A 1 337 ? 16.973 -1.419 -27.281 1.00 95.44 337 ASP A O 1
ATOM 2573 N N . LYS A 1 338 ? 17.365 -1.130 -25.070 1.00 93.50 338 LYS A N 1
ATOM 2574 C CA . LYS A 1 338 ? 16.288 -0.166 -24.766 1.00 93.50 338 LYS A CA 1
ATOM 2575 C C . LYS A 1 338 ? 14.893 -0.594 -25.250 1.00 93.50 338 LYS A C 1
ATOM 2577 O O . LYS A 1 338 ? 14.108 0.222 -25.737 1.00 93.50 338 LYS A O 1
ATOM 2582 N N . GLY A 1 339 ? 14.551 -1.869 -25.084 1.00 96.00 339 GLY A N 1
ATOM 2583 C CA . GLY A 1 339 ? 13.230 -2.399 -25.433 1.00 96.00 339 GLY A CA 1
ATOM 2584 C C . GLY A 1 339 ? 13.038 -2.619 -26.935 1.00 96.00 339 GLY A C 1
ATOM 2585 O O . GLY A 1 339 ? 11.951 -2.397 -27.476 1.00 96.00 339 GLY A O 1
ATOM 2586 N N . SER A 1 340 ? 14.108 -2.960 -27.647 1.00 97.88 340 SER A N 1
ATOM 2587 C CA . SER A 1 340 ? 14.084 -3.318 -29.066 1.00 97.88 340 SER A CA 1
ATOM 2588 C C . SER A 1 340 ? 15.205 -4.301 -29.376 1.00 97.88 340 SER A C 1
ATOM 2590 O O . SER A 1 340 ? 16.221 -4.317 -28.682 1.00 97.88 340 SER A O 1
ATOM 2592 N N . VAL A 1 341 ? 15.050 -5.067 -30.451 1.00 98.56 341 VAL A N 1
ATOM 2593 C CA . VAL A 1 341 ? 16.113 -5.901 -31.019 1.00 98.56 341 VAL A CA 1
ATOM 2594 C C . VAL A 1 341 ? 16.625 -5.246 -32.298 1.00 98.56 341 VAL A C 1
ATOM 2596 O O . VAL A 1 341 ? 15.836 -4.781 -33.118 1.00 98.56 341 VAL A O 1
ATOM 2599 N N . ALA A 1 342 ? 17.943 -5.195 -32.466 1.00 98.06 342 ALA A N 1
ATOM 2600 C CA . ALA A 1 342 ? 18.627 -4.690 -33.648 1.00 98.06 342 ALA A CA 1
ATOM 2601 C C . ALA A 1 342 ? 19.444 -5.803 -34.312 1.00 98.06 342 ALA A C 1
ATOM 2603 O O . ALA A 1 342 ? 20.133 -6.544 -33.615 1.00 98.06 342 ALA A O 1
ATOM 2604 N N . HIS A 1 343 ? 19.410 -5.891 -35.642 1.00 97.88 343 HIS A N 1
ATOM 2605 C CA . HIS A 1 343 ? 20.334 -6.728 -36.413 1.00 97.88 343 HIS A CA 1
ATOM 2606 C C . HIS A 1 343 ? 21.592 -5.918 -36.743 1.00 97.88 343 HIS A C 1
ATOM 2608 O O . HIS A 1 343 ? 21.522 -5.002 -37.566 1.00 97.88 343 HIS A O 1
ATOM 2614 N N . GLU A 1 344 ? 22.726 -6.240 -36.114 1.00 95.50 344 GLU A N 1
ATOM 2615 C CA . GLU A 1 344 ? 23.967 -5.449 -36.174 1.00 95.50 344 GLU A CA 1
ATOM 2616 C C . GLU A 1 344 ? 24.447 -5.184 -37.615 1.00 95.50 344 GLU A C 1
ATOM 2618 O O . GLU A 1 344 ? 24.688 -4.019 -37.925 1.00 95.50 344 GLU A O 1
ATOM 2623 N N . PRO A 1 345 ? 24.494 -6.175 -38.535 1.00 96.94 345 PRO A N 1
ATOM 2624 C CA . PRO A 1 345 ? 25.001 -5.956 -39.893 1.00 96.94 345 PRO A CA 1
ATOM 2625 C C . PRO A 1 345 ? 24.149 -5.024 -40.763 1.00 96.94 345 PRO A C 1
ATOM 2627 O O . PRO A 1 345 ? 24.662 -4.425 -41.699 1.00 96.94 345 PRO A O 1
ATOM 2630 N N . THR A 1 346 ? 22.837 -4.933 -40.507 1.00 96.19 346 THR A N 1
ATOM 2631 C CA . THR A 1 346 ? 21.907 -4.157 -41.364 1.00 96.19 346 THR A CA 1
ATOM 2632 C C . THR A 1 346 ? 21.300 -2.944 -40.670 1.00 96.19 346 THR A C 1
ATOM 2634 O O . THR A 1 346 ? 20.537 -2.210 -41.287 1.00 96.19 346 THR A O 1
ATOM 2637 N N . HIS A 1 347 ? 21.524 -2.795 -39.366 1.00 94.38 347 HIS A N 1
ATOM 2638 C CA . HIS A 1 347 ? 20.918 -1.781 -38.498 1.00 94.38 347 HIS A CA 1
ATOM 2639 C C . HIS A 1 347 ? 19.375 -1.746 -38.449 1.00 94.38 347 HIS A C 1
ATOM 2641 O O . HIS A 1 347 ? 18.804 -0.858 -37.815 1.00 94.38 347 HIS A O 1
ATOM 2647 N N . ARG A 1 348 ? 18.678 -2.725 -39.045 1.00 96.00 348 ARG A N 1
ATOM 2648 C CA . ARG A 1 348 ? 17.224 -2.907 -38.889 1.00 96.00 348 ARG A CA 1
ATOM 2649 C C . ARG A 1 348 ? 16.868 -3.149 -37.422 1.00 96.00 348 ARG A C 1
ATOM 2651 O O . ARG A 1 348 ? 17.613 -3.825 -36.709 1.00 96.00 348 ARG A O 1
ATOM 2658 N N . ARG A 1 349 ? 15.721 -2.618 -36.985 1.00 97.62 349 ARG A N 1
ATOM 2659 C CA . ARG A 1 349 ? 15.222 -2.723 -35.606 1.00 97.62 349 ARG A CA 1
ATOM 2660 C C . ARG A 1 349 ? 13.756 -3.137 -35.578 1.00 97.62 349 ARG A C 1
ATOM 2662 O O . ARG A 1 349 ? 12.985 -2.692 -36.420 1.00 97.62 349 ARG A O 1
ATOM 2669 N N . LEU A 1 350 ? 13.401 -3.950 -34.591 1.00 98.31 350 LEU A N 1
ATOM 2670 C CA . LEU A 1 350 ? 12.022 -4.245 -34.199 1.00 98.31 350 LEU A CA 1
ATOM 2671 C C . LEU A 1 350 ? 11.872 -3.915 -32.716 1.00 98.31 350 LEU A C 1
ATOM 2673 O O . LEU A 1 350 ? 12.763 -4.217 -31.913 1.00 98.31 350 LEU A O 1
ATOM 2677 N N . SER A 1 351 ? 10.779 -3.258 -32.345 1.00 97.88 351 SER A N 1
ATOM 2678 C CA . SER A 1 351 ? 10.472 -2.994 -30.943 1.00 97.88 351 SER A CA 1
ATOM 2679 C C . SER A 1 351 ? 10.072 -4.289 -30.235 1.00 97.88 351 SER A C 1
ATOM 2681 O O . SER A 1 351 ? 9.712 -5.280 -30.866 1.00 97.88 351 SER A O 1
ATOM 2683 N N . TYR A 1 352 ? 10.109 -4.304 -28.903 1.00 98.00 352 TYR A N 1
ATOM 2684 C CA . TYR A 1 352 ? 9.565 -5.445 -28.162 1.00 98.00 352 TYR A CA 1
ATOM 2685 C C . TYR A 1 352 ? 8.068 -5.641 -28.394 1.00 98.00 352 TYR A C 1
ATOM 2687 O O . TYR A 1 352 ? 7.618 -6.779 -28.362 1.00 98.00 352 TYR A O 1
ATOM 2695 N N . GLY A 1 353 ? 7.323 -4.570 -28.681 1.00 96.62 353 GLY A N 1
ATOM 2696 C CA . GLY A 1 353 ? 5.908 -4.662 -29.028 1.00 96.62 353 GLY A CA 1
ATOM 2697 C C . GLY A 1 353 ? 5.672 -5.441 -30.320 1.00 96.62 353 GLY A C 1
ATOM 2698 O O . GLY A 1 353 ? 4.831 -6.335 -30.339 1.00 96.62 353 GLY A O 1
ATOM 2699 N N . ASP A 1 354 ? 6.499 -5.198 -31.342 1.00 97.56 354 ASP A N 1
ATOM 2700 C CA . ASP A 1 354 ? 6.443 -5.918 -32.627 1.00 97.56 354 ASP A CA 1
ATOM 2701 C C . ASP A 1 354 ? 6.763 -7.417 -32.482 1.00 97.56 354 ASP A C 1
ATOM 2703 O O . ASP A 1 354 ? 6.378 -8.235 -33.314 1.00 97.56 354 ASP A O 1
ATOM 2707 N N . LEU A 1 355 ? 7.509 -7.778 -31.434 1.00 98.25 355 LEU A N 1
ATOM 2708 C CA . LEU A 1 355 ? 8.029 -9.127 -31.207 1.00 98.25 355 LEU A CA 1
ATOM 2709 C C . LEU A 1 355 ? 7.231 -9.916 -30.164 1.00 98.25 355 LEU A C 1
ATOM 2711 O O . LEU A 1 355 ? 7.359 -11.140 -30.117 1.00 98.25 355 LEU A O 1
ATOM 2715 N N . ALA A 1 356 ? 6.448 -9.240 -29.318 1.00 97.19 356 ALA A N 1
ATOM 2716 C CA . ALA A 1 356 ? 5.853 -9.807 -28.110 1.00 97.19 356 ALA A CA 1
ATOM 2717 C C . ALA A 1 356 ? 4.976 -11.028 -28.404 1.00 97.19 356 ALA A C 1
ATOM 2719 O O . ALA A 1 356 ? 5.145 -12.072 -27.778 1.00 97.19 356 ALA A O 1
ATOM 2720 N N . GLU A 1 357 ? 4.085 -10.932 -29.390 1.00 97.19 357 GLU A N 1
ATOM 2721 C CA . GLU A 1 357 ? 3.186 -12.030 -29.750 1.00 97.19 357 GLU A CA 1
ATOM 2722 C C . GLU A 1 357 ? 3.967 -13.282 -30.159 1.00 97.19 357 GLU A C 1
ATOM 2724 O O . GLU A 1 357 ? 3.821 -14.346 -29.556 1.00 97.19 357 GLU A O 1
ATOM 2729 N N . LYS A 1 358 ? 4.877 -13.135 -31.126 1.00 97.62 358 LYS A N 1
ATOM 2730 C CA . LYS A 1 358 ? 5.690 -14.237 -31.646 1.00 97.62 358 LYS A CA 1
ATOM 2731 C C . LYS A 1 358 ? 6.617 -14.828 -30.584 1.00 97.62 358 LYS A C 1
ATOM 2733 O O . LYS A 1 358 ? 6.760 -16.045 -30.509 1.00 97.62 358 LYS A O 1
ATOM 2738 N N . ALA A 1 359 ? 7.234 -13.987 -29.755 1.00 97.62 359 ALA A N 1
ATOM 2739 C CA . ALA A 1 359 ? 8.093 -14.438 -28.666 1.00 97.62 359 ALA A CA 1
ATOM 2740 C C . ALA A 1 359 ? 7.305 -15.233 -27.613 1.00 97.62 359 ALA A C 1
ATOM 2742 O O . ALA A 1 359 ? 7.805 -16.240 -27.125 1.00 97.62 359 ALA A O 1
ATOM 2743 N N . SER A 1 360 ? 6.065 -14.840 -27.300 1.00 96.81 360 SER A N 1
ATOM 2744 C CA . SER A 1 360 ? 5.240 -15.515 -26.282 1.00 96.81 360 SER A CA 1
ATOM 2745 C C . SER A 1 360 ? 4.852 -16.953 -26.625 1.00 96.81 360 SER A C 1
ATOM 2747 O O . SER A 1 360 ? 4.558 -17.745 -25.734 1.00 96.81 360 SER A O 1
ATOM 2749 N N . GLN A 1 361 ? 4.883 -17.306 -27.911 1.00 96.50 361 GLN A N 1
ATOM 2750 C CA . GLN A 1 361 ? 4.608 -18.660 -28.392 1.00 96.50 361 GLN A CA 1
ATOM 2751 C C . GLN A 1 361 ? 5.826 -19.590 -28.252 1.00 96.50 361 GLN A C 1
ATOM 2753 O O . GLN A 1 361 ? 5.716 -20.799 -28.452 1.00 96.50 361 GLN A O 1
ATOM 2758 N N . MET A 1 362 ? 6.998 -19.046 -27.911 1.00 95.44 362 MET A N 1
ATOM 2759 C CA . MET A 1 362 ? 8.223 -19.815 -27.715 1.00 95.44 362 MET A CA 1
ATOM 2760 C C . MET A 1 362 ? 8.301 -20.373 -26.295 1.00 95.44 362 MET A C 1
ATOM 2762 O O . MET A 1 362 ? 7.859 -19.754 -25.329 1.00 95.44 362 MET A O 1
ATOM 2766 N N . LYS A 1 363 ? 8.949 -21.531 -26.142 1.00 92.38 363 LYS A N 1
ATOM 2767 C CA . LYS A 1 363 ? 9.259 -22.077 -24.818 1.00 92.38 363 LYS A CA 1
ATOM 2768 C C . LYS A 1 363 ? 10.414 -21.280 -24.190 1.00 92.38 363 LYS A C 1
ATOM 2770 O O . LYS A 1 363 ? 11.484 -21.228 -24.801 1.00 92.38 363 LYS A O 1
ATOM 2775 N N . PRO A 1 364 ? 10.261 -20.720 -22.973 1.00 91.38 364 PRO A N 1
ATOM 2776 C CA . PRO A 1 364 ? 11.353 -20.008 -22.320 1.00 91.38 364 PRO A CA 1
ATOM 2777 C C . PRO A 1 364 ? 12.574 -20.918 -22.088 1.00 91.38 364 PRO A C 1
ATOM 2779 O O . PRO A 1 364 ? 12.414 -22.025 -21.549 1.00 91.38 364 PRO A O 1
ATOM 2782 N N . PRO A 1 365 ? 13.790 -20.482 -22.471 1.00 92.00 365 PRO A N 1
ATOM 2783 C CA . PRO A 1 365 ? 15.008 -21.253 -22.239 1.00 92.00 365 PRO A CA 1
ATOM 2784 C C . PRO A 1 365 ? 15.263 -21.418 -20.737 1.00 92.00 365 PRO A C 1
ATOM 2786 O O . PRO A 1 365 ? 15.092 -20.477 -19.962 1.00 92.00 365 PRO A O 1
ATOM 2789 N N . GLN A 1 366 ? 15.669 -22.623 -20.332 1.00 85.00 366 GLN A N 1
ATOM 2790 C CA . GLN A 1 366 ? 15.983 -22.932 -18.930 1.00 85.00 366 GLN A CA 1
ATOM 2791 C C . GLN A 1 366 ? 17.388 -22.453 -18.548 1.00 85.00 366 GLN A C 1
ATOM 2793 O O . GLN A 1 366 ? 17.585 -21.904 -17.464 1.00 85.00 366 GLN A O 1
ATOM 2798 N N . ASP A 1 367 ? 18.339 -22.596 -19.473 1.00 89.75 367 ASP A N 1
ATOM 2799 C CA . ASP A 1 367 ? 19.717 -22.153 -19.311 1.00 89.75 367 ASP A CA 1
ATOM 2800 C C . ASP A 1 367 ? 19.918 -20.814 -20.019 1.00 89.75 367 ASP A C 1
ATOM 2802 O O . ASP A 1 367 ? 19.809 -20.702 -21.242 1.00 89.75 367 ASP A O 1
ATOM 2806 N N . VAL A 1 368 ? 20.195 -19.776 -19.233 1.00 94.88 368 VAL A N 1
ATOM 2807 C CA . VAL A 1 368 ? 20.439 -18.418 -19.724 1.00 94.88 368 VAL A CA 1
ATOM 2808 C C . VAL A 1 368 ? 21.694 -17.848 -19.093 1.00 94.88 368 VAL A C 1
ATOM 2810 O O . VAL A 1 368 ? 21.924 -17.977 -17.889 1.00 94.88 368 VAL A O 1
ATOM 2813 N N . THR A 1 369 ? 22.506 -17.180 -19.906 1.00 94.25 369 THR A N 1
ATOM 2814 C CA . THR A 1 369 ? 23.658 -16.428 -19.413 1.00 94.25 369 THR A CA 1
ATOM 2815 C C . THR A 1 369 ? 23.177 -15.112 -18.815 1.00 94.25 369 THR A C 1
ATOM 2817 O O . THR A 1 369 ? 22.589 -14.272 -19.503 1.00 94.25 369 THR A O 1
ATOM 2820 N N . LEU A 1 370 ? 23.434 -14.943 -17.521 1.00 97.88 370 LEU A N 1
ATOM 2821 C CA . LEU A 1 370 ? 23.191 -13.693 -16.815 1.00 97.88 370 LEU A CA 1
ATOM 2822 C C . LEU A 1 370 ? 24.366 -12.737 -17.011 1.00 97.88 370 LEU A C 1
ATOM 2824 O O . LEU A 1 370 ? 25.520 -13.165 -17.088 1.00 97.88 370 LEU A O 1
ATOM 2828 N N . LYS A 1 371 ? 24.070 -11.439 -17.025 1.00 97.69 371 LYS A N 1
ATOM 2829 C CA . LYS A 1 371 ? 25.088 -10.388 -17.055 1.00 97.69 371 LYS A CA 1
ATOM 2830 C C . LYS A 1 371 ? 26.021 -10.466 -15.845 1.00 97.69 371 LYS A C 1
ATOM 2832 O O . LYS A 1 371 ? 25.631 -10.856 -14.744 1.00 97.69 371 LYS A O 1
ATOM 2837 N N . GLN A 1 372 ? 27.258 -10.040 -16.007 1.00 97.50 372 GLN A N 1
ATOM 2838 C CA . GLN A 1 372 ? 28.169 -9.825 -14.889 1.00 97.50 372 GLN A CA 1
ATOM 2839 C C . GLN A 1 372 ? 27.964 -8.428 -14.290 1.00 97.50 372 GLN A C 1
ATOM 2841 O O . GLN A 1 372 ? 27.540 -7.521 -15.005 1.00 97.50 372 GLN A O 1
ATOM 2846 N N . PRO A 1 373 ? 28.317 -8.195 -13.010 1.00 97.12 373 PRO A N 1
ATOM 2847 C CA . PRO A 1 373 ? 28.133 -6.889 -12.373 1.00 97.12 373 PRO A CA 1
ATOM 2848 C C . PRO A 1 373 ? 28.735 -5.704 -13.137 1.00 97.12 373 PRO A C 1
ATOM 2850 O O . PRO A 1 373 ? 28.169 -4.616 -13.139 1.00 97.12 373 PRO A O 1
ATOM 2853 N N . ARG A 1 374 ? 29.850 -5.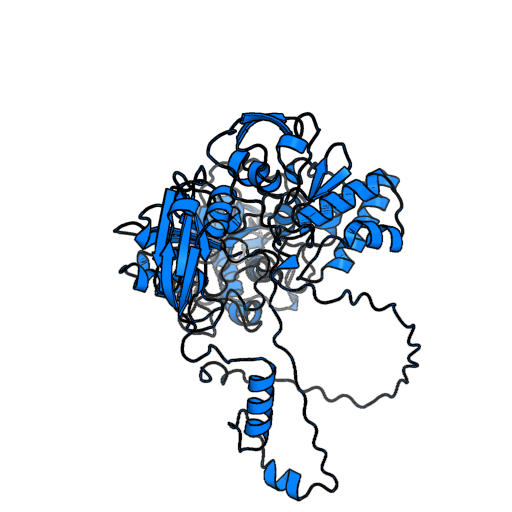921 -13.846 1.00 96.88 374 ARG A N 1
ATOM 2854 C CA . ARG A 1 374 ? 30.496 -4.905 -14.697 1.00 96.88 374 ARG A CA 1
ATOM 2855 C C . ARG A 1 374 ? 29.651 -4.459 -15.899 1.00 96.88 374 ARG A C 1
ATOM 2857 O O . ARG A 1 374 ? 29.963 -3.447 -16.512 1.00 96.88 374 ARG A O 1
ATOM 2864 N N . GLU A 1 375 ? 28.633 -5.232 -16.264 1.00 96.69 375 GLU A N 1
ATOM 2865 C CA . GLU A 1 375 ? 27.733 -4.977 -17.395 1.00 96.69 375 GLU A CA 1
ATOM 2866 C C . GLU A 1 375 ? 26.433 -4.295 -16.951 1.00 96.69 375 GLU A C 1
ATOM 2868 O O . GLU A 1 375 ? 25.613 -3.935 -17.798 1.00 96.69 375 GLU A O 1
ATOM 2873 N N . PHE A 1 376 ? 26.225 -4.127 -15.639 1.00 97.75 376 PHE A N 1
ATOM 2874 C CA . PHE A 1 376 ? 24.979 -3.592 -15.111 1.00 97.75 376 PHE A CA 1
ATOM 2875 C C . PHE A 1 376 ? 24.781 -2.119 -15.477 1.00 97.75 376 PHE A C 1
ATOM 2877 O O . PHE A 1 376 ? 25.624 -1.255 -15.219 1.00 97.75 376 PHE A O 1
ATOM 2884 N N . LYS A 1 377 ? 23.621 -1.824 -16.065 1.00 95.44 377 LYS A N 1
ATOM 2885 C CA . LYS A 1 377 ? 23.185 -0.483 -16.461 1.00 95.44 377 LYS A CA 1
ATOM 2886 C C . LYS A 1 377 ? 22.227 0.145 -15.450 1.00 95.44 377 LYS A C 1
ATOM 2888 O O . LYS A 1 377 ? 22.232 1.372 -15.346 1.00 95.44 377 LYS A O 1
ATOM 2893 N N . VAL A 1 378 ? 21.433 -0.644 -14.728 1.00 95.50 378 VAL A N 1
ATOM 2894 C CA . VAL A 1 378 ? 20.434 -0.191 -13.745 1.00 95.50 378 VAL A CA 1
ATOM 2895 C C . VAL A 1 378 ? 20.676 -0.771 -12.352 1.00 95.50 378 VAL A C 1
ATOM 2897 O O . VAL A 1 378 ? 20.538 -0.036 -11.375 1.00 95.50 378 VAL A O 1
ATOM 2900 N N . ILE A 1 379 ? 21.089 -2.038 -12.222 1.00 97.19 379 ILE A N 1
ATOM 2901 C CA . ILE A 1 379 ? 21.385 -2.630 -10.905 1.00 97.19 379 ILE A CA 1
ATOM 2902 C C . ILE A 1 379 ? 22.537 -1.865 -10.238 1.00 97.19 379 ILE A C 1
ATOM 2904 O O . ILE A 1 379 ? 23.553 -1.568 -10.861 1.00 97.19 379 ILE A O 1
ATOM 2908 N N . GLY A 1 380 ? 22.373 -1.542 -8.951 1.00 93.25 380 GLY A N 1
ATOM 2909 C CA . GLY A 1 380 ? 23.352 -0.777 -8.171 1.00 93.25 380 GLY A CA 1
ATOM 2910 C C . GLY A 1 380 ? 23.245 0.745 -8.321 1.00 93.25 380 GLY A C 1
ATOM 2911 O O . GLY A 1 380 ? 23.989 1.465 -7.660 1.00 93.25 380 GLY A O 1
ATOM 2912 N N . LYS A 1 381 ? 22.314 1.252 -9.141 1.00 93.12 381 LYS A N 1
ATOM 2913 C CA . LYS A 1 381 ? 22.038 2.691 -9.271 1.00 93.12 381 LYS A CA 1
ATOM 2914 C C . LYS A 1 381 ? 20.816 3.107 -8.457 1.00 93.12 381 LYS A C 1
ATOM 2916 O O . LYS A 1 381 ? 19.877 2.336 -8.278 1.00 93.12 381 LYS A O 1
ATOM 2921 N N . SER A 1 382 ? 20.816 4.359 -8.001 1.00 90.81 382 SER A N 1
ATOM 2922 C CA . SER A 1 382 ? 19.663 4.981 -7.343 1.00 90.81 382 SER A CA 1
ATOM 2923 C C . SER A 1 382 ? 18.618 5.382 -8.386 1.00 90.81 382 SER A C 1
ATOM 2925 O O . SER A 1 382 ? 18.556 6.539 -8.797 1.00 90.81 382 SER A O 1
ATOM 2927 N N . MET A 1 383 ? 17.841 4.409 -8.855 1.00 89.94 383 MET A N 1
ATOM 2928 C CA . MET A 1 383 ? 16.744 4.637 -9.795 1.00 89.94 383 MET A CA 1
ATOM 2929 C C . MET A 1 383 ? 15.543 5.260 -9.078 1.00 89.94 383 MET A C 1
ATOM 2931 O O . MET A 1 383 ? 15.236 4.866 -7.952 1.00 89.94 383 MET A O 1
ATOM 2935 N N . SER A 1 384 ? 14.851 6.192 -9.740 1.00 88.75 384 SER A N 1
ATOM 2936 C CA . SER A 1 384 ? 13.582 6.725 -9.234 1.00 88.75 384 SER A CA 1
ATOM 2937 C C . SER A 1 384 ? 12.558 5.613 -9.090 1.00 88.75 384 SER A C 1
ATOM 2939 O O . SER A 1 384 ? 12.467 4.728 -9.954 1.00 88.75 384 SER A O 1
ATOM 2941 N N . ARG A 1 385 ? 11.769 5.667 -8.021 1.00 91.00 385 ARG A N 1
ATOM 2942 C CA . ARG A 1 385 ? 10.787 4.621 -7.771 1.00 91.00 385 ARG A CA 1
ATOM 2943 C C . ARG A 1 385 ? 9.608 4.715 -8.735 1.00 91.00 385 ARG A C 1
ATOM 2945 O O . ARG A 1 385 ? 9.103 5.798 -9.021 1.00 91.00 385 ARG A O 1
ATOM 2952 N N . LEU A 1 386 ? 9.141 3.555 -9.186 1.00 89.81 386 LEU A N 1
ATOM 2953 C CA . LEU A 1 386 ? 8.019 3.438 -10.123 1.00 89.81 386 LEU A CA 1
ATOM 2954 C C . LEU A 1 386 ? 6.658 3.728 -9.462 1.00 89.81 386 LEU A C 1
ATOM 2956 O O . LEU A 1 386 ? 5.724 4.116 -10.149 1.00 89.81 386 LEU A O 1
ATOM 2960 N N . ASP A 1 387 ? 6.568 3.590 -8.137 1.00 91.94 387 ASP A N 1
ATOM 2961 C CA . ASP A 1 387 ? 5.350 3.756 -7.331 1.00 91.94 387 ASP A CA 1
ATOM 2962 C C . ASP A 1 387 ? 5.253 5.124 -6.625 1.00 91.94 387 ASP A C 1
ATOM 2964 O O . ASP A 1 387 ? 4.286 5.406 -5.919 1.00 91.94 387 ASP A O 1
ATOM 2968 N N . THR A 1 388 ? 6.261 5.993 -6.761 1.00 92.25 388 THR A N 1
ATOM 2969 C CA . THR A 1 388 ? 6.240 7.331 -6.146 1.00 92.25 388 THR A CA 1
ATOM 2970 C C . THR A 1 388 ? 5.118 8.223 -6.711 1.00 92.25 388 THR A C 1
ATOM 2972 O O . THR A 1 388 ? 4.419 8.822 -5.892 1.00 92.25 388 THR A O 1
ATOM 2975 N N . PRO A 1 389 ? 4.888 8.316 -8.042 1.00 89.88 389 PRO A N 1
ATOM 2976 C CA . PRO A 1 389 ? 3.870 9.217 -8.596 1.00 89.88 389 PRO A CA 1
ATOM 2977 C C . PRO A 1 389 ? 2.450 8.951 -8.077 1.00 89.88 389 PRO A C 1
ATOM 2979 O O . PRO A 1 389 ? 1.795 9.863 -7.586 1.00 89.88 389 PRO A O 1
ATOM 2982 N N . GLU A 1 390 ? 2.000 7.696 -8.074 1.00 90.44 390 GLU A N 1
ATOM 2983 C CA . GLU A 1 390 ? 0.664 7.325 -7.573 1.00 90.44 390 GLU A CA 1
ATOM 2984 C C . GLU A 1 390 ? 0.497 7.605 -6.063 1.00 90.44 390 GLU A C 1
ATOM 2986 O O . GLU A 1 390 ? -0.593 7.929 -5.583 1.00 90.44 390 GLU A O 1
ATOM 2991 N N . LYS A 1 391 ? 1.589 7.536 -5.287 1.00 94.56 391 LYS A N 1
ATOM 2992 C CA . LYS A 1 391 ? 1.598 7.834 -3.843 1.00 94.56 391 LYS A CA 1
ATOM 2993 C C . LYS A 1 391 ? 1.544 9.328 -3.530 1.00 94.56 391 LYS A C 1
ATOM 2995 O O . LYS A 1 391 ? 1.261 9.683 -2.384 1.00 94.56 391 LYS A O 1
ATOM 3000 N N . THR A 1 392 ? 1.836 10.191 -4.500 1.00 94.88 392 THR A N 1
ATOM 3001 C CA . THR A 1 392 ? 1.809 11.652 -4.343 1.00 94.88 392 THR A CA 1
ATOM 3002 C C . THR A 1 392 ? 0.609 12.293 -5.033 1.00 94.88 392 THR A C 1
ATOM 3004 O O . THR A 1 392 ? 0.193 13.365 -4.601 1.00 94.88 392 THR A O 1
ATOM 3007 N N . SER A 1 393 ? 0.008 11.632 -6.027 1.00 92.31 393 SER A N 1
ATOM 3008 C CA . SER A 1 393 ? -1.220 12.078 -6.702 1.00 92.31 393 SER A CA 1
ATOM 3009 C C . SER A 1 393 ? -2.499 11.748 -5.922 1.00 92.31 393 SER A C 1
ATOM 3011 O O . SER A 1 393 ? -3.489 12.468 -6.031 1.00 92.31 393 SER A O 1
ATOM 3013 N N . GLY A 1 394 ? -2.468 10.696 -5.093 1.00 91.38 394 GLY A N 1
ATOM 3014 C CA . GLY A 1 394 ? -3.648 10.143 -4.417 1.00 91.38 394 GLY A CA 1
ATOM 3015 C C . GLY A 1 394 ? -4.250 8.924 -5.125 1.00 91.38 394 GLY A C 1
ATOM 3016 O O . GLY A 1 394 ? -5.194 8.337 -4.597 1.00 91.38 394 GLY A O 1
ATOM 3017 N N . GLU A 1 395 ? -3.679 8.515 -6.263 1.00 92.69 395 GLU A N 1
ATOM 3018 C CA . GLU A 1 395 ? -4.128 7.381 -7.085 1.00 92.69 395 GLU A CA 1
ATOM 3019 C C . GLU A 1 395 ? -3.721 6.013 -6.517 1.00 92.69 395 GLU A C 1
ATOM 3021 O O . GLU A 1 395 ? -4.339 5.004 -6.850 1.00 92.69 395 GLU A O 1
ATOM 3026 N N . ALA A 1 396 ? -2.712 5.956 -5.638 1.00 93.62 396 ALA A N 1
ATOM 3027 C CA . ALA A 1 396 ? -2.312 4.715 -4.982 1.00 93.62 396 ALA A CA 1
ATOM 3028 C C . ALA A 1 396 ? -3.481 4.123 -4.176 1.00 93.62 396 ALA A C 1
ATOM 3030 O O . ALA A 1 396 ? -3.951 4.718 -3.196 1.00 93.62 396 ALA A O 1
ATOM 3031 N N . VAL A 1 397 ? -3.904 2.918 -4.568 1.00 94.31 397 VAL A N 1
ATOM 3032 C CA . VAL A 1 397 ? -5.023 2.197 -3.951 1.00 94.31 397 VAL A CA 1
ATOM 3033 C C . VAL A 1 397 ? -4.524 1.341 -2.789 1.00 94.31 397 VAL A C 1
ATOM 3035 O O . VAL A 1 397 ? -3.857 0.319 -2.978 1.00 94.31 397 VAL A O 1
ATOM 3038 N N . PHE A 1 398 ? -4.880 1.744 -1.572 1.00 97.75 398 PHE A N 1
ATOM 3039 C CA . PHE A 1 398 ? -4.702 0.948 -0.359 1.00 97.75 398 PHE A CA 1
ATOM 3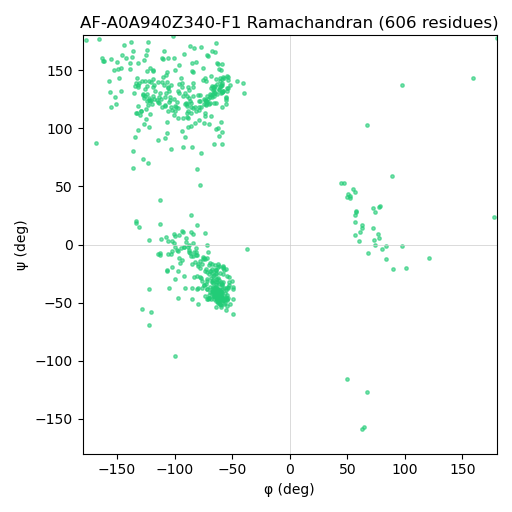040 C C . PHE A 1 398 ? -5.951 0.107 -0.082 1.00 97.75 398 PHE A C 1
ATOM 3042 O O . PHE A 1 398 ? -7.025 0.378 -0.620 1.00 97.75 398 PHE A O 1
ATOM 3049 N N . GLY A 1 399 ? -5.844 -0.910 0.776 1.00 96.06 399 GLY A N 1
ATOM 3050 C CA . GLY A 1 399 ? -6.972 -1.808 1.056 1.00 96.06 399 GLY A CA 1
ATOM 3051 C C . GLY A 1 399 ? -8.230 -1.064 1.531 1.00 96.06 399 GLY A C 1
ATOM 3052 O O . GLY A 1 399 ? -9.344 -1.378 1.112 1.00 96.06 399 GLY A O 1
ATOM 3053 N N . ILE A 1 400 ? -8.053 -0.006 2.329 1.00 96.69 400 ILE A N 1
ATOM 3054 C CA . ILE A 1 400 ? -9.162 0.817 2.833 1.00 96.69 400 ILE A CA 1
ATOM 3055 C C . ILE A 1 400 ? -9.859 1.646 1.740 1.00 96.69 400 ILE A C 1
ATOM 3057 O O . ILE A 1 400 ? -11.023 2.023 1.908 1.00 96.69 400 ILE A O 1
ATOM 3061 N N . ASP A 1 401 ? -9.176 1.928 0.628 1.00 96.81 401 ASP A N 1
ATOM 3062 C CA . ASP A 1 401 ? -9.694 2.720 -0.496 1.00 96.81 401 ASP A CA 1
ATOM 3063 C C . ASP A 1 401 ? -10.614 1.895 -1.406 1.00 96.81 401 ASP A C 1
ATOM 3065 O O . ASP A 1 401 ? -11.420 2.445 -2.151 1.00 96.81 401 ASP A O 1
ATOM 3069 N N . VAL A 1 402 ? -10.538 0.567 -1.319 1.00 94.31 402 VAL A N 1
ATOM 3070 C CA . VAL A 1 402 ? -11.303 -0.332 -2.179 1.00 94.31 402 VAL A CA 1
ATOM 3071 C C . VAL A 1 402 ? -12.806 -0.219 -1.903 1.00 94.31 402 VAL A C 1
ATOM 3073 O O . VAL A 1 402 ? -13.259 -0.276 -0.752 1.00 94.31 402 VAL A O 1
ATOM 3076 N N . LYS A 1 403 ? -13.584 -0.118 -2.985 1.00 91.81 403 LYS A N 1
ATOM 3077 C CA . LYS A 1 403 ? -15.049 -0.158 -3.001 1.00 91.81 403 LYS A CA 1
ATOM 3078 C C . LYS A 1 403 ? -15.511 -1.084 -4.128 1.00 91.81 403 LYS A C 1
ATOM 3080 O O . LYS A 1 403 ? -14.961 -1.040 -5.225 1.00 91.81 403 LYS A O 1
ATOM 3085 N N . VAL A 1 404 ? -16.505 -1.924 -3.853 1.00 92.44 404 VAL A N 1
ATOM 3086 C CA . VAL A 1 404 ? -17.180 -2.767 -4.857 1.00 92.44 404 VAL A CA 1
ATOM 3087 C C . VAL A 1 404 ? -18.693 -2.541 -4.775 1.00 92.44 404 VAL A C 1
ATOM 3089 O O . VAL A 1 404 ? -19.163 -2.055 -3.741 1.00 92.44 404 VAL A O 1
ATOM 3092 N N . PRO A 1 405 ? -19.465 -2.845 -5.835 1.00 91.50 405 PRO A N 1
ATOM 3093 C CA . PRO A 1 405 ? -20.920 -2.737 -5.788 1.00 91.50 405 PRO A CA 1
ATOM 3094 C C . PRO A 1 405 ? -21.512 -3.512 -4.605 1.00 91.50 405 PRO A C 1
ATOM 3096 O O . PRO A 1 405 ? -21.028 -4.592 -4.268 1.00 91.50 405 PRO A O 1
ATOM 3099 N N . GLU A 1 406 ? -22.546 -2.941 -3.981 1.00 90.94 406 GLU A N 1
ATOM 3100 C CA . GLU A 1 406 ? -23.306 -3.549 -2.871 1.00 90.94 406 GLU A CA 1
ATOM 3101 C C . GLU A 1 406 ? -22.493 -3.860 -1.598 1.00 90.94 406 GLU A C 1
ATOM 3103 O O . GLU A 1 406 ? -22.982 -4.546 -0.698 1.00 90.94 406 GLU A O 1
ATOM 3108 N N . MET A 1 407 ? -21.257 -3.362 -1.510 1.00 94.94 407 MET A N 1
ATOM 3109 C CA . MET A 1 407 ? -20.400 -3.545 -0.345 1.00 94.94 407 MET A CA 1
ATOM 3110 C C . MET A 1 407 ? -20.943 -2.812 0.880 1.00 94.94 407 MET A C 1
ATOM 3112 O O . MET A 1 407 ? -21.272 -1.633 0.795 1.00 94.94 407 MET A O 1
ATOM 3116 N N . LEU A 1 408 ? -20.930 -3.494 2.024 1.00 98.19 408 LEU A N 1
ATOM 3117 C CA . LEU A 1 408 ? -21.141 -2.905 3.345 1.00 98.19 408 LEU A CA 1
ATOM 3118 C C . LEU A 1 408 ? -19.805 -2.686 4.065 1.00 98.19 408 LEU A C 1
ATOM 3120 O O . LEU A 1 408 ? -18.799 -3.334 3.758 1.00 98.19 408 LEU A O 1
ATOM 3124 N N . THR A 1 409 ? -19.798 -1.823 5.074 1.00 98.38 409 THR A N 1
ATOM 3125 C CA . THR A 1 409 ? -18.650 -1.635 5.966 1.00 98.38 409 THR A CA 1
ATOM 3126 C C . THR A 1 409 ? -18.969 -2.202 7.343 1.00 98.38 409 THR A C 1
ATOM 3128 O O . THR A 1 409 ? -20.059 -1.998 7.870 1.00 98.38 409 THR A O 1
ATOM 3131 N N . ALA A 1 410 ? -18.013 -2.908 7.946 1.00 98.56 410 ALA A N 1
ATOM 3132 C CA . ALA A 1 410 ? -18.140 -3.421 9.301 1.00 98.56 410 ALA A CA 1
ATOM 3133 C C . ALA A 1 410 ? -17.017 -2.920 10.209 1.00 98.56 410 ALA A C 1
ATOM 3135 O O . ALA A 1 410 ? -15.841 -2.892 9.833 1.00 98.56 410 ALA A O 1
ATOM 3136 N N . VAL A 1 411 ? -17.384 -2.601 11.445 1.00 98.25 411 VAL A N 1
ATOM 3137 C CA . VAL A 1 411 ? -16.450 -2.397 12.555 1.00 98.25 411 VAL A CA 1
ATOM 3138 C C . VAL A 1 411 ? -16.745 -3.420 13.643 1.00 98.25 411 VAL A C 1
ATOM 3140 O O . VAL A 1 411 ? -17.882 -3.851 13.831 1.00 98.25 411 VAL A O 1
ATOM 3143 N N . VAL A 1 412 ? -15.712 -3.824 14.373 1.00 97.69 412 VAL A N 1
ATOM 3144 C CA . VAL A 1 412 ? -15.803 -4.938 15.324 1.00 97.69 412 VAL A CA 1
ATOM 3145 C C . VAL A 1 412 ? -15.542 -4.439 16.742 1.00 97.69 412 VAL A C 1
ATOM 3147 O O . VAL A 1 412 ? -14.579 -3.701 16.978 1.00 97.69 412 VAL A O 1
ATOM 3150 N N . ALA A 1 413 ? -16.408 -4.824 17.678 1.00 97.75 413 ALA A N 1
ATOM 3151 C CA . ALA A 1 413 ? -16.204 -4.706 19.117 1.00 97.75 413 ALA A CA 1
ATOM 3152 C C . ALA A 1 413 ? -15.554 -5.991 19.645 1.00 97.75 413 ALA A C 1
ATOM 3154 O O . ALA A 1 413 ? -16.017 -7.095 19.346 1.00 97.75 413 ALA A O 1
ATOM 3155 N N . ARG A 1 414 ? -14.474 -5.847 20.419 1.00 95.31 414 ARG A N 1
ATOM 3156 C CA . ARG A 1 414 ? -13.660 -6.959 20.933 1.00 95.31 414 ARG A CA 1
ATOM 3157 C C . ARG A 1 414 ? -13.609 -6.936 22.458 1.00 95.31 414 ARG A C 1
ATOM 3159 O O . ARG A 1 414 ? -13.686 -5.845 23.027 1.00 95.31 414 ARG A O 1
ATOM 3166 N N . PRO A 1 415 ? -13.429 -8.100 23.106 1.00 94.94 415 PRO A N 1
ATOM 3167 C CA . PRO A 1 415 ? -13.204 -8.148 24.541 1.00 94.94 415 PRO A CA 1
ATOM 3168 C C . PRO A 1 415 ? -11.947 -7.341 24.900 1.00 94.94 415 PRO A C 1
ATOM 3170 O O . PRO A 1 415 ? -10.962 -7.387 24.156 1.00 94.94 415 PRO A O 1
ATOM 3173 N N . PRO A 1 416 ? -11.948 -6.625 26.038 1.00 91.38 416 PRO A N 1
ATOM 3174 C CA . PRO A 1 416 ? -10.795 -5.838 26.480 1.00 91.38 416 PRO A CA 1
ATOM 3175 C C . PRO A 1 416 ? -9.605 -6.715 26.905 1.00 91.38 416 PRO A C 1
ATOM 3177 O O . PRO A 1 416 ? -8.480 -6.232 26.999 1.00 91.38 416 PRO A O 1
ATOM 3180 N N . VAL A 1 417 ? -9.846 -8.009 27.135 1.00 92.00 417 VAL A N 1
ATOM 3181 C CA . VAL A 1 417 ? -8.865 -8.982 27.618 1.00 92.00 417 VAL A CA 1
ATOM 3182 C C . VAL A 1 417 ? -8.684 -10.102 26.593 1.00 92.00 417 VAL A C 1
ATOM 3184 O O . VAL A 1 417 ? -9.654 -10.642 26.052 1.00 92.00 417 VAL A O 1
ATOM 3187 N N . PHE A 1 418 ? -7.430 -10.487 26.335 1.00 89.50 418 PHE A N 1
ATOM 3188 C CA . PHE A 1 418 ? -7.113 -11.617 25.461 1.00 89.50 418 PHE A CA 1
ATOM 3189 C C . PHE A 1 418 ? -7.771 -12.909 25.956 1.00 89.50 418 PHE A C 1
ATOM 3191 O O . PHE A 1 418 ? -7.673 -13.263 27.125 1.00 89.50 418 PHE A O 1
ATOM 3198 N N . GLY A 1 419 ? -8.419 -13.639 25.046 1.00 90.31 419 GLY A N 1
ATOM 3199 C CA . GLY A 1 419 ? -9.143 -14.870 25.377 1.00 90.31 419 GLY A CA 1
ATOM 3200 C C . GLY A 1 419 ? -10.535 -14.650 25.981 1.00 90.31 419 GLY A C 1
ATOM 3201 O O . GLY A 1 419 ? -11.253 -15.633 26.172 1.00 90.31 419 GLY A O 1
ATOM 3202 N N . GLY A 1 420 ? -10.934 -13.397 26.226 1.00 94.88 420 GLY A N 1
ATOM 3203 C CA . GLY A 1 420 ? -12.298 -13.054 26.615 1.00 94.88 420 GLY A CA 1
ATOM 3204 C C . GLY A 1 420 ? -13.323 -13.351 25.515 1.00 94.88 420 GLY A C 1
ATOM 3205 O O . GLY A 1 420 ? -12.979 -13.598 24.353 1.00 94.88 420 GLY A O 1
ATOM 3206 N N . LYS A 1 421 ? -14.603 -13.351 25.888 1.00 95.62 421 LYS A N 1
ATOM 3207 C CA . LYS A 1 421 ? -15.743 -13.683 25.021 1.00 95.62 421 LYS A CA 1
ATOM 3208 C C . LYS A 1 421 ? -16.940 -12.787 25.315 1.00 95.62 421 LYS A C 1
ATOM 3210 O O . LYS A 1 421 ? -17.044 -12.201 26.389 1.00 95.62 421 LYS A O 1
ATOM 3215 N N . VAL A 1 422 ? -17.872 -12.708 24.368 1.00 96.88 422 VAL A N 1
ATOM 3216 C CA . VAL A 1 422 ? -19.187 -12.098 24.607 1.00 96.88 422 VAL A CA 1
ATOM 3217 C C . VAL A 1 422 ? -19.948 -12.963 25.612 1.00 96.88 422 VAL A C 1
ATOM 3219 O O . VAL A 1 422 ? -20.171 -14.145 25.352 1.00 96.88 422 VAL A O 1
ATOM 3222 N N . LYS A 1 423 ? -20.358 -12.380 26.743 1.00 96.69 423 LYS A N 1
ATOM 3223 C CA . LYS A 1 423 ? -21.299 -13.013 27.679 1.00 96.69 423 LYS A CA 1
ATOM 3224 C C . LYS A 1 423 ? -22.739 -12.744 27.245 1.00 96.69 423 LYS A C 1
ATOM 3226 O O . LYS A 1 423 ? -23.550 -13.660 27.183 1.00 96.69 423 LYS A O 1
ATOM 3231 N N . SER A 1 424 ? -23.032 -11.486 26.928 1.00 97.69 424 SER A N 1
ATOM 3232 C CA . SER A 1 424 ? -24.318 -11.013 26.408 1.00 97.69 424 SER A CA 1
ATOM 3233 C C . SER A 1 424 ? -24.141 -9.651 25.735 1.00 97.69 424 SER A C 1
ATOM 3235 O O . SER A 1 424 ? -23.199 -8.927 26.055 1.00 97.69 424 SER A O 1
ATOM 3237 N N . PHE A 1 425 ? -25.047 -9.272 24.833 1.00 97.88 425 PHE A N 1
ATOM 3238 C CA . PHE A 1 425 ? -25.087 -7.925 24.256 1.00 97.88 425 PHE A CA 1
ATOM 3239 C C . PHE A 1 425 ? -26.527 -7.487 23.953 1.00 97.88 425 PHE A C 1
ATOM 3241 O O . PHE A 1 425 ? -27.378 -8.332 23.677 1.00 97.88 425 PHE A O 1
ATOM 3248 N N . ASN A 1 426 ? -26.782 -6.176 23.980 1.00 97.94 426 ASN A N 1
ATOM 3249 C CA . ASN A 1 426 ? -27.999 -5.551 23.465 1.00 97.94 426 ASN A CA 1
ATOM 3250 C C . ASN A 1 426 ? -27.646 -4.680 22.248 1.00 97.94 426 ASN A C 1
ATOM 3252 O O . ASN A 1 426 ? -26.837 -3.756 22.335 1.00 97.94 426 ASN A O 1
ATOM 3256 N N . ALA A 1 427 ? -28.264 -4.991 21.106 1.00 97.56 427 ALA A N 1
ATOM 3257 C CA . ALA A 1 427 ? -28.042 -4.317 19.831 1.00 97.56 427 ALA A CA 1
ATOM 3258 C C . ALA A 1 427 ? -29.118 -3.287 19.457 1.00 97.56 427 ALA A C 1
ATOM 3260 O O . ALA A 1 427 ? -29.023 -2.716 18.375 1.00 97.56 427 ALA A O 1
ATOM 3261 N N . GLU A 1 428 ? -30.137 -3.051 20.285 1.00 96.94 428 GLU A N 1
ATOM 3262 C CA . GLU A 1 428 ? -31.259 -2.159 19.948 1.00 96.94 428 GLU A CA 1
ATOM 3263 C C . GLU A 1 428 ? -30.787 -0.747 19.592 1.00 96.94 428 GLU A C 1
ATOM 3265 O O . GLU A 1 428 ? -31.083 -0.258 18.503 1.00 96.94 428 GLU A O 1
ATOM 3270 N N . LYS A 1 429 ? -29.963 -0.129 20.447 1.00 95.94 429 LYS A N 1
ATOM 3271 C CA . LYS A 1 429 ? -29.406 1.210 20.193 1.00 95.94 429 LYS A CA 1
ATOM 3272 C C . LYS A 1 429 ? -28.500 1.247 18.966 1.00 95.94 429 LYS A C 1
ATOM 3274 O O . LYS A 1 429 ? -28.560 2.194 18.194 1.00 95.94 429 LYS A O 1
ATOM 3279 N N . ALA A 1 430 ? -27.697 0.204 18.761 1.00 96.31 430 ALA A N 1
ATOM 3280 C CA . ALA A 1 430 ? -26.844 0.082 17.583 1.00 96.31 430 ALA A CA 1
ATOM 3281 C C . ALA A 1 430 ? -27.668 -0.002 16.288 1.00 96.31 430 ALA A C 1
ATOM 3283 O O . ALA A 1 430 ? -27.334 0.654 15.308 1.00 96.31 430 ALA A O 1
ATOM 3284 N N . LYS A 1 431 ? -28.759 -0.777 16.287 1.00 96.12 431 LYS A N 1
ATOM 3285 C CA . LYS A 1 431 ? -29.667 -0.933 15.139 1.00 96.12 431 LYS A CA 1
ATOM 3286 C C . LYS A 1 431 ? -30.518 0.306 14.864 1.00 96.12 431 LYS A C 1
ATOM 3288 O O . LYS A 1 431 ? -30.959 0.473 13.735 1.00 96.12 431 LYS A O 1
ATOM 3293 N N . ALA A 1 432 ? -30.741 1.150 15.869 1.00 94.50 432 ALA A N 1
ATOM 3294 C CA . ALA A 1 432 ? -31.438 2.424 15.713 1.00 94.50 432 ALA A CA 1
ATOM 3295 C C . ALA A 1 432 ? -30.578 3.505 15.029 1.00 94.50 432 ALA A C 1
ATOM 3297 O O . ALA A 1 432 ? -31.096 4.549 14.651 1.00 94.50 432 ALA A O 1
ATOM 3298 N N . VAL A 1 433 ? -29.266 3.288 14.867 1.00 91.56 433 VAL A N 1
ATOM 3299 C CA . VAL A 1 433 ? -28.400 4.224 14.141 1.00 91.56 433 VAL A CA 1
ATOM 3300 C C . VAL A 1 433 ? -28.661 4.117 12.639 1.00 91.56 433 VAL A C 1
ATOM 3302 O O . VAL A 1 433 ? -28.503 3.050 12.041 1.00 91.56 433 VAL A O 1
ATOM 3305 N N . HIS A 1 434 ? -28.989 5.245 12.006 1.00 89.00 434 HIS A N 1
ATOM 3306 C CA . HIS A 1 434 ? -29.206 5.309 10.563 1.00 89.00 434 HIS A CA 1
ATOM 3307 C C . HIS A 1 434 ? -28.017 4.739 9.770 1.00 89.00 434 HIS A C 1
ATOM 3309 O O . HIS A 1 434 ? -26.850 5.039 10.036 1.00 89.00 434 HIS A O 1
ATOM 3315 N N . GLY A 1 435 ? -28.321 3.919 8.765 1.00 92.06 435 GLY A N 1
ATOM 3316 C CA . GLY A 1 435 ? -27.326 3.254 7.923 1.00 92.06 435 GLY A CA 1
ATOM 3317 C C . GLY A 1 435 ? -26.767 1.955 8.511 1.00 92.06 435 GLY A C 1
ATOM 3318 O O . GLY A 1 435 ? -26.162 1.188 7.764 1.00 92.06 435 GLY A O 1
ATOM 3319 N N . VAL A 1 436 ? -27.003 1.637 9.792 1.00 97.06 436 VAL A N 1
ATOM 3320 C CA . VAL A 1 436 ? -26.713 0.297 10.329 1.00 97.06 436 VAL A CA 1
ATOM 3321 C C . VAL A 1 436 ? -27.693 -0.708 9.727 1.00 97.06 436 VAL A C 1
ATOM 3323 O O . VAL A 1 436 ? -28.904 -0.505 9.713 1.00 97.06 436 VAL A O 1
ATOM 3326 N N . LYS A 1 437 ? -27.157 -1.805 9.190 1.00 97.31 437 LYS A N 1
ATOM 3327 C CA . LYS A 1 437 ? -27.924 -2.887 8.558 1.00 97.31 437 LYS A CA 1
ATOM 3328 C C . LYS A 1 437 ? -28.011 -4.117 9.427 1.00 97.31 437 LYS A C 1
ATOM 3330 O O . LYS A 1 437 ? -29.038 -4.788 9.437 1.00 97.31 437 LYS A O 1
ATOM 3335 N N . GLU A 1 438 ? -26.931 -4.430 10.132 1.00 97.38 438 GLU A N 1
ATOM 3336 C CA . GLU A 1 438 ? -26.848 -5.663 10.893 1.00 97.38 438 GLU A CA 1
ATOM 3337 C C . GLU A 1 438 ? -25.907 -5.521 12.086 1.00 97.38 438 GLU A C 1
ATOM 3339 O O . GLU A 1 438 ? -24.930 -4.773 12.059 1.00 97.38 438 GLU A O 1
ATOM 3344 N N . VAL A 1 439 ? -26.201 -6.283 13.136 1.00 98.31 439 VAL A N 1
ATOM 3345 C CA . VAL A 1 439 ? -25.308 -6.486 14.274 1.00 98.31 439 VAL A CA 1
ATOM 3346 C C . VAL A 1 439 ? -25.218 -7.986 14.486 1.00 98.31 439 VAL A C 1
ATOM 3348 O O . VAL A 1 439 ? -26.227 -8.621 14.800 1.00 98.31 439 VAL A O 1
ATOM 3351 N N . VAL A 1 440 ? -24.029 -8.547 14.283 1.00 97.50 440 VAL A N 1
ATOM 3352 C CA . VAL A 1 440 ? -23.795 -9.994 14.302 1.00 97.50 440 VAL A CA 1
ATOM 3353 C C . VAL A 1 440 ? -22.711 -10.341 15.308 1.00 97.50 440 VAL A C 1
ATOM 3355 O O . VAL A 1 440 ? -21.625 -9.763 15.300 1.00 97.50 440 VAL A O 1
ATOM 3358 N N . GLN A 1 441 ? -22.987 -11.309 16.177 1.00 97.00 441 GLN A N 1
ATOM 3359 C CA . GLN A 1 441 ? -21.941 -11.925 16.983 1.00 97.00 441 GLN A CA 1
ATOM 3360 C C . GLN A 1 441 ? -21.192 -12.947 16.125 1.00 97.00 441 GLN A C 1
ATOM 3362 O O . GLN A 1 441 ? -21.801 -13.821 15.509 1.00 97.00 441 GLN A O 1
ATOM 3367 N N . VAL A 1 442 ? -19.868 -12.841 16.101 1.00 95.00 442 VAL A N 1
ATOM 3368 C CA . VAL A 1 442 ? -18.970 -13.740 15.375 1.00 95.00 442 VAL A CA 1
ATOM 3369 C C . VAL A 1 442 ? -17.907 -14.205 16.358 1.00 95.00 442 VAL A C 1
ATOM 3371 O O . VAL A 1 442 ? -17.129 -13.400 16.854 1.00 95.00 442 VAL A O 1
ATOM 3374 N N . ASP A 1 443 ? -17.877 -15.500 16.665 1.00 91.50 443 ASP A N 1
ATOM 3375 C CA . ASP A 1 443 ? -17.006 -16.070 17.698 1.00 91.50 443 ASP A CA 1
ATOM 3376 C C . ASP A 1 443 ? -17.106 -15.301 19.040 1.00 91.50 443 ASP A C 1
ATOM 3378 O O . ASP A 1 443 ? -18.153 -15.283 19.693 1.00 91.50 443 ASP A O 1
ATOM 3382 N N . SER A 1 444 ? -16.00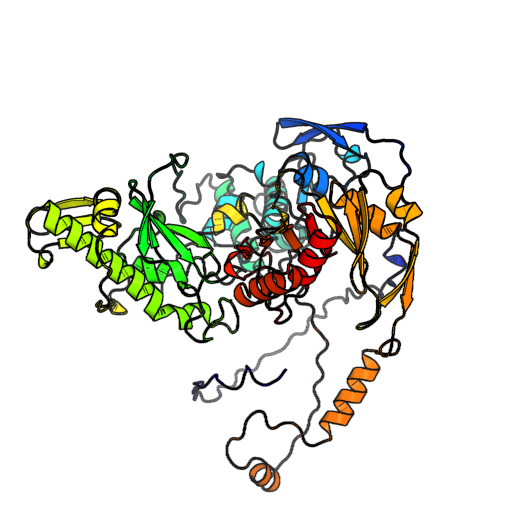4 -14.668 19.456 1.00 91.81 444 SER A N 1
ATOM 3383 C CA . SER A 1 444 ? -15.860 -13.881 20.680 1.00 91.81 444 SER A CA 1
ATOM 3384 C C . SER A 1 444 ? -16.052 -12.375 20.476 1.00 91.81 444 SER A C 1
ATOM 3386 O O . SER A 1 444 ? -15.794 -11.616 21.408 1.00 91.81 444 SER A O 1
ATOM 3388 N N . VAL A 1 445 ? -16.477 -11.928 19.292 1.00 94.81 445 VAL A N 1
ATOM 3389 C CA . VAL A 1 445 ? -16.608 -10.507 18.937 1.00 94.81 445 VAL A CA 1
ATOM 3390 C C . VAL A 1 445 ? -18.020 -10.171 18.454 1.00 94.81 445 VAL A C 1
ATOM 3392 O O . VAL A 1 445 ? -18.785 -11.056 18.072 1.00 94.81 445 VAL A O 1
ATOM 3395 N N . VAL A 1 446 ? -18.369 -8.883 18.442 1.00 98.06 446 VAL A N 1
ATOM 3396 C CA . VAL A 1 446 ? -19.618 -8.395 17.834 1.00 98.06 446 VAL A CA 1
ATOM 3397 C C . VAL A 1 446 ? -19.276 -7.421 16.713 1.00 98.06 446 VAL A C 1
ATOM 3399 O O . VAL A 1 446 ? -18.606 -6.415 16.944 1.00 98.06 446 VAL A O 1
ATOM 3402 N N . ALA A 1 447 ? -19.707 -7.724 15.493 1.00 98.31 447 ALA A N 1
ATOM 3403 C CA . ALA A 1 447 ? -19.547 -6.855 14.336 1.00 98.31 447 ALA A CA 1
ATOM 3404 C C . ALA A 1 447 ? -20.815 -6.023 14.120 1.00 98.31 447 ALA A C 1
ATOM 3406 O O . ALA A 1 447 ? -21.921 -6.562 14.080 1.00 98.31 447 ALA A O 1
ATOM 3407 N N . VAL A 1 448 ? -20.638 -4.715 13.953 1.00 98.69 448 VAL A N 1
ATOM 3408 C CA . VAL A 1 448 ? -21.688 -3.790 13.516 1.00 98.69 448 VAL A CA 1
ATOM 3409 C C . VAL A 1 448 ? -21.433 -3.452 12.059 1.00 98.69 448 VAL A C 1
ATOM 3411 O O . VAL A 1 448 ? -20.326 -3.050 11.699 1.00 98.69 448 VAL A O 1
ATOM 3414 N N . VAL A 1 449 ? -22.453 -3.646 11.232 1.00 98.69 449 VAL A N 1
ATOM 3415 C CA . VAL A 1 449 ? -22.385 -3.579 9.774 1.00 98.69 449 VAL A CA 1
ATOM 3416 C C . VAL A 1 449 ? -23.314 -2.474 9.296 1.00 98.69 449 VAL A C 1
ATOM 3418 O O . VAL A 1 449 ? -24.492 -2.468 9.651 1.00 98.69 449 VAL A O 1
ATOM 3421 N N . GLY A 1 450 ? -22.804 -1.556 8.482 1.00 97.31 450 GLY A N 1
ATOM 3422 C CA . GLY A 1 450 ? -23.567 -0.441 7.931 1.00 97.31 450 GLY A CA 1
ATOM 3423 C C . GLY A 1 450 ? -23.272 -0.168 6.459 1.00 97.31 450 GLY A C 1
ATOM 3424 O O . GLY A 1 450 ? -22.392 -0.792 5.864 1.00 97.31 450 GLY A O 1
ATOM 3425 N N . ASP A 1 451 ? -24.027 0.767 5.883 1.00 94.50 451 ASP A N 1
ATOM 3426 C CA . ASP A 1 451 ? -23.839 1.260 4.509 1.00 94.50 451 ASP A CA 1
ATOM 3427 C C . ASP A 1 451 ? -22.448 1.874 4.300 1.00 94.50 451 ASP A C 1
ATOM 3429 O O . ASP A 1 451 ? -21.854 1.751 3.230 1.00 94.50 451 ASP A O 1
ATOM 3433 N N . ASP A 1 452 ? -21.924 2.515 5.343 1.00 94.12 452 ASP A N 1
ATOM 3434 C CA . ASP A 1 452 ? -20.657 3.229 5.333 1.00 94.12 452 ASP A CA 1
ATOM 3435 C C . ASP A 1 452 ? -19.918 3.078 6.675 1.00 94.12 452 ASP A C 1
ATOM 3437 O O . ASP A 1 452 ? -20.425 2.482 7.638 1.00 94.12 452 ASP A O 1
ATOM 3441 N N . PHE A 1 453 ? -18.669 3.548 6.735 1.00 95.69 453 PHE A N 1
ATOM 3442 C CA . PHE A 1 453 ? -17.859 3.411 7.943 1.00 95.69 453 PHE A CA 1
ATOM 3443 C C . PHE A 1 453 ? -18.439 4.180 9.130 1.00 95.69 453 PHE A C 1
ATOM 3445 O O . PHE A 1 453 ? -18.360 3.703 10.265 1.00 95.69 453 PHE A O 1
ATOM 3452 N N . TRP A 1 454 ? -18.968 5.380 8.894 1.00 94.38 454 TRP A N 1
ATOM 3453 C CA . TRP A 1 454 ? -19.400 6.266 9.966 1.00 94.38 454 TRP A CA 1
ATOM 3454 C C . TRP A 1 454 ? -20.621 5.705 10.688 1.00 94.38 454 TRP A C 1
ATOM 3456 O O . TRP A 1 454 ? -20.592 5.587 11.915 1.00 94.38 454 TRP A O 1
ATOM 3466 N N . SER A 1 455 ? -21.629 5.251 9.940 1.00 94.00 455 SER A N 1
ATOM 3467 C CA . SER A 1 455 ? -22.796 4.561 10.494 1.00 94.00 455 SER A CA 1
ATOM 3468 C C . SER A 1 455 ? -22.395 3.315 11.284 1.00 94.00 455 SER A C 1
ATOM 3470 O O . SER A 1 455 ? -22.838 3.134 12.418 1.00 94.00 455 SER A O 1
ATOM 3472 N N . ALA A 1 456 ? -21.502 2.479 10.739 1.00 97.19 456 ALA A N 1
ATOM 3473 C CA . ALA A 1 456 ? -21.030 1.283 11.437 1.00 97.19 456 ALA A CA 1
ATOM 3474 C C . ALA A 1 456 ? -20.289 1.636 12.743 1.00 97.19 456 ALA A C 1
ATOM 3476 O O . ALA A 1 456 ? -20.518 1.012 13.783 1.00 97.19 456 ALA A O 1
ATOM 3477 N N . LYS A 1 457 ? -19.428 2.664 12.714 1.00 96.00 457 LYS A N 1
ATOM 3478 C CA . LYS A 1 457 ? -18.704 3.168 13.890 1.00 96.00 457 LYS A CA 1
ATOM 3479 C C . LYS A 1 457 ? -19.660 3.652 14.978 1.00 96.00 457 LYS A C 1
ATOM 3481 O O . LYS A 1 457 ? -19.504 3.220 16.120 1.00 96.00 457 LYS A O 1
ATOM 3486 N N . LEU A 1 458 ? -20.620 4.509 14.632 1.00 94.88 458 LEU A N 1
ATOM 3487 C CA . LEU A 1 458 ? -21.608 5.027 15.580 1.00 94.88 458 LEU A CA 1
ATOM 3488 C C . LEU A 1 458 ? -22.461 3.900 16.167 1.00 94.88 458 LEU A C 1
ATOM 3490 O O . LEU A 1 458 ? -22.653 3.842 17.379 1.00 94.88 458 LEU A O 1
ATOM 3494 N N . GLY A 1 459 ? -22.895 2.948 15.337 1.00 96.69 459 GLY A N 1
ATOM 3495 C CA . GLY A 1 459 ? -23.620 1.771 15.810 1.00 96.69 459 GLY A CA 1
ATOM 3496 C C . GLY A 1 459 ? -22.802 0.934 16.798 1.00 96.69 459 GLY A C 1
ATOM 3497 O O . GLY A 1 459 ? -23.328 0.499 17.818 1.00 96.69 459 GLY A O 1
ATOM 3498 N N . ARG A 1 460 ? -21.495 0.750 16.562 1.00 97.81 460 ARG A N 1
ATOM 3499 C CA . ARG A 1 460 ? -20.611 0.057 17.516 1.00 97.81 460 ARG A CA 1
ATOM 3500 C C . ARG A 1 460 ? -20.429 0.829 18.818 1.00 97.81 460 ARG A C 1
ATOM 3502 O O . ARG A 1 460 ? -20.335 0.204 19.866 1.00 97.81 460 ARG A O 1
ATOM 3509 N N . GLU A 1 461 ? -20.358 2.154 18.770 1.00 95.56 461 GLU A N 1
ATOM 3510 C CA . GLU A 1 461 ? -20.271 2.992 19.976 1.00 95.56 461 GLU A CA 1
ATOM 3511 C C . GLU A 1 461 ? -21.572 2.972 20.792 1.00 95.56 461 GLU A C 1
ATOM 3513 O O . GLU A 1 461 ? -21.524 3.072 22.012 1.00 95.56 461 GLU A O 1
ATOM 3518 N N . ALA A 1 462 ? -22.715 2.769 20.137 1.00 96.38 462 ALA A N 1
ATOM 3519 C CA . ALA A 1 462 ? -24.019 2.602 20.776 1.00 96.38 462 ALA A CA 1
ATOM 3520 C C . ALA A 1 462 ? -24.284 1.176 21.305 1.00 96.38 462 ALA A C 1
ATOM 3522 O O . ALA A 1 462 ? -25.323 0.935 21.922 1.00 96.38 462 ALA A O 1
ATOM 3523 N N . LEU A 1 463 ? -23.393 0.220 21.029 1.00 95.31 463 LEU A N 1
ATOM 3524 C CA . LEU A 1 463 ? -23.581 -1.190 21.349 1.00 95.31 463 LEU A CA 1
ATOM 3525 C C . LEU A 1 463 ? -23.312 -1.465 22.834 1.00 95.31 463 LEU A C 1
ATOM 3527 O O . LEU A 1 463 ? -22.245 -1.148 23.358 1.00 95.31 463 LEU A O 1
ATOM 3531 N N . GLU A 1 464 ? -24.250 -2.132 23.499 1.00 97.62 464 GLU A N 1
ATOM 3532 C CA . GLU A 1 464 ? -24.117 -2.505 24.907 1.00 97.62 464 GLU A CA 1
ATOM 3533 C C . GLU A 1 464 ? -23.657 -3.960 25.003 1.00 97.62 464 GLU A C 1
ATOM 3535 O O . GLU A 1 464 ? -24.347 -4.865 24.535 1.00 97.62 464 GLU A O 1
ATOM 3540 N N . ILE A 1 465 ? -22.484 -4.209 25.594 1.00 97.25 465 ILE A N 1
ATOM 3541 C CA . ILE A 1 465 ? -21.892 -5.552 25.675 1.00 97.25 465 ILE A CA 1
ATOM 3542 C C . ILE A 1 465 ? -21.436 -5.837 27.100 1.00 97.25 465 ILE A C 1
ATOM 3544 O O . ILE A 1 465 ? -20.772 -5.022 27.735 1.00 97.25 465 ILE A O 1
ATOM 3548 N N . THR A 1 466 ? -21.738 -7.039 27.576 1.00 97.75 466 THR A N 1
ATOM 3549 C CA . THR A 1 466 ? -21.112 -7.626 28.757 1.00 97.75 466 THR A CA 1
ATOM 3550 C C . THR A 1 466 ? -20.101 -8.673 28.307 1.00 97.75 466 THR A C 1
ATOM 3552 O O . THR A 1 466 ? -20.442 -9.618 27.590 1.00 97.75 466 THR A O 1
ATOM 3555 N N . TRP A 1 467 ? -18.853 -8.514 28.740 1.00 97.50 467 TRP A N 1
ATOM 3556 C CA . TRP A 1 467 ? -17.770 -9.444 28.438 1.00 97.50 467 TRP A CA 1
ATOM 3557 C C . TRP A 1 467 ? -17.604 -10.476 29.554 1.00 97.50 467 TRP A C 1
ATOM 3559 O O . TRP A 1 467 ? -17.749 -10.168 30.735 1.00 97.50 467 TRP A O 1
ATOM 3569 N N . ASP A 1 468 ? -17.281 -11.705 29.170 1.00 95.94 468 ASP A N 1
ATOM 3570 C CA . ASP A 1 468 ? -16.585 -12.655 30.029 1.00 95.94 468 ASP A CA 1
ATOM 3571 C C . ASP A 1 468 ? -15.087 -12.508 29.742 1.00 95.94 468 ASP A C 1
ATOM 3573 O O . ASP A 1 468 ? -14.617 -12.849 28.656 1.00 95.94 468 ASP A O 1
ATOM 3577 N N . GLU A 1 469 ? -14.338 -11.942 30.687 1.00 94.06 469 GLU A N 1
ATOM 3578 C CA . GLU A 1 469 ? -12.907 -11.648 30.527 1.00 94.06 469 GLU A CA 1
ATOM 3579 C C . GLU A 1 469 ? -12.016 -12.898 30.627 1.00 94.06 469 GLU A C 1
ATOM 3581 O O . GLU A 1 469 ? -10.835 -12.858 30.272 1.00 94.06 469 GLU A O 1
ATOM 3586 N N . GLY A 1 470 ? -12.580 -14.029 31.061 1.00 93.06 470 GLY A N 1
ATOM 3587 C CA . GLY A 1 470 ? -11.896 -15.312 31.110 1.00 93.06 470 GLY A CA 1
ATOM 3588 C C . GLY A 1 470 ? -10.679 -15.354 32.042 1.00 93.06 470 GLY A C 1
ATOM 3589 O O . GLY A 1 470 ? -10.513 -14.568 32.975 1.00 93.06 470 GLY A O 1
ATOM 3590 N N . VAL A 1 471 ? -9.794 -16.323 31.788 1.00 91.94 471 VAL A N 1
ATOM 3591 C CA . VAL A 1 471 ? -8.651 -16.649 32.665 1.00 91.94 471 VAL A CA 1
ATOM 3592 C C . VAL A 1 471 ? -7.580 -15.555 32.731 1.00 91.94 471 VAL A C 1
ATOM 3594 O O . VAL A 1 471 ? -6.749 -15.562 33.638 1.00 91.94 471 VAL A O 1
ATOM 3597 N N . HIS A 1 472 ? -7.587 -14.614 31.786 1.00 93.50 472 HIS A N 1
ATOM 3598 C CA . HIS A 1 472 ? -6.605 -13.536 31.699 1.00 93.50 472 HIS A CA 1
ATOM 3599 C C . HIS A 1 472 ? -7.117 -12.200 32.249 1.00 93.50 472 HIS A C 1
ATOM 3601 O O . HIS A 1 472 ? -6.409 -11.206 32.125 1.00 93.50 472 HIS A O 1
ATOM 3607 N N . ALA A 1 473 ? -8.281 -12.166 32.912 1.00 92.69 473 ALA A N 1
ATOM 3608 C CA . ALA A 1 473 ? -8.864 -10.945 33.488 1.00 92.69 473 ALA A CA 1
ATOM 3609 C C . ALA A 1 473 ? -7.902 -10.164 34.409 1.00 92.69 473 ALA A C 1
ATOM 3611 O O . ALA A 1 473 ? -7.986 -8.949 34.535 1.00 92.69 473 ALA A O 1
ATOM 3612 N N . LYS A 1 474 ? -6.950 -10.861 35.045 1.00 91.50 474 LYS A N 1
ATOM 3613 C CA . LYS A 1 474 ? -5.948 -10.272 35.953 1.00 91.50 474 LYS A CA 1
ATOM 3614 C C . LYS A 1 474 ? -4.572 -10.048 35.311 1.00 91.50 474 LYS A C 1
ATOM 3616 O O . LYS A 1 474 ? -3.618 -9.740 36.024 1.00 91.50 474 LYS A O 1
ATOM 3621 N N . LEU A 1 475 ? -4.427 -10.256 34.000 1.00 91.12 475 LEU A N 1
ATOM 3622 C CA . LEU A 1 475 ? -3.150 -10.073 33.310 1.00 91.12 475 LEU A CA 1
ATOM 3623 C C . LEU A 1 475 ? -2.757 -8.590 33.321 1.00 91.12 475 LEU A C 1
ATOM 3625 O O . LEU A 1 475 ? -3.539 -7.730 32.928 1.00 91.12 475 LEU A O 1
ATOM 3629 N N . SER A 1 476 ? -1.528 -8.289 33.735 1.00 91.19 476 SER A N 1
ATOM 3630 C CA . SER A 1 476 ? -1.009 -6.921 33.781 1.00 91.19 476 SER A CA 1
ATOM 3631 C C . SER A 1 476 ? 0.438 -6.857 33.303 1.00 91.19 476 SER A C 1
ATOM 3633 O O . SER A 1 476 ? 1.173 -7.845 33.365 1.00 91.19 476 SER A O 1
ATOM 3635 N N . THR A 1 477 ? 0.867 -5.679 32.841 1.00 90.44 477 THR A N 1
ATOM 3636 C CA . THR A 1 477 ? 2.269 -5.431 32.465 1.00 90.44 477 THR A CA 1
ATOM 3637 C C . THR A 1 477 ? 3.224 -5.737 33.616 1.00 90.44 477 THR A C 1
ATOM 3639 O O . THR A 1 477 ? 4.256 -6.363 33.394 1.00 90.44 477 THR A O 1
ATOM 3642 N N . GLU A 1 478 ? 2.865 -5.348 34.841 1.00 92.31 478 GLU A N 1
ATOM 3643 C CA . GLU A 1 478 ? 3.689 -5.592 36.028 1.00 92.31 478 GLU A CA 1
ATOM 3644 C C . GLU A 1 478 ? 3.789 -7.088 36.350 1.00 92.31 478 GLU A C 1
ATOM 3646 O O . GLU A 1 478 ? 4.886 -7.609 36.545 1.00 92.31 478 GLU A O 1
ATOM 3651 N N . GLY A 1 479 ? 2.664 -7.811 36.299 1.00 93.44 479 GLY A N 1
ATOM 3652 C CA . GLY A 1 479 ? 2.646 -9.257 36.514 1.00 93.44 479 GLY A CA 1
ATOM 3653 C C . GLY A 1 479 ? 3.458 -10.023 35.466 1.00 93.44 479 GLY A C 1
ATOM 3654 O O . GLY A 1 479 ? 4.201 -10.938 35.811 1.00 93.44 479 GLY A O 1
ATOM 3655 N N . MET A 1 480 ? 3.375 -9.620 34.191 1.00 92.19 480 MET A N 1
ATOM 3656 C CA . MET A 1 480 ? 4.192 -10.209 33.122 1.00 92.19 480 MET A CA 1
ATOM 3657 C C . MET A 1 480 ? 5.686 -9.942 33.327 1.00 92.19 480 MET A C 1
ATOM 3659 O O . MET A 1 480 ? 6.492 -10.853 33.146 1.00 92.19 480 MET A O 1
ATOM 3663 N N . ARG A 1 481 ? 6.068 -8.721 33.725 1.00 92.50 481 ARG A N 1
ATOM 3664 C CA . ARG A 1 481 ? 7.471 -8.388 34.016 1.00 92.50 481 ARG A CA 1
ATOM 3665 C C . ARG A 1 481 ? 8.024 -9.244 35.144 1.00 92.50 481 ARG A C 1
ATOM 3667 O O . ARG A 1 481 ? 9.079 -9.847 34.975 1.00 92.50 481 ARG A O 1
ATOM 3674 N N . GLU A 1 482 ? 7.293 -9.371 36.246 1.00 93.88 482 GLU A N 1
ATOM 3675 C CA . GLU A 1 482 ? 7.735 -10.195 37.372 1.00 93.88 482 GLU A CA 1
ATOM 3676 C C . GLU A 1 482 ? 7.858 -11.679 36.995 1.00 93.88 482 GLU A C 1
ATOM 3678 O O . GLU A 1 482 ? 8.832 -12.351 37.352 1.00 93.88 482 GLU A O 1
ATOM 3683 N N . GLN A 1 483 ? 6.921 -12.182 36.185 1.00 92.94 483 GLN A N 1
ATOM 3684 C CA . GLN A 1 483 ? 7.011 -13.527 35.628 1.00 92.94 483 GLN A CA 1
ATOM 3685 C C . GLN A 1 483 ? 8.274 -13.701 34.768 1.00 92.94 483 GLN A C 1
ATOM 3687 O O . GLN A 1 483 ? 8.974 -14.706 34.909 1.00 92.94 483 GLN A O 1
ATOM 3692 N N . TYR A 1 484 ? 8.598 -12.739 33.898 1.00 92.06 484 TYR A N 1
ATOM 3693 C CA . TYR A 1 484 ? 9.797 -12.799 33.058 1.00 92.06 484 TYR A CA 1
ATOM 3694 C C . TYR A 1 484 ? 11.094 -12.733 33.871 1.00 92.06 484 TYR A C 1
ATOM 3696 O O . TYR A 1 484 ? 11.996 -13.525 33.597 1.00 92.06 484 TYR A O 1
ATOM 3704 N N . ARG A 1 485 ? 11.176 -11.891 34.910 1.00 91.69 485 ARG A N 1
ATOM 3705 C CA . ARG A 1 485 ? 12.329 -11.865 35.833 1.00 91.69 485 ARG A CA 1
ATOM 3706 C C . ARG A 1 485 ? 12.523 -13.194 36.547 1.00 91.69 485 ARG A C 1
ATOM 3708 O O . ARG A 1 485 ? 13.645 -13.672 36.696 1.00 91.69 485 ARG A O 1
ATOM 3715 N N . SER A 1 486 ? 11.428 -13.812 36.982 1.00 93.88 486 SER A N 1
ATOM 3716 C CA . SER A 1 486 ? 11.471 -15.127 37.621 1.00 93.88 486 SER A CA 1
ATOM 3717 C C . SER A 1 486 ? 11.962 -16.208 36.654 1.00 93.88 486 SER A C 1
ATOM 3719 O O . SER A 1 486 ? 12.831 -16.999 37.013 1.00 93.88 486 SER A O 1
ATOM 3721 N N . LEU A 1 487 ? 11.479 -16.206 35.406 1.00 92.56 487 LEU A N 1
ATOM 3722 C CA . LEU A 1 487 ? 11.922 -17.142 34.367 1.00 92.56 487 LEU A CA 1
ATOM 3723 C C . LEU A 1 487 ? 13.388 -16.935 33.967 1.00 92.56 487 LEU A C 1
ATOM 3725 O O . LEU A 1 487 ? 14.094 -17.919 33.754 1.00 92.56 487 LEU A O 1
ATOM 3729 N N . ALA A 1 488 ? 13.869 -15.691 33.913 1.00 90.19 488 ALA A N 1
ATOM 3730 C CA . ALA A 1 488 ? 15.255 -15.371 33.564 1.00 90.19 488 ALA A CA 1
ATOM 3731 C C . ALA A 1 488 ? 16.285 -15.946 34.558 1.00 90.19 488 ALA A C 1
ATOM 3733 O O . ALA A 1 488 ? 17.452 -16.109 34.209 1.00 90.19 488 ALA A O 1
ATOM 3734 N N . LYS A 1 489 ? 15.855 -16.296 35.778 1.00 90.19 489 LYS A N 1
ATOM 3735 C CA . LYS A 1 489 ? 16.680 -16.965 36.802 1.00 90.19 489 LYS A CA 1
ATOM 3736 C C . LYS A 1 489 ? 16.755 -18.486 36.622 1.00 90.19 489 LYS A C 1
ATOM 3738 O O . LYS A 1 489 ? 17.484 -19.150 37.355 1.00 90.19 489 LYS A O 1
ATOM 3743 N N . THR A 1 490 ? 15.993 -19.049 35.687 1.00 92.25 490 THR A N 1
ATOM 3744 C CA . THR A 1 490 ? 15.946 -20.490 35.403 1.00 92.25 490 THR A CA 1
ATOM 3745 C C . THR A 1 490 ? 16.678 -20.818 34.096 1.00 92.25 490 THR A C 1
ATOM 3747 O O . THR A 1 490 ? 16.875 -19.924 33.270 1.00 92.25 490 THR A O 1
ATOM 3750 N N . PRO A 1 491 ? 17.092 -22.081 33.867 1.00 89.38 491 PRO A N 1
ATOM 3751 C CA . PRO A 1 491 ? 17.685 -22.476 32.592 1.00 89.38 491 PRO A CA 1
ATOM 3752 C C . PRO A 1 491 ? 16.763 -22.160 31.404 1.00 89.38 491 PRO A C 1
ATOM 3754 O O . PRO A 1 491 ? 15.636 -22.647 31.323 1.00 89.38 491 PRO A O 1
ATOM 3757 N N . GLY A 1 492 ? 17.256 -21.342 30.473 1.00 88.12 492 GLY A N 1
ATOM 3758 C CA . GLY A 1 492 ? 16.533 -20.968 29.259 1.00 88.12 492 GLY A CA 1
ATOM 3759 C C . GLY A 1 492 ? 16.663 -21.992 28.129 1.00 88.12 492 GLY A C 1
ATOM 3760 O O . GLY A 1 492 ? 17.505 -22.891 28.148 1.00 88.12 492 GLY A O 1
ATOM 3761 N N . VAL A 1 493 ? 15.852 -21.819 27.083 1.00 90.50 493 VAL A N 1
ATOM 3762 C CA . VAL A 1 493 ? 16.001 -22.578 25.833 1.00 90.50 493 VAL A CA 1
ATOM 3763 C C . VAL A 1 493 ? 17.285 -22.138 25.127 1.00 90.50 493 VAL A C 1
ATOM 3765 O O . VAL A 1 493 ? 17.492 -20.949 24.882 1.00 90.50 493 VAL A O 1
ATOM 3768 N N . ILE A 1 494 ? 18.138 -23.096 24.758 1.00 89.19 494 ILE A N 1
ATOM 3769 C CA . ILE A 1 494 ? 19.379 -22.812 24.030 1.00 89.19 494 ILE A CA 1
ATOM 3770 C C . ILE A 1 494 ? 19.033 -22.361 22.607 1.00 89.19 494 ILE A C 1
ATOM 3772 O O . ILE A 1 494 ? 18.703 -23.176 21.748 1.00 89.19 494 ILE A O 1
ATOM 3776 N N . ALA A 1 495 ? 19.136 -21.056 22.353 1.00 91.31 495 ALA A N 1
ATOM 3777 C CA . ALA A 1 495 ? 18.904 -20.483 21.027 1.00 91.31 495 ALA A CA 1
ATOM 3778 C C . ALA A 1 495 ? 20.067 -20.753 20.054 1.00 91.31 495 ALA A C 1
ATOM 3780 O O . ALA A 1 495 ? 19.856 -20.936 18.856 1.00 91.31 495 ALA A O 1
ATOM 3781 N N . ARG A 1 496 ? 21.305 -20.772 20.563 1.00 91.88 496 ARG A N 1
ATOM 3782 C CA . ARG A 1 496 ? 22.538 -21.025 19.805 1.00 91.88 496 ARG A CA 1
ATOM 3783 C C . ARG A 1 496 ? 23.617 -21.529 20.763 1.00 91.88 496 ARG A C 1
ATOM 3785 O O . ARG A 1 496 ? 23.717 -21.027 21.877 1.00 91.88 496 ARG A O 1
ATOM 3792 N N . ARG A 1 497 ? 24.426 -22.497 20.326 1.00 91.69 497 ARG A N 1
ATOM 3793 C CA . ARG A 1 497 ? 25.581 -23.018 21.073 1.00 91.69 497 ARG A CA 1
ATOM 3794 C C . ARG A 1 497 ? 26.834 -22.859 20.222 1.00 91.69 497 ARG A C 1
ATOM 3796 O O . ARG A 1 497 ? 26.904 -23.424 19.134 1.00 91.69 497 ARG A O 1
ATOM 3803 N N . GLU A 1 498 ? 27.806 -22.108 20.724 1.00 93.38 498 GLU A N 1
ATOM 3804 C CA . GLU A 1 498 ? 29.121 -21.942 20.100 1.00 93.38 498 GLU A CA 1
ATOM 3805 C C . GLU A 1 498 ? 30.200 -22.130 21.156 1.00 93.38 498 GLU A C 1
ATOM 3807 O O . GLU A 1 498 ? 30.307 -21.337 22.088 1.00 93.38 498 GLU A O 1
ATOM 3812 N N . GLY A 1 499 ? 30.976 -23.206 21.021 1.00 93.62 499 GLY A N 1
ATOM 3813 C CA . GLY A 1 499 ? 31.919 -23.622 22.056 1.00 93.62 499 GLY A CA 1
ATOM 3814 C C . GLY A 1 499 ? 31.231 -24.042 23.361 1.00 93.62 499 GLY A C 1
ATOM 3815 O O . GLY A 1 499 ? 30.058 -24.428 23.373 1.00 93.62 499 GLY A O 1
ATOM 3816 N N . ASP A 1 500 ? 31.997 -23.974 24.450 1.00 92.62 500 ASP A N 1
ATOM 3817 C CA . ASP A 1 500 ? 31.541 -24.239 25.815 1.00 92.62 500 ASP A CA 1
ATOM 3818 C C . ASP A 1 500 ? 31.476 -22.925 26.606 1.00 92.62 500 ASP A C 1
ATOM 3820 O O . ASP A 1 500 ? 32.463 -22.452 27.177 1.00 92.62 500 ASP A O 1
ATOM 3824 N N . SER A 1 501 ? 30.304 -22.290 26.576 1.00 91.06 501 SER A N 1
ATOM 3825 C CA . SER A 1 501 ? 30.065 -21.015 27.254 1.00 91.06 501 SER A CA 1
ATOM 3826 C C . SER A 1 501 ? 30.111 -21.133 28.777 1.00 91.06 501 SER A C 1
ATOM 3828 O O . SER A 1 501 ? 30.502 -20.176 29.441 1.00 91.06 501 SER A O 1
ATOM 3830 N N . GLU A 1 502 ? 29.722 -22.280 29.335 1.00 89.75 502 GLU A N 1
ATOM 3831 C CA . GLU A 1 502 ? 29.704 -22.496 30.785 1.00 89.75 502 GLU A CA 1
ATOM 3832 C C . GLU A 1 502 ? 31.130 -22.572 31.326 1.00 89.75 502 GLU A C 1
ATOM 3834 O O . GLU A 1 502 ? 31.475 -21.876 32.284 1.00 89.75 502 GLU A O 1
ATOM 3839 N N . GLU A 1 503 ? 31.992 -23.335 30.652 1.00 94.62 503 GLU A N 1
ATOM 3840 C CA . GLU A 1 503 ? 33.402 -23.424 31.014 1.00 94.62 503 GLU A CA 1
ATOM 3841 C C . GLU A 1 503 ? 34.123 -22.081 30.862 1.00 94.62 503 GLU A C 1
ATOM 3843 O O . GLU A 1 503 ? 34.913 -21.685 31.727 1.00 94.62 503 GLU A O 1
ATOM 3848 N N . ALA A 1 504 ? 33.832 -21.352 29.780 1.00 94.62 504 ALA A N 1
ATOM 3849 C CA . ALA A 1 504 ? 34.396 -20.028 29.544 1.00 94.62 504 ALA A CA 1
ATOM 3850 C C . ALA A 1 504 ? 34.005 -19.031 30.649 1.00 94.62 504 ALA A C 1
ATOM 3852 O O . ALA A 1 504 ? 34.863 -18.297 31.139 1.00 94.62 504 ALA A O 1
ATOM 3853 N N . LEU A 1 505 ? 32.737 -19.032 31.080 1.00 92.88 505 LEU A N 1
ATOM 3854 C CA . LEU A 1 505 ? 32.262 -18.189 32.181 1.00 92.88 505 LEU A CA 1
ATOM 3855 C C . LEU A 1 505 ? 32.915 -18.577 33.512 1.00 92.88 505 LEU A C 1
ATOM 3857 O O . LEU A 1 505 ? 33.347 -17.695 34.256 1.00 92.88 505 LEU A O 1
ATOM 3861 N N . ARG A 1 506 ? 33.063 -19.876 33.797 1.00 94.00 506 ARG A N 1
ATOM 3862 C CA . ARG A 1 506 ? 33.692 -20.370 35.034 1.00 94.00 506 ARG A CA 1
ATOM 3863 C C . ARG A 1 506 ? 35.169 -19.980 35.150 1.00 94.00 506 ARG A C 1
ATOM 3865 O O . ARG A 1 506 ? 35.652 -19.748 36.253 1.00 94.00 506 ARG A O 1
ATOM 3872 N N . LYS A 1 507 ? 35.876 -19.882 34.020 1.00 96.38 507 LYS A N 1
ATOM 3873 C CA . LYS A 1 507 ? 37.283 -19.445 33.939 1.00 96.38 507 LYS A CA 1
ATOM 3874 C C . LYS A 1 507 ? 37.464 -17.929 33.823 1.00 96.38 507 LYS A C 1
ATOM 3876 O O . LYS A 1 507 ? 38.601 -17.457 33.835 1.00 96.38 507 LYS A O 1
ATOM 3881 N N . ALA A 1 508 ? 36.387 -17.161 33.669 1.00 96.75 508 ALA A N 1
ATOM 3882 C CA . ALA A 1 508 ? 36.483 -15.722 33.469 1.00 96.75 508 ALA A CA 1
ATOM 3883 C C . ALA A 1 508 ? 37.052 -15.024 34.715 1.00 96.75 508 ALA A C 1
ATOM 3885 O O . ALA A 1 508 ? 36.564 -15.210 35.826 1.00 96.75 508 ALA A O 1
ATOM 3886 N N . THR A 1 509 ? 38.047 -14.154 34.525 1.00 97.25 509 THR A N 1
ATOM 3887 C CA . THR A 1 509 ? 38.642 -13.341 35.605 1.00 97.25 509 THR A CA 1
ATOM 3888 C C . THR A 1 509 ? 37.679 -12.296 36.168 1.00 97.25 509 THR A C 1
ATOM 3890 O O . THR A 1 509 ? 37.865 -11.811 37.282 1.00 97.25 509 THR A O 1
ATOM 3893 N N . ARG A 1 510 ? 36.643 -11.939 35.403 1.00 96.38 510 ARG A N 1
ATOM 3894 C CA . ARG A 1 510 ? 35.557 -11.049 35.810 1.00 96.38 510 ARG A CA 1
ATOM 3895 C C . ARG A 1 510 ? 34.264 -11.484 35.135 1.00 96.38 510 ARG A C 1
ATOM 3897 O O . ARG A 1 510 ? 34.231 -11.659 33.920 1.00 96.38 510 ARG A O 1
ATOM 3904 N N . GLN A 1 511 ? 33.197 -11.577 35.918 1.00 93.88 511 GLN A N 1
ATOM 3905 C CA . GLN A 1 511 ? 31.839 -11.788 35.427 1.00 93.88 511 GLN A CA 1
ATOM 3906 C C . GLN A 1 511 ? 31.018 -10.515 35.658 1.00 93.88 511 GLN A C 1
ATOM 3908 O O . GLN A 1 511 ? 31.166 -9.850 36.683 1.00 93.88 511 GLN A O 1
ATOM 3913 N N . ILE A 1 512 ? 30.184 -10.149 34.686 1.00 93.44 512 ILE A N 1
ATOM 3914 C CA . ILE A 1 512 ? 29.253 -9.020 34.779 1.00 93.44 512 ILE A CA 1
ATOM 3915 C C . ILE A 1 512 ? 27.875 -9.555 34.411 1.00 93.44 512 ILE A C 1
ATOM 3917 O O . ILE A 1 512 ? 27.728 -10.202 33.376 1.00 93.44 512 ILE A O 1
ATOM 3921 N N . SER A 1 513 ? 26.886 -9.268 35.251 1.00 89.62 513 SER A N 1
ATOM 3922 C CA . SER A 1 513 ? 25.484 -9.589 34.998 1.00 89.62 513 SER A CA 1
ATOM 3923 C C . SER A 1 513 ? 24.662 -8.304 35.000 1.00 89.62 513 SER A C 1
ATOM 3925 O O . SER A 1 513 ? 24.916 -7.409 35.808 1.00 89.62 513 SER A O 1
ATOM 3927 N N . ALA A 1 514 ? 23.711 -8.205 34.076 1.00 91.38 514 ALA A N 1
ATOM 3928 C CA . ALA A 1 514 ? 22.780 -7.092 33.960 1.00 91.38 514 ALA A CA 1
ATOM 3929 C C . ALA A 1 514 ? 21.444 -7.602 33.409 1.00 91.38 514 ALA A C 1
ATOM 3931 O O . ALA A 1 514 ? 21.422 -8.479 32.544 1.00 91.38 514 ALA A O 1
ATOM 3932 N N . GLU A 1 515 ? 20.350 -7.027 33.897 1.00 88.50 515 GLU A N 1
ATOM 3933 C CA . GLU A 1 515 ? 18.999 -7.278 33.401 1.00 88.50 515 GLU A CA 1
ATOM 3934 C C . GLU A 1 515 ? 18.556 -6.107 32.521 1.00 88.50 515 GLU A C 1
ATOM 3936 O O . GLU A 1 515 ? 18.788 -4.943 32.854 1.00 88.50 515 GLU A O 1
ATOM 3941 N N . TYR A 1 516 ? 17.929 -6.421 31.388 1.00 90.50 516 TYR A N 1
ATOM 3942 C CA . TYR A 1 516 ? 17.377 -5.435 30.468 1.00 90.50 516 TYR A CA 1
ATOM 3943 C C . TYR A 1 516 ? 15.919 -5.775 30.198 1.00 90.50 516 TYR A C 1
ATOM 3945 O O . TYR A 1 516 ? 15.598 -6.889 29.786 1.00 90.50 516 TYR A O 1
ATOM 3953 N N . GLU A 1 517 ? 15.047 -4.788 30.369 1.00 87.44 517 GLU A N 1
ATOM 3954 C CA . GLU A 1 517 ? 13.632 -4.904 30.048 1.00 87.44 517 GLU A CA 1
ATOM 3955 C C . GLU A 1 517 ? 13.267 -3.962 28.909 1.00 87.44 517 GLU A C 1
ATOM 3957 O O . GLU A 1 517 ? 13.695 -2.808 28.864 1.00 87.44 517 GLU A O 1
ATOM 3962 N N . VAL A 1 518 ? 12.423 -4.448 28.004 1.00 89.75 518 VAL A N 1
ATOM 3963 C CA . VAL A 1 518 ? 11.865 -3.655 26.909 1.00 89.75 518 VAL A CA 1
ATOM 3964 C C . VAL A 1 518 ? 10.341 -3.758 26.939 1.00 89.75 518 VAL A C 1
ATOM 3966 O O . VAL A 1 518 ? 9.809 -4.855 27.122 1.00 89.75 518 VAL A O 1
ATOM 3969 N N . PRO A 1 519 ? 9.602 -2.641 26.807 1.00 87.75 519 PRO A N 1
ATOM 3970 C CA . PRO A 1 519 ? 8.149 -2.694 26.740 1.00 87.75 519 PRO A CA 1
ATOM 3971 C C . PRO A 1 519 ? 7.691 -3.281 25.401 1.00 87.75 519 PRO A C 1
ATOM 3973 O O . PRO A 1 519 ? 8.430 -3.283 24.412 1.00 87.75 519 PRO A O 1
ATOM 3976 N N . TYR A 1 520 ? 6.428 -3.702 25.338 1.00 87.44 520 TYR A N 1
ATOM 3977 C CA . TYR A 1 520 ? 5.780 -3.932 24.052 1.00 87.44 520 TYR A CA 1
ATOM 3978 C C . TYR A 1 520 ? 5.773 -2.645 23.226 1.00 87.44 520 TYR A C 1
ATOM 3980 O O . TYR A 1 520 ? 5.506 -1.556 23.737 1.00 87.44 520 TYR A O 1
ATOM 3988 N N . LEU A 1 521 ? 6.031 -2.785 21.929 1.00 91.38 521 LEU A N 1
ATOM 3989 C CA . LEU A 1 521 ? 6.003 -1.683 20.980 1.00 91.38 521 LEU A CA 1
ATOM 3990 C C . LEU A 1 521 ? 4.934 -1.949 19.926 1.00 91.38 521 LEU A C 1
ATOM 3992 O O . LEU A 1 521 ? 4.953 -2.968 19.236 1.00 91.38 521 LEU A O 1
ATOM 3996 N N . ALA A 1 522 ? 4.015 -1.002 19.769 1.00 92.56 522 ALA A N 1
ATOM 3997 C CA . ALA A 1 522 ? 3.043 -1.062 18.694 1.00 92.56 522 ALA A CA 1
ATOM 3998 C C . ALA A 1 522 ? 3.731 -0.859 17.335 1.00 92.56 522 ALA A C 1
ATOM 4000 O O . ALA A 1 522 ? 4.506 0.080 17.129 1.00 92.56 522 ALA A O 1
ATOM 4001 N N . HIS A 1 523 ? 3.368 -1.697 16.366 1.00 94.88 523 HIS A N 1
ATOM 4002 C CA . HIS A 1 523 ? 3.730 -1.502 14.962 1.00 94.88 523 HIS A CA 1
ATOM 4003 C C . HIS A 1 523 ? 3.305 -0.110 14.465 1.00 94.88 523 HIS A C 1
ATOM 4005 O O . HIS A 1 523 ? 4.084 0.583 13.812 1.00 94.88 523 HIS A O 1
ATOM 4011 N N . ALA A 1 524 ? 2.085 0.300 14.842 1.00 94.69 524 ALA A N 1
ATOM 4012 C CA . ALA A 1 524 ? 1.446 1.563 14.476 1.00 94.69 524 ALA A CA 1
ATOM 4013 C C . ALA A 1 524 ? 1.540 1.883 12.967 1.00 94.69 524 ALA A C 1
ATOM 4015 O O . ALA A 1 524 ? 2.033 2.954 12.604 1.00 94.69 524 ALA A O 1
ATOM 4016 N N . PRO A 1 525 ? 1.126 0.956 12.072 1.00 95.81 525 PRO A N 1
ATOM 4017 C CA . PRO A 1 525 ? 1.026 1.274 10.653 1.00 95.81 525 PRO A CA 1
ATOM 4018 C C . PRO A 1 525 ? 0.082 2.464 10.451 1.00 95.81 525 PRO A C 1
ATOM 4020 O O . PRO A 1 525 ? -0.899 2.609 11.177 1.00 95.81 525 PRO A O 1
ATOM 4023 N N . MET A 1 526 ? 0.394 3.323 9.478 1.00 97.31 526 MET A N 1
ATOM 4024 C CA . MET A 1 526 ? -0.422 4.508 9.198 1.00 97.31 526 MET A CA 1
ATOM 4025 C C . MET A 1 526 ? -1.805 4.121 8.663 1.00 97.31 526 MET A C 1
ATOM 4027 O O . MET A 1 526 ? -2.778 4.815 8.942 1.00 97.31 526 MET A O 1
ATOM 4031 N N . GLU A 1 527 ? -1.883 3.018 7.915 1.00 97.88 527 GLU A N 1
ATOM 4032 C CA . GLU A 1 527 ? -3.141 2.392 7.510 1.00 97.88 527 GLU A CA 1
ATOM 4033 C C . GLU A 1 527 ? -3.560 1.337 8.536 1.00 97.88 527 GLU A C 1
ATOM 4035 O O . GLU A 1 527 ? -2.856 0.337 8.744 1.00 97.88 527 GLU A O 1
ATOM 4040 N N . THR A 1 528 ? -4.743 1.520 9.123 1.00 95.75 528 THR A N 1
ATOM 4041 C CA . THR A 1 528 ? -5.346 0.520 10.005 1.00 95.75 528 THR A CA 1
ATOM 4042 C C . THR A 1 528 ? -5.629 -0.781 9.258 1.00 95.75 528 THR A C 1
ATOM 4044 O O . THR A 1 528 ? -5.777 -0.818 8.032 1.00 95.75 528 THR A O 1
ATOM 4047 N N . LEU A 1 529 ? -5.680 -1.892 9.995 1.00 97.69 529 LEU A N 1
ATOM 4048 C CA . LEU A 1 529 ? -6.017 -3.174 9.387 1.00 97.69 529 LEU A CA 1
ATOM 4049 C C . LEU A 1 529 ? -7.416 -3.113 8.786 1.00 97.69 529 LEU A C 1
ATOM 4051 O O . LEU A 1 529 ? -8.364 -2.641 9.411 1.00 97.69 529 LEU A O 1
ATOM 4055 N N . ASN A 1 530 ? -7.517 -3.588 7.556 1.00 98.00 530 ASN A N 1
ATOM 4056 C CA . ASN A 1 530 ? -8.756 -3.616 6.812 1.00 98.00 530 ASN A CA 1
ATOM 4057 C C . ASN A 1 530 ? -8.748 -4.809 5.861 1.00 98.00 530 ASN A C 1
ATOM 4059 O O . ASN A 1 530 ? -7.684 -5.263 5.433 1.00 98.00 530 ASN A O 1
ATOM 4063 N N . CYS A 1 531 ? -9.923 -5.335 5.555 1.00 98.56 531 CYS A N 1
ATOM 4064 C CA . CYS A 1 531 ? -10.067 -6.447 4.631 1.00 98.56 531 CYS A CA 1
ATOM 4065 C C . CYS A 1 531 ? -11.467 -6.420 4.026 1.00 98.56 531 CYS A C 1
ATOM 4067 O O . CYS A 1 531 ? -12.455 -6.522 4.756 1.00 98.56 531 CYS A O 1
ATOM 4069 N N . LEU A 1 532 ? -11.546 -6.266 2.705 1.00 98.62 532 LEU A N 1
ATOM 4070 C CA . LEU A 1 532 ? -12.777 -6.486 1.956 1.00 98.62 532 LEU A CA 1
ATOM 4071 C C . LEU A 1 532 ? -12.856 -7.946 1.530 1.00 98.62 532 LEU A C 1
ATOM 4073 O O . LEU A 1 532 ? -11.934 -8.448 0.888 1.00 98.62 532 LEU A O 1
ATOM 4077 N N . VAL A 1 533 ? -13.981 -8.582 1.838 1.00 98.81 533 VAL A N 1
ATOM 4078 C CA . VAL A 1 533 ? -14.297 -9.954 1.452 1.00 98.81 533 VAL A CA 1
ATOM 4079 C C . VAL A 1 533 ? -15.618 -9.973 0.686 1.00 98.81 533 VAL A C 1
ATOM 4081 O O . VAL A 1 533 ? -16.643 -9.542 1.211 1.00 98.81 533 VAL A O 1
ATOM 4084 N N . ASP A 1 534 ? -15.602 -10.499 -0.536 1.00 98.31 534 ASP A N 1
ATOM 4085 C CA . ASP A 1 534 ? -16.793 -10.908 -1.286 1.00 98.31 534 ASP A CA 1
ATOM 4086 C C . ASP A 1 534 ? -16.857 -12.441 -1.300 1.00 98.31 534 ASP A C 1
ATOM 4088 O O . ASP A 1 534 ? -16.181 -13.107 -2.089 1.00 98.31 534 ASP A O 1
ATOM 4092 N N . LEU A 1 535 ? -17.626 -12.996 -0.361 1.00 98.31 535 LEU A N 1
ATOM 4093 C CA . LEU A 1 535 ? -17.783 -14.435 -0.178 1.00 98.31 535 LEU A CA 1
ATOM 4094 C C . LEU A 1 535 ? -19.063 -14.927 -0.858 1.00 98.31 535 LEU A C 1
ATOM 4096 O O . LEU A 1 535 ? -20.168 -14.497 -0.524 1.00 98.31 535 LEU A O 1
ATOM 4100 N N . ARG A 1 536 ? -18.910 -15.883 -1.775 1.00 96.25 536 ARG A N 1
ATOM 4101 C CA . ARG A 1 536 ? -19.992 -16.585 -2.473 1.00 96.25 536 ARG A CA 1
ATOM 4102 C C . ARG A 1 536 ? -19.867 -18.092 -2.249 1.00 96.25 536 ARG A C 1
ATOM 4104 O O . ARG A 1 536 ? -18.903 -18.567 -1.658 1.00 96.25 536 ARG A O 1
ATOM 4111 N N . ALA A 1 537 ? -20.853 -18.849 -2.726 1.00 95.25 537 ALA A N 1
ATOM 4112 C CA . ALA A 1 537 ? -20.876 -20.303 -2.563 1.00 95.25 537 ALA A CA 1
ATOM 4113 C C . ALA A 1 537 ? -19.704 -21.010 -3.271 1.00 95.25 537 ALA A C 1
ATOM 4115 O O . ALA A 1 537 ? -19.263 -22.064 -2.825 1.00 95.25 537 ALA A O 1
ATOM 4116 N N . ASP A 1 538 ? -19.205 -20.440 -4.367 1.00 96.81 538 ASP A N 1
ATOM 4117 C CA . ASP A 1 538 ? -18.203 -21.042 -5.247 1.00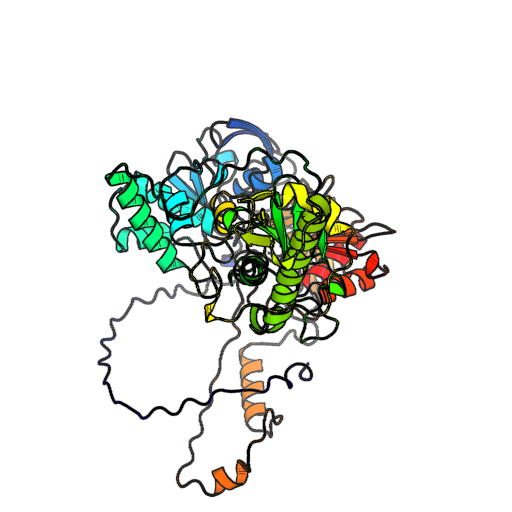 96.81 538 ASP A CA 1
ATOM 4118 C C . ASP A 1 538 ? -16.847 -20.319 -5.240 1.00 96.81 538 ASP A C 1
ATOM 4120 O O . ASP A 1 538 ? -15.883 -20.842 -5.807 1.00 96.81 538 ASP A O 1
ATOM 4124 N N . ARG A 1 539 ? -16.753 -19.141 -4.606 1.00 97.88 539 ARG A N 1
ATOM 4125 C CA . ARG A 1 539 ? -15.537 -18.316 -4.571 1.00 97.88 539 ARG A CA 1
ATOM 4126 C C . ARG A 1 539 ? -15.472 -17.378 -3.367 1.00 97.88 539 ARG A C 1
ATOM 4128 O O . ARG A 1 539 ? -16.494 -17.006 -2.796 1.00 97.88 539 ARG A O 1
ATOM 4135 N N . CYS A 1 540 ? -14.263 -16.928 -3.049 1.00 98.56 540 CYS A N 1
ATOM 4136 C CA . CYS A 1 540 ? -14.002 -15.865 -2.081 1.00 98.56 540 CYS A CA 1
ATOM 4137 C C . CYS A 1 540 ? -12.989 -14.874 -2.667 1.00 98.56 540 CYS A C 1
ATOM 4139 O O . CYS A 1 540 ? -11.829 -15.223 -2.888 1.00 98.56 540 CYS A O 1
ATOM 4141 N N . ASP A 1 541 ? -13.423 -13.644 -2.930 1.00 98.31 541 ASP A N 1
ATOM 4142 C CA . ASP A 1 541 ? -12.559 -12.564 -3.407 1.00 98.31 541 ASP A CA 1
ATOM 4143 C C . ASP A 1 541 ? -12.175 -11.646 -2.240 1.00 98.31 541 ASP A C 1
ATOM 4145 O O . ASP A 1 541 ? -13.026 -11.000 -1.629 1.00 98.31 541 ASP A O 1
ATOM 4149 N N . ILE A 1 542 ? -10.878 -11.550 -1.955 1.00 98.62 542 ILE A N 1
ATOM 4150 C CA . ILE A 1 542 ? -10.310 -10.754 -0.865 1.00 98.62 542 ILE A CA 1
ATOM 4151 C C . ILE A 1 542 ? -9.506 -9.595 -1.447 1.00 98.62 542 ILE A C 1
ATOM 4153 O O . ILE A 1 542 ? -8.645 -9.798 -2.301 1.00 98.62 542 ILE A O 1
ATOM 4157 N N . ARG A 1 543 ? -9.745 -8.375 -0.966 1.00 98.31 543 ARG A N 1
ATOM 4158 C CA . ARG A 1 543 ? -8.967 -7.173 -1.303 1.00 98.31 543 ARG A CA 1
ATOM 4159 C C . ARG A 1 543 ? -8.393 -6.577 -0.025 1.00 98.31 543 ARG A C 1
ATOM 4161 O O . ARG A 1 543 ? -9.135 -6.102 0.834 1.00 98.31 543 ARG A O 1
ATOM 4168 N N . THR A 1 544 ? -7.071 -6.635 0.116 1.00 97.88 544 THR A N 1
ATOM 4169 C CA . THR A 1 544 ? -6.357 -6.070 1.267 1.00 97.88 544 THR A CA 1
ATOM 4170 C C . THR A 1 544 ? -4.866 -5.900 0.976 1.00 97.88 544 THR A C 1
ATOM 4172 O O . THR A 1 544 ? -4.305 -6.543 0.087 1.00 97.88 544 THR A O 1
ATOM 4175 N N . GLY A 1 545 ? -4.209 -5.047 1.757 1.00 95.88 545 GLY A N 1
ATOM 4176 C CA . GLY A 1 545 ? -2.759 -5.040 1.879 1.00 95.88 545 GLY A CA 1
ATOM 4177 C C . GLY A 1 545 ? -2.298 -6.123 2.860 1.00 95.88 545 GLY A C 1
ATOM 4178 O O . GLY A 1 545 ? -2.572 -6.029 4.055 1.00 95.88 545 GLY A O 1
ATOM 4179 N N . THR A 1 546 ? -1.565 -7.133 2.397 1.00 96.19 546 THR A N 1
ATOM 4180 C CA . THR A 1 546 ? -1.041 -8.219 3.250 1.00 96.19 546 THR A CA 1
ATOM 4181 C C . THR A 1 546 ? 0.438 -8.481 2.995 1.00 96.19 546 THR A C 1
ATOM 4183 O O . THR A 1 546 ? 0.945 -8.167 1.921 1.00 96.19 546 THR A O 1
ATOM 4186 N N . GLN A 1 547 ? 1.144 -9.051 3.975 1.00 96.69 547 GLN A N 1
ATOM 4187 C CA . GLN A 1 547 ? 2.494 -9.578 3.797 1.00 96.69 547 GLN A CA 1
ATOM 4188 C C . GLN A 1 547 ? 2.533 -11.091 3.557 1.00 96.69 547 GLN A C 1
ATOM 4190 O O . GLN A 1 547 ? 3.548 -11.538 3.034 1.00 96.69 547 GLN A O 1
ATOM 4195 N N . PHE A 1 548 ? 1.515 -11.865 3.960 1.00 96.00 548 PHE A N 1
ATOM 4196 C CA . PHE A 1 548 ? 1.501 -13.341 3.943 1.00 96.00 548 PHE A CA 1
ATOM 4197 C C . PHE A 1 548 ? 0.316 -13.882 3.130 1.00 96.00 548 PHE A C 1
ATOM 4199 O O . PHE A 1 548 ? -0.617 -14.486 3.655 1.00 96.00 548 PHE A O 1
ATOM 4206 N N . GLN A 1 549 ? 0.393 -13.697 1.814 1.00 97.00 549 GLN A N 1
ATOM 4207 C CA . GLN A 1 549 ? -0.651 -14.071 0.864 1.00 97.00 549 GLN A CA 1
ATOM 4208 C C . GLN A 1 549 ? -1.085 -15.542 0.970 1.00 97.00 549 GLN A C 1
ATOM 4210 O O . GLN A 1 549 ? -2.280 -15.822 0.969 1.00 97.00 549 GLN A O 1
ATOM 4215 N N . SER A 1 550 ? -0.142 -16.490 1.059 1.00 96.44 550 SER A N 1
ATOM 4216 C CA . SER A 1 550 ? -0.503 -17.916 1.129 1.00 96.44 550 SER A CA 1
ATOM 4217 C C . SER A 1 550 ? -1.258 -18.261 2.410 1.00 96.44 550 SER A C 1
ATOM 4219 O O . SER A 1 550 ? -2.305 -18.895 2.334 1.00 96.44 550 SER A O 1
ATOM 4221 N N . ALA A 1 551 ? -0.772 -17.795 3.566 1.00 96.50 551 ALA A N 1
ATOM 4222 C CA . ALA A 1 551 ? -1.419 -18.063 4.851 1.00 96.50 551 ALA A CA 1
ATOM 4223 C C . ALA A 1 551 ? -2.833 -17.464 4.898 1.00 96.50 551 ALA A C 1
ATOM 4225 O O . ALA A 1 551 ? -3.778 -18.146 5.288 1.00 96.50 551 ALA A O 1
ATOM 4226 N N . ASP A 1 552 ? -2.989 -16.229 4.412 1.00 98.19 552 ASP A N 1
ATOM 4227 C CA . ASP A 1 552 ? -4.285 -15.551 4.366 1.00 98.19 552 ASP A CA 1
ATOM 4228 C C . ASP A 1 552 ? -5.286 -16.272 3.461 1.00 98.19 552 ASP A C 1
ATOM 4230 O O . ASP A 1 552 ? -6.449 -16.434 3.835 1.00 98.19 552 ASP A O 1
ATOM 4234 N N . ARG A 1 553 ? -4.840 -16.741 2.287 1.00 97.94 553 ARG A N 1
ATOM 4235 C CA . ARG A 1 553 ? -5.678 -17.501 1.351 1.00 97.94 553 ARG A CA 1
ATOM 4236 C C . ARG A 1 553 ? -6.133 -18.809 1.984 1.00 97.94 553 ARG A C 1
ATOM 4238 O O . ARG A 1 553 ? -7.312 -19.142 1.905 1.00 97.94 553 ARG A O 1
ATOM 4245 N N . ASP A 1 554 ? -5.212 -19.539 2.603 1.00 97.31 554 ASP A N 1
ATOM 4246 C CA . ASP A 1 554 ? -5.487 -20.864 3.156 1.00 97.31 554 ASP A CA 1
ATOM 4247 C C . ASP A 1 554 ? -6.407 -20.770 4.384 1.00 97.31 554 ASP A C 1
ATOM 4249 O O . ASP A 1 554 ? -7.372 -21.531 4.494 1.00 97.31 554 ASP A O 1
ATOM 4253 N N . ALA A 1 555 ? -6.194 -19.774 5.251 1.00 98.25 555 ALA A N 1
ATOM 4254 C CA . ALA A 1 555 ? -7.091 -19.479 6.367 1.00 98.25 555 ALA A CA 1
ATOM 4255 C C . ALA A 1 555 ? -8.497 -19.088 5.878 1.00 98.25 555 ALA A C 1
ATOM 4257 O O . ALA A 1 555 ? -9.502 -19.596 6.382 1.00 98.25 555 ALA A O 1
ATOM 4258 N N . ALA A 1 556 ? -8.584 -18.228 4.859 1.00 98.56 556 ALA A N 1
ATOM 4259 C CA . ALA A 1 556 ? -9.855 -17.847 4.257 1.00 98.56 556 ALA A CA 1
ATOM 4260 C C . ALA A 1 556 ? -10.584 -19.044 3.628 1.00 98.56 556 ALA A C 1
ATOM 4262 O O . ALA A 1 556 ? -11.783 -19.206 3.852 1.00 98.56 556 ALA A O 1
ATOM 4263 N N . ALA A 1 557 ? -9.868 -19.899 2.892 1.00 98.44 557 ALA A N 1
ATOM 4264 C CA . ALA A 1 557 ? -10.407 -21.111 2.279 1.00 98.44 557 ALA A CA 1
ATOM 4265 C C . ALA A 1 557 ? -10.998 -22.048 3.340 1.00 98.44 557 ALA A C 1
ATOM 4267 O O . ALA A 1 557 ? -12.152 -22.467 3.228 1.00 98.44 557 ALA A O 1
ATOM 4268 N N . GLN A 1 558 ? -10.253 -22.284 4.425 1.00 98.25 558 GLN A N 1
ATOM 4269 C CA . GLN A 1 558 ? -10.699 -23.111 5.543 1.00 98.25 558 GLN A CA 1
ATOM 4270 C C . GLN A 1 558 ? -11.981 -22.567 6.193 1.00 98.25 558 GLN A C 1
ATOM 4272 O O . GLN A 1 558 ? -12.925 -23.321 6.423 1.00 98.25 558 GLN A O 1
ATOM 4277 N N . ILE A 1 559 ? -12.045 -21.262 6.476 1.00 98.19 559 ILE A N 1
ATOM 4278 C CA . ILE A 1 559 ? -13.214 -20.633 7.118 1.00 98.19 559 ILE A CA 1
ATOM 4279 C C . ILE A 1 559 ? -14.435 -20.641 6.184 1.00 98.19 559 ILE A C 1
ATOM 4281 O O . ILE A 1 559 ? -15.571 -20.881 6.622 1.00 98.19 559 ILE A O 1
ATOM 4285 N N . ALA A 1 560 ? -14.205 -20.382 4.897 1.00 97.94 560 ALA A N 1
ATOM 4286 C CA . ALA A 1 560 ? -15.236 -20.360 3.869 1.00 97.94 560 ALA A CA 1
ATOM 4287 C C . ALA A 1 560 ? -15.752 -21.763 3.505 1.00 97.94 560 ALA A C 1
ATOM 4289 O O . ALA A 1 560 ? -16.866 -21.875 3.002 1.00 97.94 560 ALA A O 1
ATOM 4290 N N . GLY A 1 561 ? -14.989 -22.825 3.791 1.00 97.94 561 GLY A N 1
ATOM 4291 C CA . GLY A 1 561 ? -15.291 -24.179 3.315 1.00 97.94 561 GLY A CA 1
ATOM 4292 C C . GLY A 1 561 ? -15.030 -24.342 1.815 1.00 97.94 561 GLY A C 1
ATOM 4293 O O . GLY A 1 561 ? -15.731 -25.094 1.144 1.00 97.94 561 GLY A O 1
ATOM 4294 N N . LEU A 1 562 ? -14.052 -23.605 1.286 1.00 98.56 562 LEU A N 1
ATOM 4295 C CA . LEU A 1 562 ? -13.671 -23.585 -0.124 1.00 98.56 562 LEU A CA 1
ATOM 4296 C C . LEU A 1 562 ? -12.296 -24.226 -0.322 1.00 98.56 562 LEU A C 1
ATOM 4298 O O . LEU A 1 562 ? -11.497 -24.320 0.611 1.00 98.56 562 LEU A O 1
ATOM 4302 N N . ARG A 1 563 ? -11.989 -24.634 -1.556 1.00 98.00 563 ARG A N 1
ATOM 4303 C CA . ARG A 1 563 ? -10.618 -25.008 -1.928 1.00 98.00 563 ARG A CA 1
ATOM 4304 C C . ARG A 1 563 ? -9.747 -23.754 -2.098 1.00 98.00 563 ARG A C 1
ATOM 4306 O O . ARG A 1 563 ? -10.284 -22.714 -2.491 1.00 98.00 563 ARG A O 1
ATOM 4313 N N . PRO A 1 564 ? -8.420 -23.821 -1.875 1.00 96.50 564 PRO A N 1
ATOM 4314 C CA . PRO A 1 564 ? -7.531 -22.667 -2.036 1.00 96.50 564 PRO A CA 1
ATOM 4315 C C . PRO A 1 564 ? -7.636 -21.974 -3.402 1.00 96.50 564 PRO A C 1
ATOM 4317 O O . PRO A 1 564 ? -7.561 -20.752 -3.472 1.00 96.50 564 PRO A O 1
ATOM 4320 N N . GLU A 1 565 ? -7.879 -22.716 -4.485 1.00 96.12 565 GLU A N 1
ATOM 4321 C CA . GLU A 1 565 ? -7.992 -22.178 -5.852 1.00 96.12 565 GLU A CA 1
ATOM 4322 C C . GLU A 1 565 ? -9.268 -21.346 -6.062 1.00 96.12 565 GLU A C 1
ATOM 4324 O O . GLU A 1 565 ? -9.364 -20.571 -7.014 1.00 96.12 565 GLU A O 1
ATOM 4329 N N . GLN A 1 566 ? -10.254 -21.495 -5.173 1.00 98.12 566 GLN A N 1
ATOM 4330 C CA . GLN A 1 566 ? -11.492 -20.712 -5.164 1.00 98.12 566 GLN A CA 1
ATOM 4331 C C . GLN A 1 566 ? -11.344 -19.403 -4.373 1.00 98.12 566 GLN A C 1
ATOM 4333 O O . GLN A 1 566 ? -12.275 -18.597 -4.346 1.00 98.12 566 GLN A O 1
ATOM 4338 N N . VAL A 1 567 ? -10.192 -19.172 -3.733 1.00 98.44 567 VAL A N 1
ATOM 4339 C CA . VAL A 1 567 ? -9.904 -17.955 -2.971 1.00 98.44 567 VAL A CA 1
ATOM 4340 C C . VAL A 1 567 ? -8.894 -17.098 -3.724 1.00 98.44 567 VAL A C 1
ATOM 4342 O O . VAL A 1 567 ? -7.761 -17.510 -3.970 1.00 98.44 567 VAL A O 1
ATOM 4345 N N . LYS A 1 568 ? -9.288 -15.870 -4.062 1.00 98.00 568 LYS A N 1
ATOM 4346 C CA . LYS A 1 568 ? -8.434 -14.902 -4.757 1.00 98.00 568 LYS A CA 1
ATOM 4347 C C . LYS A 1 568 ? -8.091 -13.749 -3.832 1.00 98.00 568 LYS A C 1
ATOM 4349 O O . LYS A 1 568 ? -8.986 -13.088 -3.318 1.00 98.00 568 LYS A O 1
ATOM 4354 N N . ILE A 1 569 ? -6.798 -13.474 -3.665 1.00 97.94 569 ILE A N 1
ATOM 4355 C CA . ILE A 1 569 ? -6.323 -12.262 -2.992 1.00 97.94 569 ILE A CA 1
ATOM 4356 C C . ILE A 1 569 ? -5.847 -11.265 -4.042 1.00 97.94 569 ILE A C 1
ATOM 4358 O O . ILE A 1 569 ? -4.888 -11.509 -4.772 1.00 97.94 569 ILE A O 1
ATOM 4362 N N . HIS A 1 570 ? -6.508 -10.118 -4.065 1.00 96.44 570 HIS A N 1
ATOM 4363 C CA . HIS A 1 570 ? -6.145 -8.934 -4.825 1.00 96.44 570 HIS A CA 1
ATOM 4364 C C . HIS A 1 570 ? -5.312 -8.036 -3.902 1.00 96.44 570 HIS A C 1
ATOM 4366 O O . HIS A 1 570 ? -5.853 -7.343 -3.033 1.00 96.44 570 HIS A O 1
ATOM 4372 N N . THR A 1 571 ? -3.986 -8.113 -4.033 1.00 94.81 571 THR A N 1
ATOM 4373 C CA . THR A 1 571 ? -3.054 -7.409 -3.137 1.00 94.81 571 THR A CA 1
ATOM 4374 C C . THR A 1 571 ? -3.055 -5.910 -3.442 1.00 94.81 571 THR A C 1
ATOM 4376 O O . THR A 1 571 ? -2.596 -5.493 -4.502 1.00 94.81 571 THR A O 1
ATOM 4379 N N . ALA A 1 572 ? -3.543 -5.106 -2.498 1.00 94.75 572 ALA A N 1
ATOM 4380 C CA . ALA A 1 572 ? -3.462 -3.645 -2.544 1.00 94.75 572 ALA A CA 1
ATOM 4381 C C . ALA A 1 572 ? -2.139 -3.138 -1.938 1.00 94.75 572 ALA A C 1
ATOM 4383 O O . ALA A 1 572 ? -1.409 -3.900 -1.290 1.00 94.75 572 ALA A O 1
ATOM 4384 N N . PHE A 1 573 ? -1.848 -1.837 -2.077 1.00 95.81 573 PHE A N 1
ATOM 4385 C CA . PHE A 1 573 ? -0.820 -1.217 -1.241 1.00 95.81 573 PHE A CA 1
ATOM 4386 C C . PHE A 1 573 ? -1.165 -1.365 0.237 1.00 95.81 573 PHE A C 1
ATOM 4388 O O . PHE A 1 573 ? -2.330 -1.481 0.623 1.00 95.81 573 PHE A O 1
ATOM 4395 N N . LEU A 1 574 ? -0.128 -1.323 1.073 1.00 95.12 574 LEU A N 1
ATOM 4396 C CA . LEU A 1 574 ? -0.294 -1.350 2.515 1.00 95.12 574 LEU A CA 1
ATOM 4397 C C . LEU A 1 574 ? 0.435 -0.169 3.160 1.00 95.12 574 LEU A C 1
ATOM 4399 O O . LEU A 1 574 ? 1.627 0.058 2.930 1.00 95.12 574 LEU A O 1
ATOM 4403 N N . GLY A 1 575 ? -0.284 0.617 3.963 1.00 96.94 575 GLY A N 1
ATOM 4404 C CA . GLY A 1 575 ? 0.207 1.843 4.599 1.00 96.94 575 GLY A CA 1
ATOM 4405 C C . GLY A 1 575 ? 1.078 1.577 5.824 1.00 96.94 575 GLY A C 1
ATOM 4406 O O . GLY A 1 575 ? 0.856 2.129 6.903 1.00 96.94 575 GLY A O 1
ATOM 4407 N N . GLY A 1 576 ? 2.079 0.719 5.650 1.00 95.81 576 GLY A N 1
ATOM 4408 C CA . GLY A 1 576 ? 2.927 0.178 6.702 1.00 95.81 576 GLY A CA 1
ATOM 4409 C C . GLY A 1 576 ? 2.471 -1.211 7.152 1.00 95.81 576 GLY A C 1
ATOM 4410 O O . GLY A 1 576 ? 1.283 -1.488 7.319 1.00 95.81 576 GLY A O 1
ATOM 4411 N N . GLY A 1 577 ? 3.444 -2.099 7.343 1.00 93.56 577 GLY A N 1
ATOM 4412 C CA . GLY A 1 577 ? 3.231 -3.447 7.871 1.00 93.56 577 GLY A CA 1
ATOM 4413 C C . GLY A 1 577 ? 4.023 -3.638 9.154 1.00 93.56 577 GLY A C 1
ATOM 4414 O O . GLY A 1 577 ? 3.451 -3.890 10.211 1.00 93.56 577 GLY A O 1
ATOM 4415 N N . PHE A 1 578 ? 5.345 -3.464 9.065 1.00 94.00 578 PHE A N 1
ATOM 4416 C CA . PHE A 1 578 ? 6.287 -3.626 10.180 1.00 94.00 578 PHE A CA 1
ATOM 4417 C C . PHE A 1 578 ? 6.224 -5.016 10.842 1.00 94.00 578 PHE A C 1
ATOM 4419 O O . PHE A 1 578 ? 6.681 -5.179 11.962 1.00 94.00 578 PHE A O 1
ATOM 4426 N N . GLY A 1 579 ? 5.665 -6.018 10.152 1.00 92.62 579 GLY A N 1
ATOM 4427 C CA . GLY A 1 579 ? 5.384 -7.351 10.694 1.00 92.62 579 GLY A CA 1
ATOM 4428 C C . GLY A 1 579 ? 3.920 -7.563 11.089 1.00 92.62 579 GLY A C 1
ATOM 4429 O O . GLY A 1 579 ? 3.457 -8.699 11.096 1.00 92.62 579 GLY A O 1
ATOM 4430 N N . ARG A 1 580 ? 3.135 -6.497 11.310 1.00 94.88 580 ARG A N 1
ATOM 4431 C CA . ARG A 1 580 ? 1.732 -6.613 11.746 1.00 94.88 580 ARG A CA 1
ATOM 4432 C C . ARG A 1 580 ? 0.843 -7.353 10.751 1.00 94.88 580 ARG A C 1
ATOM 4434 O O . ARG A 1 580 ? -0.088 -8.034 11.168 1.00 94.88 580 ARG A O 1
ATOM 4441 N N . ARG A 1 581 ? 1.118 -7.196 9.454 1.00 95.81 581 ARG A N 1
ATOM 4442 C CA . ARG A 1 581 ? 0.373 -7.813 8.343 1.00 95.81 581 ARG A CA 1
ATOM 4443 C C . ARG A 1 581 ? 0.993 -9.145 7.883 1.00 95.81 581 ARG A C 1
ATOM 4445 O O . ARG A 1 581 ? 0.624 -9.650 6.831 1.00 95.81 581 ARG A O 1
ATOM 4452 N N . ALA A 1 582 ? 1.937 -9.696 8.654 1.00 94.31 582 ALA A N 1
ATOM 4453 C CA . ALA A 1 582 ? 2.542 -11.020 8.479 1.00 94.31 582 ALA A CA 1
ATOM 4454 C C . ALA A 1 582 ? 2.149 -11.958 9.637 1.00 94.31 582 ALA A C 1
ATOM 4456 O O . ALA A 1 582 ? 2.984 -12.695 10.162 1.00 94.31 582 ALA A O 1
ATOM 4457 N N . ASN A 1 583 ? 0.898 -11.876 10.104 1.00 92.25 583 ASN A N 1
ATOM 4458 C CA . ASN A 1 583 ? 0.430 -12.712 11.204 1.00 92.25 583 ASN A CA 1
ATOM 4459 C C . ASN A 1 583 ? 0.246 -14.161 10.702 1.00 92.25 583 ASN A C 1
ATOM 4461 O O . ASN A 1 583 ? -0.569 -14.367 9.805 1.00 92.25 583 ASN A O 1
ATOM 4465 N N . PRO A 1 584 ? 0.927 -15.171 11.278 1.00 87.88 584 PRO A N 1
ATOM 4466 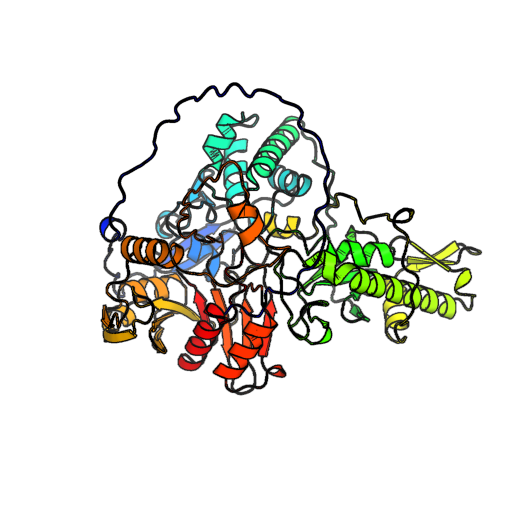C CA . PRO A 1 584 ? 0.761 -16.571 10.875 1.00 87.88 584 PRO A CA 1
ATOM 4467 C C . PRO A 1 584 ? -0.654 -17.133 11.071 1.00 87.88 584 PRO A C 1
ATOM 4469 O O . PRO A 1 584 ? -0.977 -18.170 10.506 1.00 87.88 584 PRO A O 1
ATOM 4472 N N . GLN A 1 585 ? -1.477 -16.484 11.897 1.00 92.12 585 GLN A N 1
ATOM 4473 C CA . GLN A 1 585 ? -2.882 -16.838 12.117 1.00 92.12 585 GLN A CA 1
ATOM 4474 C C . GLN A 1 585 ? -3.840 -16.083 11.188 1.00 92.12 585 GLN A C 1
ATOM 4476 O O . GLN A 1 585 ? -5.049 -16.288 11.285 1.00 92.12 585 GLN A O 1
ATOM 4481 N N . SER A 1 586 ? -3.330 -15.182 10.338 1.00 96.81 586 SER A N 1
ATOM 4482 C CA . SER A 1 586 ? -4.140 -14.394 9.404 1.00 96.81 586 SER A CA 1
ATOM 4483 C C . SER A 1 586 ? -5.322 -13.714 10.097 1.00 96.81 586 SER A C 1
ATOM 4485 O O . SER A 1 586 ? -6.450 -13.771 9.620 1.00 96.81 586 SER A O 1
ATOM 4487 N N . ASP A 1 587 ? -5.081 -13.131 11.274 1.00 95.12 587 ASP A N 1
ATOM 4488 C CA . ASP A 1 587 ? -6.115 -12.709 12.224 1.00 95.12 587 ASP A CA 1
ATOM 4489 C C . ASP A 1 587 ? -7.170 -11.781 11.610 1.00 95.12 587 ASP A C 1
ATOM 4491 O O . ASP A 1 587 ? -8.365 -12.071 11.665 1.00 95.12 587 ASP A O 1
ATOM 4495 N N . PHE A 1 588 ? -6.732 -10.698 10.974 1.00 96.56 588 PHE A N 1
ATOM 4496 C CA . PHE A 1 588 ? -7.635 -9.706 10.396 1.00 96.56 588 PHE A CA 1
ATOM 4497 C C . PHE A 1 588 ? -8.362 -10.215 9.142 1.00 96.56 588 PHE A C 1
ATOM 4499 O O . PHE A 1 588 ? -9.510 -9.840 8.911 1.00 96.56 588 PHE A O 1
ATOM 4506 N N . VAL A 1 589 ? -7.736 -11.102 8.357 1.00 98.31 589 VAL A N 1
ATOM 4507 C CA . VAL A 1 589 ? -8.385 -11.751 7.206 1.00 98.31 589 VAL A CA 1
ATOM 4508 C C . VAL A 1 589 ? -9.415 -12.766 7.687 1.00 98.31 589 VAL A C 1
ATOM 4510 O O . VAL A 1 589 ? -10.554 -12.750 7.235 1.00 98.31 589 VAL A O 1
ATOM 4513 N N . SER A 1 590 ? -9.043 -13.605 8.651 1.00 98.00 590 SER A N 1
ATOM 4514 C CA . SER A 1 590 ? -9.909 -14.624 9.236 1.00 98.00 590 SER A CA 1
ATOM 4515 C C . SER A 1 590 ? -11.159 -14.010 9.855 1.00 98.00 590 SER A C 1
ATOM 4517 O O . SER A 1 590 ? -12.266 -14.474 9.595 1.00 98.00 590 SER A O 1
ATOM 4519 N N . GLU A 1 591 ? -11.003 -12.945 10.645 1.00 97.56 591 GLU A N 1
ATOM 4520 C CA . GLU A 1 591 ? -12.136 -12.210 11.212 1.00 97.56 591 GLU A CA 1
ATOM 4521 C C . GLU A 1 591 ? -13.041 -11.653 10.105 1.00 97.56 591 GLU A C 1
ATOM 4523 O O . GLU A 1 591 ? -14.252 -11.862 10.146 1.00 97.56 591 GLU A O 1
ATOM 4528 N N . ALA A 1 592 ? -12.464 -11.039 9.067 1.00 98.38 592 ALA A N 1
ATOM 4529 C CA . ALA A 1 592 ? -13.238 -10.491 7.960 1.00 98.38 592 ALA A CA 1
ATOM 4530 C C . ALA A 1 592 ? -14.017 -11.550 7.173 1.00 98.38 592 ALA A C 1
ATOM 4532 O O . ALA A 1 592 ? -15.178 -11.328 6.835 1.00 98.38 592 ALA A O 1
ATOM 4533 N N . VAL A 1 593 ? -13.430 -12.727 6.937 1.00 98.56 593 VAL A N 1
ATOM 4534 C CA . VAL A 1 593 ? -14.118 -13.834 6.257 1.00 98.56 593 VAL A CA 1
ATOM 4535 C C . VAL A 1 593 ? -15.259 -14.382 7.115 1.00 98.56 593 VAL A C 1
ATOM 4537 O O . VAL A 1 593 ? -16.329 -14.682 6.585 1.00 98.56 593 VAL A O 1
ATOM 4540 N N . ARG A 1 594 ? -15.089 -14.473 8.441 1.00 98.31 594 ARG A N 1
ATOM 4541 C CA . ARG A 1 594 ? -16.177 -14.896 9.339 1.00 98.31 594 ARG A CA 1
ATOM 4542 C C . ARG A 1 594 ? -17.318 -13.879 9.381 1.00 98.31 594 ARG A C 1
ATOM 4544 O O . ARG A 1 594 ? -18.477 -14.284 9.326 1.00 98.31 594 ARG A O 1
ATOM 4551 N N . VAL A 1 595 ? -17.004 -12.582 9.405 1.00 98.25 595 VAL A N 1
ATOM 4552 C CA . VAL A 1 595 ? -18.014 -11.516 9.292 1.00 98.25 595 VAL A CA 1
ATOM 4553 C C . VAL A 1 595 ? -18.740 -11.610 7.947 1.00 98.25 595 VAL A C 1
ATOM 4555 O O . VAL A 1 595 ? -19.967 -11.641 7.925 1.00 98.25 595 VAL A O 1
ATOM 4558 N N . ALA A 1 596 ? -18.021 -11.763 6.833 1.00 97.94 596 ALA A N 1
ATOM 4559 C CA . ALA A 1 596 ? -18.626 -11.926 5.507 1.00 97.94 596 ALA A CA 1
ATOM 4560 C C . ALA A 1 596 ? -19.558 -13.144 5.426 1.00 97.94 596 ALA A C 1
ATOM 4562 O O . ALA A 1 596 ? -20.631 -13.072 4.829 1.00 97.94 596 ALA A O 1
ATOM 4563 N N . LYS A 1 597 ? -19.181 -14.252 6.073 1.00 97.19 597 LYS A N 1
ATOM 4564 C CA . LYS A 1 597 ? -19.997 -15.470 6.157 1.00 97.19 597 LYS A CA 1
ATOM 4565 C C . LYS A 1 597 ? -21.303 -15.254 6.924 1.00 97.19 597 LYS A C 1
ATOM 4567 O O . LYS A 1 597 ? -22.320 -15.827 6.536 1.00 97.19 597 LYS A O 1
ATOM 4572 N N . ALA A 1 598 ? -21.282 -14.440 7.980 1.00 96.94 598 ALA A N 1
ATOM 4573 C CA . ALA A 1 598 ? -22.481 -14.079 8.734 1.00 96.94 598 ALA A CA 1
ATOM 4574 C C . ALA A 1 598 ? -23.403 -13.149 7.925 1.00 96.94 598 ALA A C 1
ATOM 4576 O O . ALA A 1 598 ? -24.591 -13.432 7.801 1.00 96.94 598 ALA A O 1
ATOM 4577 N N . VAL A 1 599 ? -22.832 -12.108 7.310 1.00 96.38 599 VAL A N 1
ATOM 4578 C CA . VAL A 1 599 ? -23.567 -11.030 6.616 1.00 96.38 599 VAL A CA 1
ATOM 4579 C C . VAL A 1 599 ? -24.079 -11.442 5.229 1.00 96.38 599 VAL A C 1
ATOM 4581 O O . VAL A 1 599 ? -25.076 -10.914 4.741 1.00 96.38 599 VAL A O 1
ATOM 4584 N N . LYS A 1 600 ? -23.402 -12.387 4.558 1.00 95.19 600 LYS A N 1
ATOM 4585 C CA . LYS A 1 600 ? -23.753 -12.892 3.212 1.00 95.19 600 LYS A CA 1
ATOM 4586 C C . LYS A 1 600 ? -23.812 -11.805 2.125 1.00 95.19 600 LYS A C 1
ATOM 4588 O O . LYS A 1 600 ? -24.541 -11.937 1.142 1.00 95.19 600 LYS A O 1
ATOM 4593 N N . LYS A 1 601 ? -23.022 -10.742 2.286 1.00 96.06 601 LYS A N 1
ATOM 4594 C CA . LYS A 1 601 ? -22.791 -9.669 1.304 1.00 96.06 601 LYS A CA 1
ATOM 4595 C C . LYS A 1 601 ? -21.300 -9.325 1.263 1.00 96.06 601 LYS A C 1
ATOM 4597 O O . LYS A 1 601 ? -20.599 -9.642 2.229 1.00 96.06 601 LYS A O 1
ATOM 4602 N N . PRO A 1 602 ? -20.806 -8.662 0.199 1.00 97.94 602 PRO A N 1
ATOM 4603 C CA . PRO A 1 602 ? -19.466 -8.098 0.223 1.00 97.94 602 PRO A CA 1
ATOM 4604 C C . PRO A 1 602 ? -19.321 -7.157 1.423 1.00 97.94 602 PRO A C 1
ATOM 4606 O O . PRO A 1 602 ? -20.133 -6.249 1.600 1.00 97.94 602 PRO A O 1
ATOM 4609 N N . VAL A 1 603 ? -18.310 -7.374 2.263 1.00 98.50 603 VAL A N 1
ATOM 4610 C CA . VAL A 1 603 ? -18.109 -6.578 3.478 1.00 98.50 603 VAL A CA 1
ATOM 4611 C C . VAL A 1 603 ? -16.651 -6.184 3.644 1.00 98.50 603 VAL A C 1
ATOM 4613 O O . VAL A 1 603 ? -15.749 -7.020 3.562 1.00 98.50 603 VAL A O 1
ATOM 4616 N N . LYS A 1 604 ? -16.414 -4.893 3.882 1.00 98.62 604 LYS A N 1
ATOM 4617 C CA . LYS A 1 604 ? -15.110 -4.353 4.260 1.00 98.62 604 LYS A CA 1
ATOM 4618 C C . LYS A 1 604 ? -15.048 -4.197 5.768 1.00 98.62 604 LYS A C 1
ATOM 4620 O O . LYS A 1 604 ? -15.687 -3.315 6.333 1.00 98.62 604 LYS A O 1
ATOM 4625 N N . VAL A 1 605 ? -14.261 -5.041 6.422 1.00 98.69 605 VAL A N 1
ATOM 4626 C CA . VAL A 1 605 ? -13.989 -4.915 7.855 1.00 98.69 605 VAL A CA 1
ATOM 4627 C C . VAL A 1 605 ? -12.858 -3.919 8.057 1.00 98.69 605 VAL A C 1
ATOM 4629 O O . VAL A 1 605 ? -11.804 -4.066 7.440 1.00 98.69 605 VAL A O 1
ATOM 4632 N N . ILE A 1 606 ? -13.061 -2.921 8.918 1.00 98.06 606 ILE A N 1
ATOM 4633 C CA . ILE A 1 606 ? -12.048 -1.924 9.288 1.00 98.06 606 ILE A CA 1
ATOM 4634 C C . ILE A 1 606 ? -11.809 -1.994 10.797 1.00 98.06 606 ILE A C 1
ATOM 4636 O O . ILE A 1 606 ? -12.728 -1.875 11.608 1.00 98.06 606 ILE A O 1
ATOM 4640 N N . TRP A 1 607 ? -10.550 -2.187 11.186 1.00 95.62 607 TRP A N 1
ATOM 4641 C CA . TRP A 1 607 ? -10.131 -2.162 12.583 1.00 95.62 607 TRP A CA 1
ATOM 4642 C C . TRP A 1 607 ? -9.882 -0.718 13.017 1.00 95.62 607 TRP A C 1
ATOM 4644 O O . TRP A 1 607 ? -9.269 0.061 12.284 1.00 95.62 607 TRP A O 1
ATOM 4654 N N . THR A 1 608 ? -10.371 -0.369 14.206 1.00 90.44 608 THR A N 1
ATOM 4655 C CA . THR A 1 608 ? -10.346 0.986 14.779 1.00 90.44 608 THR A CA 1
ATOM 4656 C C . THR A 1 608 ? -10.138 0.944 16.274 1.00 90.44 608 THR A C 1
ATOM 4658 O O . THR A 1 608 ? -10.494 -0.106 16.867 1.00 90.44 608 THR A O 1
#

Secondary structure (DSSP, 8-state):
--SSSS---------------------------------TTTS---PPPPPS---EEEEEEETTEEEEEEE-TTSBHHHIIIIIS---SS--S-SSSSS-TTEEEETTEEEEGGGSBGGGGTTSEEE-GGGS-TT-HHHHHHHHTT--SS-TTHHHHHHHHHHHHHH-SS--HHHHHHHHTTS--TT--HHHHHHHHHHHHHHHHHT----SSPPP---------EEEEETTEEEETTS-EEEEE-S--SSS-HHHHHHHHHHHHHT--GGGEEEEEPPSSGGGS-TTSSS-----TT-HHHHHHHHHHHHHHHHHHHHHHHHHHHHTS-GGGEEE-SSEEEETTT--EEEHHHHHHHHHTSPPPSS-PPPPGGG-SSTTS-PPPTTHHHHHHS---BGGG---TT-EEEEEE--SSTT-EEEEEE-HHHHTSTTEEEEEEETTEEEEEESSHHHHHHHHHT-EEEEE-GGGTT--HHHHHHHHHHHHTSPPP-S---S-HHHHHHT-S----------------SSPPEEEEEE-SS-EEEEE--S-HHHHHHHHHHHHT--GGGEEEEE-B-S--TTTT--TT-HHHHHHHHHHHHH-S-EEEE--

Radius of gyration: 27.73 Å; Cα contacts (8 Å, |Δi|>4): 1130; chains: 1; bounding box: 74×57×79 Å

Nearest PDB structures (foldseek):
  8gy3-assembly1_B  TM=9.896E-01  e=9.933E-15  Gluconobacter oxydans
  8uem-assembly1_F  TM=9.700E-01  e=1.444E-13  Mycolicibacterium smegmatis MC2 155
  5y6q-assembly1_A  TM=9.609E-01  e=1.444E-13  Methylobacillus sp. KY4400
  1rm6-assembly1_C  TM=9.594E-01  e=1.165E-12  Thauera aromatica
  5g5h-assembly1_A  TM=9.238E-01  e=7.585E-12  Escherichia coli K-12

Mean predicted aligned error: 8.3 Å

pLDDT: mean 88.16, std 20.12, range [23.28, 98.81]

Sequence (608 aa):
MLILFTSLRTFLNIRGRPAGIGFKTSVHAGHPIFGKSLGDDEIRGHRPPVPDEEVSMILLEVNGKKYEVKANPDVPLLWVLREYLGLTGTKYGCGKSLCGACTVHIDGKAERSCQIPVSNAQGKRIITIEGIPEDHPVKKAWNAVDAPQCGYCQPGQIMDAVALLEKNPNPTDADIDGAVSGNLCRCGTYQRIRRAIHLAAEAMAKGKQIVGGRILKGAEPQPVPFFAMNPYLRIGTDGRVVIIVNKSEMGQGVYTSLPMLVAEELEVDWWKIGIEAAPVGPEYYHAQWGVIQGTGGSTSVLSEWDRLRKAGAAARTMLIQAAAEMWKVDPRNCRADKGSVAHEPTHRRLSYGDLAEKASQMKPPQDVTLKQPREFKVIGKSMSRLDTPEKTSGEAVFGIDVKVPEMLTAVVARPPVFGGKVKSFNAEKAKAVHGVKEVVQVDSVVAVVGDDFWSAKLGREALEITWDEGVHAKLSTEGMREQYRSLAKTPGVIARREGDSEEALRKATRQISAEYEVPYLAHAPMETLNCLVDLRADRCDIRTGTQFQSADRDAAAQIAGLRPEQVKIHTAFLGGGFGRRANPQSDFVSEAVRVAKAVKKPVKVIWT

Foldseek 3Di:
DPDPPQDDDDDDDDDDDDDDDDDDDDDDDDDDPPDPPDPPVVVDPCPDFDFDPDQDFFWAAELNDIDTDRGHQQQQQLQCCQVVVLLQLQDDFPLPLQAQSRWKDWQLDTDRSSRDRSNNSGPTHIYFLLSQDCQQLLVLLCLQLVLDFLLRQQRRLSRLLVSLCVVPLQDDPVSSCVRRVSHDALLPSVVSSSRSSNRSSVCVVVVHRNDHADDDPDDPPDPFDWFDLDQQWIATLVLAIEGEQLFARQRPQSLPLLVLLLCQQQQADPVSYDYAYHWQDQVSAQQPNPRFRFDDPPCRCVRCNVVNNLSNNLLNLLLLVQVCVVVVHDSVQWDRHHQWIARNVPRDIDGVSNRRVVSSVDDRDPDGDGDDPVSGPRPPDPHRRPCSSCSSSSNADALVSDDDPPAKEKEKAADPAPPKAFPDKDQPSLCSQPQFDDWDDFTRMIMTIGRGDVSNVSSVVRIGTDMDNPPCPPPDPVVVVVVVVVCVVDDDDPPDDDPDPPVVQVPDPDDDDDDDDDDDDDQSQSAFFKWKWAADLQAIEIEHAARTNVLLLVLLCVLNVHDSVRYIYRHGRGSGPSPVRVDSNNVSSNVNSSVCVVVVGTYMYGYD

Solvent-accessible surface area (backbone atoms only — not comparable to full-atom values): 34343 Å² total; per-residue (Å²): 144,79,81,85,74,84,81,76,90,81,88,87,87,81,91,77,82,91,77,92,76,87,79,85,82,81,82,76,86,73,81,83,86,70,72,77,85,74,54,83,69,77,75,53,80,79,69,75,81,72,61,85,75,61,73,38,82,45,57,37,35,49,56,91,38,80,43,83,42,82,41,50,47,72,44,30,34,43,54,47,37,34,75,73,68,64,48,48,28,47,29,76,54,70,70,70,64,67,36,26,18,30,25,26,29,51,72,78,38,66,40,52,25,47,75,36,31,38,58,82,45,47,85,37,51,31,36,47,40,70,51,52,58,84,81,35,50,56,52,40,21,32,51,57,57,54,29,58,52,42,22,51,38,39,28,11,46,50,39,32,49,52,45,42,42,76,75,39,56,79,65,50,75,65,54,46,50,71,57,45,64,53,39,52,55,83,85,63,42,59,70,37,47,55,51,16,52,54,47,17,30,54,25,62,76,66,76,44,80,83,80,80,63,88,80,74,82,68,69,78,84,66,94,60,66,65,30,55,57,51,96,49,36,33,28,21,55,85,39,38,34,38,35,41,37,54,56,61,51,41,40,85,46,54,71,35,60,52,52,32,38,24,33,51,42,36,28,40,48,76,88,40,56,47,78,41,68,42,65,81,49,84,92,37,28,28,77,80,62,60,93,35,27,45,49,63,92,86,39,68,63,75,51,38,48,65,61,38,25,49,54,14,28,22,42,36,51,35,39,37,46,34,49,18,62,74,70,73,51,66,46,88,48,41,46,70,53,66,39,24,37,31,34,67,94,75,68,50,72,46,45,39,15,79,26,22,67,66,22,38,76,52,82,67,58,87,82,65,83,73,81,55,82,92,69,53,83,50,59,96,55,94,69,79,56,75,62,39,60,37,30,55,43,32,69,53,55,33,28,80,62,65,83,62,87,82,41,30,18,29,28,68,51,66,48,97,30,74,84,19,27,66,68,47,73,50,55,66,60,13,59,54,26,64,54,32,76,48,76,46,78,52,95,42,31,40,37,19,28,6,66,38,64,66,30,4,48,52,15,50,73,44,43,45,73,44,68,38,37,56,96,40,64,81,70,44,75,66,59,50,49,54,50,50,59,57,51,70,77,45,94,72,83,84,86,76,85,75,83,62,63,66,63,52,59,74,69,44,96,72,86,86,87,85,87,87,87,80,79,91,76,80,67,66,38,52,36,54,60,39,25,30,24,40,56,56,99,80,37,33,44,34,36,24,38,55,22,32,53,41,55,38,35,49,49,37,11,64,75,71,75,46,57,56,92,36,36,46,58,49,65,34,40,25,27,36,36,88,59,69,42,49,48,89,77,23,57,68,51,42,53,24,45,53,50,16,66,73,68,65,39,33,28,33,30,42,58,127